Protein AF-0000000076191307 (afdb_homodimer)

Nearest PDB structures (foldseek):
  4fw1-assembly1_A  TM=8.321E-01  e=1.072E-09  Rous sarcoma virus - Prague C
  4fw2-assembly1_A  TM=8.131E-01  e=1.786E-09  Rous sarcoma virus - Prague C
  5ejk-assembly1_D  TM=7.911E-01  e=1.271E-09  Rous sarcoma virus - Prague C
  5ejk-assembly1_G  TM=7.690E-01  e=9.570E-10  Rous sarcoma virus - Prague C
  7pel-assembly1_E  TM=6.460E-01  e=6.293E-11  Simian T-lymphotropic virus 1

Sequence (654 aa):
MTTREIERASENDPELKAVRECLVHSQWHRIEFKEYLPIRSELCAIGQLVLRGTRIVIPISLREQVLQLAHEGHPGIVVMKTRLRSKVWWPGIDKSIEKFCRSCYGCQLVSQPSKPEPLKRTELPSAPWQHLAADLLGPLPSNHYMFVLVDYYSRYFEVGVTKNISSENITSLISKFCLTHGLRLLIHTDNGPQFVSQHFKNFMSEHGIVHHRTTPLWPQANGEVERQNRSIMKRVKIAQAEGRDWKLELNKFLIMYRSTAHSTTGVSPSELLFGRKIRTKLPELIDYNINDFEVRDRDAETKRKKEKYMIDVVVRARVIFVSTIKFMTTREIERASENDPELKAVRECLVHSQWHRIEFKEYLPIRSELCAIGQLVLRGTRIVIPISLREQVLQLAHEGHPGIVVMKTRLRSKVWWPGIDKSIEKFCRSCYGCQLVSQPSKPEPLKRTELPSAPWQHLAADLLGPLPSNHYMFVLVDYYSRYFEVGVTKNISSENITSLISKFCLTHGLRLLIHTDNGPQFVSQHFKNFMSEHGIVHHRTTPLWPQANGEVERQNRSIMKRVKIAQAEGRDWKLELNKFLIMYRSTAHSTTGVSPSELLFGRKIRTKLPELIDYNINDFEVRDRDAETKRKKEKYMIDVVVRARVIFVSTIKF

Organism: Mytilus galloprovincialis (NCBI:txid29158)

Solvent-accessible surface area (backbone atoms only — not comparable to full-atom values): 35327 Å² total; per-residue (Å²): 79,50,56,65,60,51,30,59,49,19,60,73,22,69,70,50,43,51,49,51,49,23,68,73,68,67,47,62,87,72,51,84,65,62,81,46,60,86,49,50,88,46,50,48,71,61,88,52,34,41,26,51,71,68,14,38,48,56,36,76,91,47,45,65,56,51,52,54,59,56,37,45,50,64,50,52,60,69,55,38,48,60,57,36,63,69,22,41,44,49,93,62,47,66,60,52,46,48,54,51,54,72,63,34,64,52,58,64,74,62,69,61,89,71,75,82,68,81,77,69,84,61,84,62,60,93,46,62,61,37,46,33,39,42,48,79,44,66,73,40,95,85,53,34,30,36,41,36,40,34,20,63,46,32,65,35,66,50,76,43,79,36,74,59,74,45,35,68,49,49,51,49,49,51,50,55,53,27,59,77,63,23,47,42,46,32,39,31,28,55,87,47,70,44,67,66,33,66,67,34,51,50,51,30,57,72,50,49,30,43,77,41,61,62,48,90,77,47,57,59,61,51,49,53,52,50,51,51,49,49,56,50,49,52,50,38,49,32,20,54,75,69,70,43,63,36,68,62,47,46,49,40,26,49,41,44,53,35,56,23,59,31,89,89,77,66,43,19,14,35,30,58,58,28,66,41,81,46,44,65,54,64,50,45,61,74,56,48,59,56,59,52,49,59,55,49,51,50,52,50,47,48,47,49,45,47,47,44,45,50,41,44,47,48,44,42,54,45,43,54,57,53,60,63,56,72,107,78,50,57,64,59,50,28,58,50,19,62,72,22,70,69,51,42,52,49,52,49,24,70,74,67,67,48,62,89,71,52,85,64,62,80,47,60,86,48,50,89,46,50,48,69,62,87,53,35,41,25,51,72,69,14,39,47,57,36,76,91,48,45,65,56,51,52,52,61,56,37,45,49,63,48,52,60,68,55,36,48,61,58,36,62,68,21,40,43,49,93,62,49,69,60,53,46,47,53,51,54,72,63,35,64,51,56,63,73,62,68,60,89,70,74,83,67,80,75,69,84,61,85,60,61,91,46,63,60,37,47,34,39,41,47,78,44,67,71,40,96,85,52,34,28,36,42,36,41,32,19,62,48,30,65,36,66,50,76,43,79,38,74,58,74,46,35,68,48,49,51,49,50,52,50,56,53,27,57,76,63,25,48,43,47,31,39,32,28,54,86,48,69,44,67,68,34,68,67,34,50,50,51,29,57,71,51,47,31,44,75,41,62,62,49,90,78,46,58,59,62,51,48,54,53,49,51,51,48,50,54,52,48,51,49,38,50,31,22,55,76,68,70,44,63,36,68,62,46,47,49,40,26,48,42,43,51,37,55,23,59,31,88,89,75,66,43,18,14,34,30,58,57,28,67,41,81,47,43,64,55,65,49,45,60,75,56,48,59,56,61,52,49,58,57,51,49,50,50,49,46,49,48,47,44,44,47,44,46,48,40,43,46,49,43,41,53,45,43,54,56,51,60,60,58,69,105

Structure (mmCIF, N/CA/C/O backbone):
data_AF-0000000076191307-model_v1
#
loop_
_entity.id
_entity.type
_entity.pdbx_description
1 polymer 'Integrase catalytic domain-containing protein'
#
loop_
_atom_site.group_PDB
_atom_site.id
_atom_site.type_symbol
_atom_site.label_atom_id
_atom_site.label_alt_id
_atom_site.label_comp_id
_atom_site.label_asym_id
_atom_site.label_entity_id
_atom_site.label_seq_id
_atom_site.pdbx_PDB_ins_code
_atom_site.Cartn_x
_atom_site.Cartn_y
_atom_site.Cartn_z
_atom_site.occupancy
_atom_site.B_iso_or_equiv
_atom_site.auth_seq_id
_atom_site.auth_comp_id
_atom_site.auth_asym_id
_atom_site.auth_atom_id
_atom_site.pdbx_PDB_model_num
ATOM 1 N N . MET A 1 1 ? 4.059 20.75 7.574 1 86.75 1 MET A N 1
ATOM 2 C CA . MET A 1 1 ? 4.859 21.5 8.539 1 86.75 1 MET A CA 1
ATOM 3 C C . MET A 1 1 ? 6.078 20.703 8.977 1 86.75 1 MET A C 1
ATOM 5 O O . MET A 1 1 ? 5.945 19.562 9.414 1 86.75 1 MET A O 1
ATOM 9 N N . THR A 1 2 ? 7.227 21.297 8.82 1 83.12 2 THR A N 1
ATOM 10 C CA . THR A 1 2 ? 8.469 20.594 9.141 1 83.12 2 THR A CA 1
ATOM 11 C C . THR A 1 2 ? 8.961 20.984 10.531 1 83.12 2 THR A C 1
ATOM 13 O O . THR A 1 2 ? 8.578 22.016 11.07 1 83.12 2 THR A O 1
ATOM 16 N N . THR A 1 3 ? 9.812 20.141 11.047 1 85.69 3 THR A N 1
ATOM 17 C CA . THR A 1 3 ? 10.398 20.406 12.359 1 85.69 3 THR A CA 1
ATOM 18 C C . THR A 1 3 ? 11.281 21.656 12.305 1 85.69 3 THR A C 1
ATOM 20 O O . THR A 1 3 ? 11.398 22.375 13.289 1 85.69 3 THR A O 1
ATOM 23 N N . ARG A 1 4 ? 11.812 21.922 11.211 1 83.69 4 ARG A N 1
ATOM 24 C CA . ARG A 1 4 ? 12.648 23.109 11.039 1 83.69 4 ARG A CA 1
ATOM 25 C C . ARG A 1 4 ? 11.828 24.391 11.156 1 83.69 4 ARG A C 1
ATOM 27 O O . ARG A 1 4 ? 12.289 25.375 11.734 1 83.69 4 ARG A O 1
ATOM 34 N N . GLU A 1 5 ? 10.695 24.328 10.594 1 89.06 5 GLU A N 1
ATOM 35 C CA . GLU A 1 5 ? 9.789 25.469 10.703 1 89.06 5 GLU A CA 1
ATOM 36 C C . GLU A 1 5 ? 9.391 25.719 12.148 1 89.06 5 GLU A C 1
ATOM 38 O O . GLU A 1 5 ? 9.328 26.875 12.586 1 89.06 5 GLU A O 1
ATOM 43 N N . ILE A 1 6 ? 9.219 24.672 12.859 1 93.69 6 ILE A N 1
ATOM 44 C CA . ILE A 1 6 ? 8.82 24.781 14.258 1 93.69 6 ILE A CA 1
ATOM 45 C C . ILE A 1 6 ? 9.992 25.312 15.086 1 93.69 6 ILE A C 1
ATOM 47 O O . ILE A 1 6 ? 9.812 26.156 15.969 1 93.69 6 ILE A O 1
ATOM 51 N N . GLU A 1 7 ? 11.125 24.812 14.727 1 92.56 7 GLU A N 1
ATOM 52 C CA . GLU A 1 7 ? 12.32 25.234 15.438 1 92.56 7 GLU A CA 1
ATOM 53 C C . GLU A 1 7 ? 12.57 26.734 15.258 1 92.56 7 GLU A C 1
ATOM 55 O O . GLU A 1 7 ? 12.875 27.438 16.219 1 92.56 7 GLU A O 1
ATOM 60 N N . ARG A 1 8 ? 12.406 27.203 14.102 1 93.06 8 ARG A N 1
ATOM 61 C CA . ARG A 1 8 ? 12.594 28.609 13.789 1 93.06 8 ARG A CA 1
ATOM 62 C C . ARG A 1 8 ? 11.578 29.469 14.531 1 93.06 8 ARG A C 1
ATOM 64 O O . ARG A 1 8 ? 11.93 30.5 15.102 1 93.06 8 ARG A O 1
ATOM 71 N N . ALA A 1 9 ? 10.398 29.062 14.578 1 96.06 9 ALA A N 1
ATOM 72 C CA . ALA A 1 9 ? 9.344 29.812 15.258 1 96.06 9 ALA A CA 1
ATOM 73 C C . ALA A 1 9 ? 9.523 29.75 16.781 1 96.06 9 ALA A C 1
ATOM 75 O O . ALA A 1 9 ? 9.203 30.719 17.484 1 96.06 9 ALA A O 1
ATOM 76 N N . SER A 1 10 ? 10.016 28.672 17.234 1 94.94 10 SER A N 1
ATOM 77 C CA . SER A 1 10 ? 10.234 28.469 18.672 1 94.94 10 SER A CA 1
ATOM 78 C C . SER A 1 10 ? 11.312 29.406 19.203 1 94.94 10 SER A C 1
ATOM 80 O O . SER A 1 10 ? 11.266 29.828 20.359 1 94.94 10 SER A O 1
ATOM 82 N N . GLU A 1 11 ? 12.25 29.656 18.328 1 94.56 11 GLU A N 1
ATOM 83 C CA . GLU A 1 11 ? 13.367 30.516 18.719 1 94.56 11 GLU A CA 1
ATOM 84 C C . GLU A 1 11 ? 12.875 31.891 19.156 1 94.56 11 GLU A C 1
ATOM 86 O O . GLU A 1 11 ? 13.398 32.469 20.109 1 94.56 11 GLU A O 1
ATOM 91 N N . ASN A 1 12 ? 11.852 32.344 18.547 1 93.94 12 ASN A N 1
ATOM 92 C CA . ASN A 1 12 ? 11.391 33.719 18.797 1 93.94 12 ASN A CA 1
ATOM 93 C C . ASN A 1 12 ? 10.078 33.719 19.578 1 93.94 12 ASN A C 1
ATOM 95 O O . ASN A 1 12 ? 9.516 34.781 19.844 1 93.94 12 ASN A O 1
ATOM 99 N N . ASP A 1 13 ? 9.633 32.625 20.031 1 96.69 13 ASP A N 1
ATOM 100 C CA . ASP A 1 13 ? 8.383 32.531 20.766 1 96.69 13 ASP A CA 1
ATOM 101 C C . ASP A 1 13 ? 8.578 32.906 22.234 1 96.69 13 ASP A C 1
ATOM 103 O O . ASP A 1 13 ? 9.414 32.312 22.922 1 96.69 13 ASP A O 1
ATOM 107 N N . PRO A 1 14 ? 7.84 33.938 22.672 1 95.06 14 PRO A N 1
ATOM 108 C CA . PRO A 1 14 ? 8.055 34.406 24.047 1 95.06 14 PRO A CA 1
ATOM 109 C C . PRO A 1 14 ? 7.797 33.312 25.094 1 95.06 14 PRO A C 1
ATOM 111 O O . PRO A 1 14 ? 8.523 33.219 26.078 1 95.06 14 PRO A O 1
ATOM 114 N N . GLU A 1 15 ? 6.77 32.562 24.844 1 95.44 15 GLU A N 1
ATOM 115 C CA . GLU A 1 15 ? 6.422 31.484 25.781 1 95.44 15 GLU A CA 1
ATOM 116 C C . GLU A 1 15 ? 7.52 30.422 25.828 1 95.44 15 GLU A C 1
ATOM 118 O O . GLU A 1 15 ? 7.969 30.047 26.922 1 95.44 15 GLU A O 1
ATOM 123 N N . LEU A 1 16 ? 7.996 30.031 24.719 1 96.56 16 LEU A N 1
ATOM 124 C CA . LEU A 1 16 ? 8.953 28.938 24.656 1 96.56 16 LEU A CA 1
ATOM 125 C C . LEU A 1 16 ? 10.359 29.422 25.031 1 96.56 16 LEU A C 1
ATOM 127 O O . LEU A 1 16 ? 11.164 28.656 25.562 1 96.56 16 LEU A O 1
ATOM 131 N N . LYS A 1 17 ? 10.641 30.672 24.75 1 95 17 LYS A N 1
ATOM 132 C CA . LYS A 1 17 ? 11.883 31.25 25.234 1 95 17 LYS A CA 1
ATOM 133 C C . LYS A 1 17 ? 11.961 31.219 26.766 1 95 17 LYS A C 1
ATOM 135 O O . LYS A 1 17 ? 12.992 30.859 27.328 1 95 17 LYS A O 1
ATOM 140 N N . ALA A 1 18 ? 10.844 31.578 27.359 1 95 18 ALA A N 1
ATOM 141 C CA . ALA A 1 18 ? 10.773 31.547 28.812 1 95 18 ALA A CA 1
ATOM 142 C C . ALA A 1 18 ? 10.945 30.141 29.359 1 95 18 ALA A C 1
ATOM 144 O O . ALA A 1 18 ? 11.641 29.922 30.359 1 95 18 ALA A O 1
ATOM 145 N N . VAL A 1 19 ? 10.344 29.188 28.719 1 95.62 19 VAL A N 1
ATOM 146 C CA . VAL A 1 19 ? 10.422 27.797 29.141 1 95.62 19 VAL A CA 1
ATOM 147 C C . VAL A 1 19 ? 11.852 27.297 29 1 95.62 19 VAL A C 1
ATOM 149 O O . VAL A 1 19 ? 12.375 26.641 29.906 1 95.62 19 VAL A O 1
ATOM 152 N N . ARG A 1 20 ? 12.453 27.594 27.875 1 94.88 20 ARG A N 1
ATOM 153 C CA . ARG A 1 20 ? 13.828 27.156 27.656 1 94.88 20 ARG A CA 1
ATOM 154 C C . ARG A 1 20 ? 14.758 27.766 28.703 1 94.88 20 ARG A C 1
ATOM 156 O O . ARG A 1 20 ? 15.672 27.094 29.188 1 94.88 20 ARG A O 1
ATOM 163 N N . GLU A 1 21 ? 14.586 28.984 29.047 1 92.75 21 GLU A N 1
ATOM 164 C CA . GLU A 1 21 ? 15.391 29.641 30.078 1 92.75 21 GLU A CA 1
ATOM 165 C C . GLU A 1 21 ? 15.227 28.953 31.422 1 92.75 21 GLU A C 1
ATOM 167 O O . GLU A 1 21 ? 16.203 28.766 32.156 1 92.75 21 GLU A O 1
ATOM 172 N N . CYS A 1 22 ? 14 28.609 31.688 1 93.88 22 CYS A N 1
ATOM 173 C CA . CYS A 1 22 ? 13.727 27.922 32.938 1 93.88 22 CYS A CA 1
ATOM 174 C C . CYS A 1 22 ? 14.367 26.531 32.969 1 93.88 22 CYS A C 1
ATOM 176 O O . CYS A 1 22 ? 14.828 26.078 34 1 93.88 22 CYS A O 1
ATOM 178 N N . LEU A 1 23 ? 14.383 25.906 31.844 1 92.12 23 LEU A N 1
ATOM 179 C CA . LEU A 1 23 ? 14.969 24.578 31.734 1 92.12 23 LEU A CA 1
ATOM 180 C C . LEU A 1 23 ? 16.484 24.625 31.969 1 92.12 23 LEU A C 1
ATOM 182 O O . LEU A 1 23 ? 17.047 23.719 32.594 1 92.12 23 LEU A O 1
ATOM 186 N N . VAL A 1 24 ? 17.094 25.688 31.531 1 89.06 24 VAL A N 1
ATOM 187 C CA . VAL A 1 24 ? 18.531 25.828 31.641 1 89.06 24 VAL A CA 1
ATOM 188 C C . VAL A 1 24 ? 18.906 26.312 33.031 1 89.06 24 VAL A C 1
ATOM 190 O O . VAL A 1 24 ? 19.844 25.797 33.656 1 89.06 24 VAL A O 1
ATOM 193 N N . HIS A 1 25 ? 18.156 27.25 33.594 1 89.88 25 HIS A N 1
ATOM 194 C CA . HIS A 1 25 ? 18.547 27.906 34.844 1 89.88 25 HIS A CA 1
ATOM 195 C C . HIS A 1 25 ? 17.766 27.375 36.031 1 89.88 25 HIS A C 1
ATOM 197 O O . HIS A 1 25 ? 18.047 27.734 37.156 1 89.88 25 HIS A O 1
ATOM 203 N N . SER A 1 26 ? 16.75 26.516 35.781 1 86.06 26 SER A N 1
ATOM 204 C CA . SER A 1 26 ? 15.922 25.891 36.812 1 86.06 26 SER A CA 1
ATOM 205 C C . SER A 1 26 ? 15.188 26.938 37.625 1 86.06 26 SER A C 1
ATOM 207 O O . SER A 1 26 ? 15.062 26.812 38.844 1 86.06 26 SER A O 1
ATOM 209 N N . GLN A 1 27 ? 14.891 28.094 37.062 1 86.38 27 GLN A N 1
ATOM 210 C CA . GLN A 1 27 ? 14.18 29.156 37.75 1 86.38 27 GLN A CA 1
ATOM 211 C C . GLN A 1 27 ? 12.688 29.125 37.438 1 86.38 27 GLN A C 1
ATOM 213 O O . GLN A 1 27 ? 12.133 30.109 36.969 1 86.38 27 GLN A O 1
ATOM 218 N N . TRP A 1 28 ? 12.07 28.125 37.781 1 89.06 28 TRP A N 1
ATOM 219 C CA . TRP A 1 28 ? 10.672 27.891 37.438 1 89.06 28 TRP A CA 1
ATOM 220 C C . TRP A 1 28 ? 9.758 28.781 38.25 1 89.06 28 TRP A C 1
ATOM 222 O O . TRP A 1 28 ? 8.648 29.109 37.812 1 89.06 28 TRP A O 1
ATOM 232 N N . HIS A 1 29 ? 10.234 29.172 39.344 1 86.75 29 HIS A N 1
ATOM 233 C CA . HIS A 1 29 ? 9.422 30 40.219 1 86.75 29 HIS A CA 1
ATOM 234 C C . HIS A 1 29 ? 9.172 31.375 39.625 1 86.75 29 HIS A C 1
ATOM 236 O O . HIS A 1 29 ? 8.219 32.062 40 1 86.75 29 HIS A O 1
ATOM 242 N N . ARG A 1 30 ? 9.891 31.828 38.656 1 86 30 ARG A N 1
ATOM 243 C CA . ARG A 1 30 ? 9.797 33.156 38.094 1 86 30 ARG A CA 1
ATOM 244 C C . ARG A 1 30 ? 9.109 33.094 36.719 1 86 30 ARG A C 1
ATOM 246 O O . ARG A 1 30 ? 8.961 34.125 36.062 1 86 30 ARG A O 1
ATOM 253 N N . ILE A 1 31 ? 8.562 31.938 36.406 1 87.81 31 ILE A N 1
ATOM 254 C CA . ILE A 1 31 ? 8.055 31.812 35.062 1 87.81 31 ILE A CA 1
ATOM 255 C C . ILE A 1 31 ? 6.723 32.562 34.938 1 87.81 31 ILE A C 1
ATOM 257 O O . ILE A 1 31 ? 5.879 32.5 35.844 1 87.81 31 ILE A O 1
ATOM 261 N N . GLU A 1 32 ? 6.598 33.344 33.906 1 90 32 GLU A N 1
ATOM 262 C CA . GLU A 1 32 ? 5.387 34.125 33.625 1 90 32 GLU A CA 1
ATOM 263 C C . GLU A 1 32 ? 4.254 33.188 33.156 1 90 32 GLU A C 1
ATOM 265 O O . GLU A 1 32 ? 3.09 33.406 33.5 1 90 32 GLU A O 1
ATOM 270 N N . PHE A 1 33 ? 4.57 32.188 32.469 1 93 33 PHE A N 1
ATOM 271 C CA . PHE A 1 33 ? 3.59 31.234 31.922 1 93 33 PHE A CA 1
ATOM 272 C C . PHE A 1 33 ? 3.381 30.062 32.875 1 93 33 PHE A C 1
ATOM 274 O O . PHE A 1 33 ? 3.979 29 32.688 1 93 33 PHE A O 1
ATOM 281 N N . LYS A 1 34 ? 2.42 30.188 33.75 1 92.75 34 LYS A N 1
ATOM 282 C CA . LYS A 1 34 ? 2.229 29.312 34.906 1 92.75 34 LYS A CA 1
ATOM 283 C C . LYS A 1 34 ? 1.679 27.953 34.469 1 92.75 34 LYS A C 1
ATOM 285 O O . LYS A 1 34 ? 1.756 26.984 35.219 1 92.75 34 LYS A O 1
ATOM 290 N N . GLU A 1 35 ? 1.188 27.875 33.25 1 93.5 35 GLU A N 1
ATOM 291 C CA . GLU A 1 35 ? 0.611 26.641 32.75 1 93.5 35 GLU A CA 1
ATOM 292 C C . GLU A 1 35 ? 1.677 25.547 32.594 1 93.5 35 GLU A C 1
ATOM 294 O O . GLU A 1 35 ? 1.363 24.359 32.594 1 93.5 35 GLU A O 1
ATOM 299 N N . TYR A 1 36 ? 2.916 25.953 32.562 1 95.38 36 TYR A N 1
ATOM 300 C CA . TYR A 1 36 ? 4.008 25.016 32.312 1 95.38 36 TYR A CA 1
ATOM 301 C C . TYR A 1 36 ? 4.555 24.484 33.625 1 95.38 36 TYR A C 1
ATOM 303 O O . TYR A 1 36 ? 5.277 23.484 33.656 1 95.38 36 TYR A O 1
ATOM 311 N N . LEU A 1 37 ? 4.195 25.109 34.75 1 93.12 37 LEU A N 1
ATOM 312 C CA . LEU A 1 37 ? 4.758 24.797 36.062 1 93.12 37 LEU A CA 1
ATOM 313 C C . LEU A 1 37 ? 4.406 23.375 36.469 1 93.12 37 LEU A C 1
ATOM 315 O O . LEU A 1 37 ? 5.277 22.609 36.875 1 93.12 37 LEU A O 1
ATOM 319 N N . PRO A 1 38 ? 3.135 23.016 36.281 1 93.38 38 PRO A N 1
ATOM 320 C CA . PRO A 1 38 ? 2.764 21.672 36.719 1 93.38 38 PRO A CA 1
ATOM 321 C C . PRO A 1 38 ? 3.439 20.578 35.906 1 93.38 38 PRO A C 1
ATOM 323 O O . PRO A 1 38 ? 3.559 19.438 36.375 1 93.38 38 PRO A O 1
ATOM 326 N N . ILE A 1 39 ? 3.898 20.859 34.719 1 93.56 39 ILE A N 1
ATOM 327 C CA . ILE A 1 39 ? 4.438 19.812 33.844 1 93.56 39 ILE A CA 1
ATOM 328 C C . ILE A 1 39 ? 5.938 20.031 33.656 1 93.56 39 ILE A C 1
ATOM 330 O O . ILE A 1 39 ? 6.52 19.531 32.688 1 93.56 39 ILE A O 1
ATOM 334 N N . ARG A 1 40 ? 6.555 20.797 34.469 1 92.75 40 ARG A N 1
ATOM 335 C CA . ARG A 1 40 ? 7.945 21.219 34.281 1 92.75 40 ARG A CA 1
ATOM 336 C C . ARG A 1 40 ? 8.875 20 34.219 1 92.75 40 ARG A C 1
ATOM 338 O O . ARG A 1 40 ? 9.883 20.031 33.5 1 92.75 40 ARG A O 1
ATOM 345 N N . SER A 1 41 ? 8.484 18.891 34.875 1 92.12 41 SER A N 1
ATOM 346 C CA . SER A 1 41 ? 9.359 17.719 34.938 1 92.12 41 SER A CA 1
ATOM 347 C C . SER A 1 41 ? 9.266 16.891 33.656 1 92.12 41 SER A C 1
ATOM 349 O O . SER A 1 41 ? 10.125 16.047 33.375 1 92.12 41 SER A O 1
ATOM 351 N N . GLU A 1 42 ? 8.281 17.219 32.844 1 94.75 42 GLU A N 1
ATOM 352 C CA . GLU A 1 42 ? 8.078 16.469 31.594 1 94.75 42 GLU A CA 1
ATOM 353 C C . GLU A 1 42 ? 8.695 17.188 30.406 1 94.75 42 GLU A C 1
ATOM 355 O O . GLU A 1 42 ? 8.688 16.688 29.281 1 94.75 42 GLU A O 1
ATOM 360 N N . LEU A 1 43 ? 9.273 18.375 30.688 1 95.06 43 LEU A N 1
ATOM 361 C CA . LEU A 1 43 ? 9.711 19.234 29.594 1 95.06 43 LEU A CA 1
ATOM 362 C C . LEU A 1 43 ? 11.211 19.094 29.359 1 95.06 43 LEU A C 1
ATOM 364 O O . LEU A 1 43 ? 11.977 18.922 30.312 1 95.06 43 LEU A O 1
ATOM 368 N N . CYS A 1 44 ? 11.57 19.078 28.141 1 94 44 CYS A N 1
ATOM 369 C CA . CYS A 1 44 ? 12.977 19.125 27.75 1 94 44 CYS A CA 1
ATOM 370 C C . CYS A 1 44 ? 13.164 19.938 26.484 1 94 44 CYS A C 1
ATOM 372 O O . CYS A 1 44 ? 12.188 20.281 25.812 1 94 44 CYS A O 1
ATOM 374 N N . ALA A 1 45 ? 14.438 20.312 26.25 1 92.62 45 ALA A N 1
ATOM 375 C CA . ALA A 1 45 ? 14.711 21.094 25.047 1 92.62 45 ALA A CA 1
ATOM 376 C C . ALA A 1 45 ? 15.781 20.438 24.188 1 92.62 45 ALA A C 1
ATOM 378 O O . ALA A 1 45 ? 16.75 19.875 24.719 1 92.62 45 ALA A O 1
ATOM 379 N N . ILE A 1 46 ? 15.508 20.391 22.906 1 87.88 46 ILE A N 1
ATOM 380 C CA . ILE A 1 46 ? 16.484 20 21.891 1 87.88 46 ILE A CA 1
ATOM 381 C C . ILE A 1 46 ? 16.703 21.156 20.922 1 87.88 46 ILE A C 1
ATOM 383 O O . ILE A 1 46 ? 15.891 21.375 20.016 1 87.88 46 ILE A O 1
ATOM 387 N N . GLY A 1 47 ? 17.891 21.766 21.047 1 87.69 47 GLY A N 1
ATOM 388 C CA . GLY A 1 47 ? 18.031 23.016 20.312 1 87.69 47 GLY A CA 1
ATOM 389 C C . GLY A 1 47 ? 17 24.062 20.719 1 87.69 47 GLY A C 1
ATOM 390 O O . GLY A 1 47 ? 16.875 24.391 21.891 1 87.69 47 GLY A O 1
ATOM 391 N N . GLN A 1 48 ? 16.281 24.469 19.719 1 92.44 48 GLN A N 1
ATOM 392 C CA . GLN A 1 48 ? 15.273 25.484 20.016 1 92.44 48 GLN A CA 1
ATOM 393 C C . GLN A 1 48 ? 13.891 24.859 20.219 1 92.44 48 GLN A C 1
ATOM 395 O O . GLN A 1 48 ? 12.938 25.547 20.578 1 92.44 48 GLN A O 1
ATOM 400 N N . LEU A 1 49 ? 13.844 23.562 20.109 1 93.44 49 LEU A N 1
ATOM 401 C CA . LEU A 1 49 ? 12.57 22.859 20.266 1 93.44 49 LEU A CA 1
ATOM 402 C C . LEU A 1 49 ? 12.312 22.516 21.734 1 93.44 49 LEU A C 1
ATOM 404 O O . LEU A 1 49 ? 13.242 22.156 22.453 1 93.44 49 LEU A O 1
ATOM 408 N N . VAL A 1 50 ? 11.125 22.688 22.156 1 95.62 50 VAL A N 1
ATOM 409 C CA . VAL A 1 50 ? 10.695 22.25 23.484 1 95.62 50 VAL A CA 1
ATOM 410 C C . VAL A 1 50 ? 9.797 21.016 23.344 1 95.62 50 VAL A C 1
ATOM 412 O O . VAL A 1 50 ? 8.914 20.969 22.5 1 95.62 50 VAL A O 1
ATOM 415 N N . LEU A 1 51 ? 10.055 20.016 24.125 1 95.19 51 LEU A N 1
ATOM 416 C CA . LEU A 1 51 ? 9.305 18.766 24.078 1 95.19 51 LEU A CA 1
ATOM 417 C C . LEU A 1 51 ? 8.625 18.484 25.422 1 95.19 51 LEU A C 1
ATOM 419 O O . LEU A 1 51 ? 9.18 18.797 26.484 1 95.19 51 LEU A O 1
ATOM 423 N N . ARG A 1 52 ? 7.5 17.969 25.359 1 95.69 52 ARG A N 1
ATOM 424 C CA . ARG A 1 52 ? 6.852 17.328 26.484 1 95.69 52 ARG A CA 1
ATOM 425 C C . ARG A 1 52 ? 6.781 15.812 26.281 1 95.69 52 ARG A C 1
ATOM 427 O O . ARG A 1 52 ? 5.879 15.312 25.594 1 95.69 52 ARG A O 1
ATOM 434 N N . GLY A 1 53 ? 7.711 15.148 26.859 1 91.5 53 GLY A N 1
ATOM 435 C CA . GLY A 1 53 ? 7.871 13.766 26.438 1 91.5 53 GLY A CA 1
ATOM 436 C C . GLY A 1 53 ? 8.352 13.625 25 1 91.5 53 GLY A C 1
ATOM 437 O O . GLY A 1 53 ? 9.414 14.141 24.641 1 91.5 53 GLY A O 1
ATOM 438 N N . THR A 1 54 ? 7.457 13.062 24.188 1 89.06 54 THR A N 1
ATOM 439 C CA . THR A 1 54 ? 7.828 12.906 22.797 1 89.06 54 THR A CA 1
ATOM 440 C C . THR A 1 54 ? 7.059 13.883 21.906 1 89.06 54 THR A C 1
ATOM 442 O O . THR A 1 54 ? 7.199 13.867 20.688 1 89.06 54 THR A O 1
ATOM 445 N N . ARG A 1 55 ? 6.355 14.75 22.594 1 94.44 55 ARG A N 1
ATOM 446 C CA . ARG A 1 55 ? 5.52 15.688 21.859 1 94.44 55 ARG A CA 1
ATOM 447 C C . ARG A 1 55 ? 6.238 17.016 21.656 1 94.44 55 ARG A C 1
ATOM 449 O O . ARG A 1 55 ? 6.906 17.516 22.578 1 94.44 55 ARG A O 1
ATOM 456 N N . ILE A 1 56 ? 6.008 17.562 20.562 1 95.75 56 ILE A N 1
ATOM 457 C CA . ILE A 1 56 ? 6.59 18.875 20.281 1 95.75 56 ILE A CA 1
ATOM 458 C C . ILE A 1 56 ? 5.676 19.969 20.812 1 95.75 56 ILE A C 1
ATOM 460 O O . ILE A 1 56 ? 4.48 20 20.516 1 95.75 56 ILE A O 1
ATOM 464 N N . VAL A 1 57 ? 6.258 20.781 21.625 1 97.56 57 VAL A N 1
ATOM 465 C CA . VAL A 1 57 ? 5.477 21.922 22.094 1 97.56 57 VAL A CA 1
ATOM 466 C C . VAL A 1 57 ? 5.43 23 21.016 1 97.56 57 VAL A C 1
ATOM 468 O O . VAL A 1 57 ? 6.469 23.547 20.625 1 97.56 57 VAL A O 1
ATOM 471 N N . ILE A 1 58 ? 4.211 23.344 20.594 1 97.88 58 ILE A N 1
ATOM 472 C CA . ILE A 1 58 ? 4.031 24.203 19.422 1 97.88 58 ILE A CA 1
ATOM 473 C C . ILE A 1 58 ? 4.008 25.672 19.859 1 97.88 58 ILE A C 1
ATOM 475 O O . ILE A 1 58 ? 3.291 26.047 20.781 1 97.88 58 ILE A O 1
ATOM 479 N N . PRO A 1 59 ? 4.859 26.484 19.203 1 97.94 59 PRO A N 1
ATOM 480 C CA . PRO A 1 59 ? 4.797 27.922 19.484 1 97.94 59 PRO A CA 1
ATOM 481 C C . PRO A 1 59 ? 3.445 28.531 19.141 1 97.94 59 PRO A C 1
ATOM 483 O O . PRO A 1 59 ? 2.738 28.016 18.266 1 97.94 59 PRO A O 1
ATOM 486 N N . ILE A 1 60 ? 3.162 29.625 19.719 1 97.06 60 ILE A N 1
ATOM 487 C CA . ILE A 1 60 ? 1.865 30.281 19.609 1 97.06 60 ILE A CA 1
ATOM 488 C C . ILE A 1 60 ? 1.556 30.594 18.156 1 97.06 60 ILE A C 1
ATOM 490 O O . ILE A 1 60 ? 0.44 30.359 17.688 1 97.06 60 ILE A O 1
ATOM 494 N N . SER A 1 61 ? 2.52 31 17.422 1 96.88 61 SER A N 1
ATOM 495 C CA . SER A 1 61 ? 2.334 31.5 16.062 1 96.88 61 SER A CA 1
ATOM 496 C C . SER A 1 61 ? 1.948 30.359 15.117 1 96.88 61 SER A C 1
ATOM 498 O O . SER A 1 61 ? 1.41 30.609 14.039 1 96.88 61 SER A O 1
ATOM 500 N N . LEU A 1 62 ? 2.168 29.094 15.523 1 97.44 62 LEU A N 1
ATOM 501 C CA . LEU A 1 62 ? 1.958 27.984 14.602 1 97.44 62 LEU A CA 1
ATOM 502 C C . LEU A 1 62 ? 0.769 27.125 15.039 1 97.44 62 LEU A C 1
ATOM 504 O O . LEU A 1 62 ? 0.392 26.172 14.352 1 97.44 62 LEU A O 1
ATOM 508 N N . ARG A 1 63 ? 0.153 27.453 16.141 1 97.75 63 ARG A N 1
ATOM 509 C CA . ARG A 1 63 ? -0.893 26.625 16.719 1 97.75 63 ARG A CA 1
ATOM 510 C C . ARG A 1 63 ? -2.109 26.562 15.805 1 97.75 63 ARG A C 1
ATOM 512 O O . ARG A 1 63 ? -2.686 25.484 15.602 1 97.75 63 ARG A O 1
ATOM 519 N N . GLU A 1 64 ? -2.434 27.656 15.234 1 97 64 GLU A N 1
ATOM 520 C CA . GLU A 1 64 ? -3.561 27.688 14.305 1 97 64 GLU A CA 1
ATOM 521 C C . GLU A 1 64 ? -3.285 26.812 13.078 1 97 64 GLU A C 1
ATOM 523 O O . GLU A 1 64 ? -4.176 26.109 12.594 1 97 64 GLU A O 1
ATOM 528 N N . GLN A 1 65 ? -2.135 26.891 12.609 1 96.19 65 GLN A N 1
ATOM 529 C CA . GLN A 1 65 ? -1.755 26.094 11.445 1 96.19 65 GLN A CA 1
ATOM 530 C C . GLN A 1 65 ? -1.797 24.609 11.758 1 96.19 65 GLN A C 1
ATOM 532 O O . GLN A 1 65 ? -2.217 23.797 10.922 1 96.19 65 GLN A O 1
ATOM 537 N N . VAL A 1 66 ? -1.346 24.25 12.898 1 96.94 66 VAL A N 1
ATOM 538 C CA . VAL A 1 66 ? -1.377 22.859 13.32 1 96.94 66 VAL A CA 1
ATOM 539 C C . VAL A 1 66 ? -2.822 22.359 13.383 1 96.94 66 VAL A C 1
ATOM 541 O O . VAL A 1 66 ? -3.127 21.25 12.953 1 96.94 66 VAL A O 1
ATOM 544 N N . LEU A 1 67 ? -3.707 23.219 13.891 1 97.56 67 LEU A N 1
ATOM 545 C CA . LEU A 1 67 ? -5.121 22.859 13.977 1 97.56 67 LEU A CA 1
ATOM 546 C C . LEU A 1 67 ? -5.715 22.672 12.586 1 97.56 67 LEU A C 1
ATOM 548 O O . LEU A 1 67 ? -6.496 21.734 12.359 1 97.56 67 LEU A O 1
ATOM 552 N N . GLN A 1 68 ? -5.297 23.5 11.711 1 95.69 68 GLN A N 1
ATOM 553 C CA . GLN A 1 68 ? -5.766 23.406 10.336 1 95.69 68 GLN A CA 1
ATOM 554 C C . GLN A 1 68 ? -5.316 22.109 9.688 1 95.69 68 GLN A C 1
ATOM 556 O O . GLN A 1 68 ? -6.109 21.422 9.039 1 95.69 68 GLN A O 1
ATOM 561 N N . LEU A 1 69 ? -4.113 21.781 9.883 1 94.12 69 LEU A N 1
ATOM 562 C CA . LEU A 1 69 ? -3.564 20.562 9.328 1 94.12 69 LEU A CA 1
ATOM 563 C C . LEU A 1 69 ? -4.238 19.328 9.945 1 94.12 69 LEU A C 1
ATOM 565 O O . LEU A 1 69 ? -4.566 18.375 9.242 1 94.12 69 LEU A O 1
ATOM 569 N N . ALA A 1 70 ? -4.438 19.422 11.18 1 96.06 70 ALA A N 1
ATOM 570 C CA . ALA A 1 70 ? -5.031 18.297 11.906 1 96.06 70 ALA A CA 1
ATOM 571 C C . ALA A 1 70 ? -6.484 18.094 11.492 1 96.06 70 ALA A C 1
ATOM 573 O O . ALA A 1 70 ? -7.012 16.984 11.594 1 96.06 70 ALA A O 1
ATOM 574 N N . HIS A 1 71 ? -7.09 19.125 11.016 1 96.31 71 HIS A N 1
ATOM 575 C CA . HIS A 1 71 ? -8.516 19.062 10.688 1 96.31 71 HIS A CA 1
ATOM 576 C C . HIS A 1 71 ? -8.727 18.688 9.227 1 96.31 71 HIS A C 1
ATOM 578 O O . HIS A 1 71 ? -9.867 18.562 8.773 1 96.31 71 HIS A O 1
ATOM 584 N N . GLU A 1 72 ? -7.625 18.625 8.484 1 93.06 72 GLU A N 1
ATOM 585 C CA . GLU A 1 72 ? -7.773 18.109 7.125 1 93.06 72 GLU A CA 1
ATOM 586 C C . GLU A 1 72 ? -8.461 16.75 7.113 1 93.06 72 GLU A C 1
ATOM 588 O O . GLU A 1 72 ? -8.078 15.852 7.863 1 93.06 72 GLU A O 1
ATOM 593 N N . GLY A 1 73 ? -9.539 16.641 6.281 1 93.5 73 GLY A N 1
ATOM 594 C CA . GLY A 1 73 ? -10.383 15.453 6.289 1 93.5 73 GLY A CA 1
ATOM 595 C C . GLY A 1 73 ? -11.539 15.547 7.266 1 93.5 73 GLY A C 1
ATOM 596 O O . GLY A 1 73 ? -12.328 14.609 7.379 1 93.5 73 GLY A O 1
ATOM 597 N N . HIS A 1 74 ? -11.555 16.547 8.023 1 94.31 74 HIS A N 1
ATOM 598 C CA . HIS A 1 74 ? -12.648 16.922 8.906 1 94.31 74 HIS A CA 1
ATOM 599 C C . HIS A 1 74 ? -12.867 15.859 9.984 1 94.31 74 HIS A C 1
ATOM 601 O O . HIS A 1 74 ? -13.992 15.398 10.195 1 94.31 74 HIS A O 1
ATOM 607 N N . PRO A 1 75 ? -11.836 15.523 10.641 1 94.31 75 PRO A N 1
ATOM 608 C CA . PRO A 1 75 ? -12.039 14.633 11.789 1 94.31 75 PRO A CA 1
ATOM 609 C C . PRO A 1 75 ? -12.859 15.289 12.898 1 94.31 75 PRO A C 1
ATOM 611 O O . PRO A 1 75 ? -12.82 16.516 13.062 1 94.31 75 PRO A O 1
ATOM 614 N N . GLY A 1 76 ? -13.555 14.43 13.617 1 91.31 76 GLY A N 1
ATOM 615 C CA . GLY A 1 76 ? -14.234 14.938 14.797 1 91.31 76 GLY A CA 1
ATOM 616 C C . GLY A 1 76 ? -13.297 15.242 15.953 1 91.31 76 GLY A C 1
ATOM 617 O O . GLY A 1 76 ? -12.086 15.031 15.836 1 91.31 76 GLY A O 1
ATOM 618 N N . ILE A 1 77 ? -13.883 15.68 17 1 93.38 77 ILE A N 1
ATOM 619 C CA . ILE A 1 77 ? -13.125 16.141 18.156 1 93.38 77 ILE A CA 1
ATOM 620 C C . ILE A 1 77 ? -12.273 15.008 18.719 1 93.38 77 ILE A C 1
ATOM 622 O O . ILE A 1 77 ? -11.07 15.172 18.938 1 93.38 77 ILE A O 1
ATOM 626 N N . VAL A 1 78 ? -12.836 13.883 18.859 1 92.56 78 VAL A N 1
ATOM 627 C CA . VAL A 1 78 ? -12.156 12.75 19.469 1 92.56 78 VAL A CA 1
ATOM 628 C C . VAL A 1 78 ? -11 12.297 18.578 1 92.56 78 VAL A C 1
ATOM 630 O O . VAL A 1 78 ? -9.883 12.078 19.047 1 92.56 78 VAL A O 1
ATOM 633 N N . VAL A 1 79 ? -11.234 12.211 17.328 1 93.06 79 VAL A N 1
ATOM 634 C CA . VAL A 1 79 ? -10.234 11.773 16.359 1 93.06 79 VAL A CA 1
ATOM 635 C C . VAL A 1 79 ? -9.102 12.797 16.281 1 93.06 79 VAL A C 1
ATOM 637 O O . VAL A 1 79 ? -7.926 12.422 16.219 1 93.06 79 VAL A O 1
ATOM 640 N N . MET A 1 80 ? -9.461 14.039 16.266 1 95.12 80 MET A N 1
ATOM 641 C CA . MET A 1 80 ? -8.453 15.086 16.188 1 95.12 80 MET A CA 1
ATOM 642 C C . MET A 1 80 ? -7.562 15.078 17.422 1 95.12 80 MET A C 1
ATOM 644 O O . MET A 1 80 ? -6.344 15.242 17.328 1 95.12 80 MET A O 1
ATOM 648 N N . LYS A 1 81 ? -8.156 14.875 18.578 1 95.69 81 LYS A N 1
ATOM 649 C CA . LYS A 1 81 ? -7.371 14.758 19.797 1 95.69 81 LYS A CA 1
ATOM 650 C C . LYS A 1 81 ? -6.402 13.578 19.719 1 95.69 81 LYS A C 1
ATOM 652 O O . LYS A 1 81 ? -5.234 13.703 20.094 1 95.69 81 LYS A O 1
ATOM 657 N N . THR A 1 82 ? -6.895 12.492 19.203 1 93.38 82 THR A N 1
ATOM 658 C CA . THR A 1 82 ? -6.074 11.297 19.062 1 93.38 82 THR A CA 1
ATOM 659 C C . THR A 1 82 ? -4.906 11.547 18.109 1 93.38 82 THR A C 1
ATOM 661 O O . THR A 1 82 ? -3.781 11.117 18.375 1 93.38 82 THR A O 1
ATOM 664 N N . ARG A 1 83 ? -5.168 12.289 17.109 1 93.19 83 ARG A N 1
ATOM 665 C CA . ARG A 1 83 ? -4.172 12.586 16.078 1 93.19 83 ARG A CA 1
ATOM 666 C C . ARG A 1 83 ? -3.055 13.461 16.641 1 93.19 83 ARG A C 1
ATOM 668 O O . ARG A 1 83 ? -1.892 13.305 16.266 1 93.19 83 ARG A O 1
ATOM 675 N N . LEU A 1 84 ? -3.383 14.32 17.547 1 95 84 LEU A N 1
ATOM 676 C CA . LEU A 1 84 ? -2.428 15.328 18 1 95 84 LEU A CA 1
ATOM 677 C C . LEU A 1 84 ? -1.753 14.906 19.297 1 95 84 LEU A C 1
ATOM 679 O O . LEU A 1 84 ? -0.639 15.336 19.594 1 95 84 LEU A O 1
ATOM 683 N N . ARG A 1 85 ? -2.389 14.055 19.984 1 89.12 85 ARG A N 1
ATOM 684 C CA . ARG A 1 85 ? -1.979 13.711 21.344 1 89.12 85 ARG A CA 1
ATOM 685 C C . ARG A 1 85 ? -0.566 13.141 21.359 1 89.12 85 ARG A C 1
ATOM 687 O O . ARG A 1 85 ? 0.19 13.367 22.312 1 89.12 85 ARG A O 1
ATOM 694 N N . SER A 1 86 ? -0.192 12.484 20.375 1 87.5 86 SER A N 1
ATOM 695 C CA . SER A 1 86 ? 1.125 11.859 20.406 1 87.5 86 SER A CA 1
ATOM 696 C C . SER A 1 86 ? 2.146 12.68 19.625 1 87.5 86 SER A C 1
ATOM 698 O O . SER A 1 86 ? 3.33 12.336 19.594 1 87.5 86 SER A O 1
ATOM 700 N N . LYS A 1 87 ? 1.758 13.797 19.156 1 92.81 87 LYS A N 1
ATOM 701 C CA . LYS A 1 87 ? 2.652 14.492 18.219 1 92.81 87 LYS A CA 1
ATOM 702 C C . LYS A 1 87 ? 3.025 15.867 18.75 1 92.81 87 LYS A C 1
ATOM 704 O O . LYS A 1 87 ? 4.199 16.25 18.75 1 92.81 87 LYS A O 1
ATOM 709 N N . VAL A 1 88 ? 1.984 16.547 19.234 1 96.69 88 VAL A N 1
ATOM 710 C CA . VAL A 1 88 ? 2.232 17.938 19.609 1 96.69 88 VAL A CA 1
ATOM 711 C C . VAL A 1 88 ? 1.484 18.266 20.906 1 96.69 88 VAL A C 1
ATOM 713 O O . VAL A 1 88 ? 0.639 17.484 21.359 1 96.69 88 VAL A O 1
ATOM 716 N N . TRP A 1 89 ? 1.908 19.406 21.453 1 97.12 89 TRP A N 1
ATOM 717 C CA . TRP A 1 89 ? 1.236 19.844 22.672 1 97.12 89 TRP A CA 1
ATOM 718 C C . TRP A 1 89 ? 1.356 21.359 22.844 1 97.12 89 TRP A C 1
ATOM 720 O O . TRP A 1 89 ? 2.314 21.969 22.359 1 97.12 89 TRP A O 1
ATOM 730 N N . TRP A 1 90 ? 0.429 21.969 23.438 1 97.88 90 TRP A N 1
ATOM 731 C CA . TRP A 1 90 ? 0.48 23.312 24.016 1 97.88 90 TRP A CA 1
ATOM 732 C C . TRP A 1 90 ? -0.582 23.484 25.094 1 97.88 90 TRP A C 1
ATOM 734 O O . TRP A 1 90 ? -1.511 22.672 25.188 1 97.88 90 TRP A O 1
ATOM 744 N N . PRO A 1 91 ? -0.324 24.422 26 1 96.5 91 PRO A N 1
ATOM 745 C CA . PRO A 1 91 ? -1.334 24.609 27.031 1 96.5 91 PRO A CA 1
ATOM 746 C C . PRO A 1 91 ? -2.717 24.922 26.469 1 96.5 91 PRO A C 1
ATOM 748 O O . PRO A 1 91 ? -2.873 25.875 25.688 1 96.5 91 PRO A O 1
ATOM 751 N N . GLY A 1 92 ? -3.699 24.031 26.844 1 96.5 92 GLY A N 1
ATOM 752 C CA . GLY A 1 92 ? -5.066 24.266 26.406 1 96.5 92 GLY A CA 1
ATOM 753 C C . GLY A 1 92 ? -5.363 23.672 25.031 1 96.5 92 GLY A C 1
ATOM 754 O O . GLY A 1 92 ? -6.285 24.125 24.344 1 96.5 92 GLY A O 1
ATOM 755 N N . ILE A 1 93 ? -4.582 22.734 24.609 1 97.62 93 ILE A N 1
ATOM 756 C CA . ILE A 1 93 ? -4.723 22.188 23.266 1 97.62 93 ILE A CA 1
ATOM 757 C C . ILE A 1 93 ? -6.098 21.547 23.109 1 97.62 93 ILE A C 1
ATOM 759 O O . ILE A 1 93 ? -6.723 21.656 22.062 1 97.62 93 ILE A O 1
ATOM 763 N N . ASP A 1 94 ? -6.633 20.922 24.125 1 97 94 ASP A N 1
ATOM 764 C CA . ASP A 1 94 ? -7.93 20.266 24.016 1 97 94 ASP A CA 1
ATOM 765 C C . ASP A 1 94 ? -9.039 21.281 23.766 1 97 94 ASP A C 1
ATOM 767 O O . ASP A 1 94 ? -9.906 21.062 22.906 1 97 94 ASP A O 1
ATOM 771 N N . LYS A 1 95 ? -8.984 22.312 24.469 1 97.31 95 LYS A N 1
ATOM 772 C CA . LYS A 1 95 ? -9.961 23.391 24.281 1 97.31 95 LYS A CA 1
ATOM 773 C C . LYS A 1 95 ? -9.844 23.984 22.875 1 97.31 95 LYS A C 1
ATOM 775 O O . LYS A 1 95 ? -10.852 24.312 22.25 1 97.31 95 LYS A O 1
ATOM 780 N N . SER A 1 96 ? -8.609 24.172 22.469 1 97.88 96 SER A N 1
ATOM 781 C CA . SER A 1 96 ? -8.367 24.703 21.125 1 97.88 96 SER A CA 1
ATOM 782 C C . SER A 1 96 ? -8.977 23.797 20.062 1 97.88 96 SER A C 1
ATOM 784 O O . SER A 1 96 ? -9.57 24.281 19.094 1 97.88 96 SER A O 1
ATOM 786 N N . ILE A 1 97 ? -8.852 22.5 20.25 1 97.56 97 ILE A N 1
ATOM 787 C CA . ILE A 1 97 ? -9.367 21.516 19.312 1 97.56 97 ILE A CA 1
ATOM 788 C C . ILE A 1 97 ? -10.891 21.578 19.266 1 97.56 97 ILE A C 1
ATOM 790 O O . ILE A 1 97 ? -11.492 21.625 18.188 1 97.56 97 ILE A O 1
ATOM 794 N N . GLU A 1 98 ? -11.469 21.578 20.391 1 96.81 98 GLU A N 1
ATOM 795 C CA . GLU A 1 98 ? -12.93 21.625 20.484 1 96.81 98 GLU A CA 1
ATOM 796 C C . GLU A 1 98 ? -13.484 22.875 19.812 1 96.81 98 GLU A C 1
ATOM 798 O O . GLU A 1 98 ? -14.438 22.797 19.031 1 96.81 98 GLU A O 1
ATOM 803 N N . LYS A 1 99 ? -12.906 23.969 20.141 1 96.94 99 LYS A N 1
ATOM 804 C CA . LYS A 1 99 ? -13.344 25.234 19.547 1 96.94 99 LYS A CA 1
ATOM 805 C C . LYS A 1 99 ? -13.211 25.203 18.031 1 96.94 99 LYS A C 1
ATOM 807 O O . LYS A 1 99 ? -14.117 25.641 17.312 1 96.94 99 LYS A O 1
ATOM 812 N N . PHE A 1 100 ? -12.117 24.719 17.562 1 96.62 100 PHE A N 1
ATOM 813 C CA . PHE A 1 100 ? -11.852 24.672 16.125 1 96.62 100 PHE A CA 1
ATOM 814 C C . PHE A 1 100 ? -12.883 23.797 15.422 1 96.62 100 PHE A C 1
ATOM 816 O O . PHE A 1 100 ? -13.469 24.219 14.422 1 96.62 100 PHE A O 1
ATOM 823 N N . CYS A 1 101 ? -13.133 22.609 15.906 1 94.81 101 CYS A N 1
ATOM 824 C CA . CYS A 1 101 ? -14.055 21.672 15.289 1 94.81 101 CYS A CA 1
ATOM 825 C C . CYS A 1 101 ? -15.477 22.219 15.289 1 94.81 101 CYS A C 1
ATOM 827 O O . CYS A 1 101 ? -16.203 22.047 14.312 1 94.81 101 CYS A O 1
ATOM 829 N N . ARG A 1 102 ? -15.828 22.891 16.297 1 93.38 102 ARG A N 1
ATOM 830 C CA . ARG A 1 102 ? -17.188 23.438 16.422 1 93.38 102 ARG A CA 1
ATOM 831 C C . ARG A 1 102 ? -17.391 24.609 15.492 1 93.38 102 ARG A C 1
ATOM 833 O O . ARG A 1 102 ? -18.531 24.938 15.133 1 93.38 102 ARG A O 1
ATOM 840 N N . SER A 1 103 ? -16.328 25.141 15.141 1 93.75 103 SER A N 1
ATOM 841 C CA . SER A 1 103 ? -16.438 26.344 14.312 1 93.75 103 SER A CA 1
ATOM 842 C C . SER A 1 103 ? -16.344 26 12.828 1 93.75 103 SER A C 1
ATOM 844 O O . SER A 1 103 ? -16.516 26.875 11.977 1 93.75 103 SER A O 1
ATOM 846 N N . CYS A 1 104 ? -16.078 24.781 12.523 1 92.06 104 CYS A N 1
ATOM 847 C CA . CYS A 1 104 ? -15.898 24.406 11.125 1 92.06 104 CYS A CA 1
ATOM 848 C C . CYS A 1 104 ? -17.234 24.406 10.391 1 92.06 104 CYS A C 1
ATOM 850 O O . CYS A 1 104 ? -18.141 23.672 10.75 1 92.06 104 CYS A O 1
ATOM 852 N N . TYR A 1 105 ? -17.359 25.156 9.406 1 88.5 105 TYR A N 1
ATOM 853 C CA . TYR A 1 105 ? -18.594 25.328 8.648 1 88.5 105 TYR A CA 1
ATOM 854 C C . TYR A 1 105 ? -19.016 24.031 7.965 1 88.5 105 TYR A C 1
ATOM 856 O O . TYR A 1 105 ? -20.172 23.625 8.039 1 88.5 105 TYR A O 1
ATOM 864 N N . GLY A 1 106 ? -18.125 23.391 7.305 1 87.81 106 GLY A N 1
ATOM 865 C CA . GLY A 1 106 ? -18.422 22.141 6.613 1 87.81 106 GLY A CA 1
ATOM 866 C C . GLY A 1 106 ? -18.984 21.062 7.527 1 87.81 106 GLY A C 1
ATOM 867 O O . GLY A 1 106 ? -19.953 20.391 7.188 1 87.81 106 GLY A O 1
ATOM 868 N N . CYS A 1 107 ? -18.359 20.938 8.633 1 88.44 107 CYS A N 1
ATOM 869 C CA . CYS A 1 107 ? -18.781 19.922 9.586 1 88.44 107 CYS A CA 1
ATOM 870 C C . CYS A 1 107 ? -20.156 20.234 10.148 1 88.44 107 CYS A C 1
ATOM 872 O O . CYS A 1 107 ? -20.953 19.312 10.414 1 88.44 107 CYS A O 1
ATOM 874 N N . GLN A 1 108 ? -20.453 21.391 10.32 1 85.81 108 GLN A N 1
ATOM 875 C CA . GLN A 1 108 ? -21.75 21.797 10.836 1 85.81 108 GLN A CA 1
ATOM 876 C C . GLN A 1 108 ? -22.859 21.484 9.844 1 85.81 108 GLN A C 1
ATOM 878 O O . GLN A 1 108 ? -23.984 21.156 10.242 1 85.81 108 GLN A O 1
ATOM 883 N N . LEU A 1 109 ? -22.547 21.578 8.641 1 84.5 109 LEU A N 1
ATOM 884 C CA . LEU A 1 109 ? -23.531 21.375 7.578 1 84.5 109 LEU A CA 1
ATOM 885 C C . LEU A 1 109 ? -23.984 19.922 7.527 1 84.5 109 LEU A C 1
ATOM 887 O O . LEU A 1 109 ? -25.141 19.656 7.16 1 84.5 109 LEU A O 1
ATOM 891 N N . VAL A 1 110 ? -23.078 19.047 7.84 1 80.88 110 VAL A N 1
ATOM 892 C CA . VAL A 1 110 ? -23.391 17.641 7.605 1 80.88 110 VAL A CA 1
ATOM 893 C C . VAL A 1 110 ? -23.578 16.922 8.938 1 80.88 110 VAL A C 1
ATOM 895 O O . VAL A 1 110 ? -23.656 15.688 8.977 1 80.88 110 VAL A O 1
ATOM 898 N N . SER A 1 111 ? -23.531 17.516 10.07 1 70.12 111 SER A N 1
ATOM 899 C CA . SER A 1 111 ? -23.578 16.891 11.398 1 70.12 111 SER A CA 1
ATOM 900 C C . SER A 1 111 ? -24.875 16.109 11.602 1 70.12 111 SER A C 1
ATOM 902 O O . SER A 1 111 ? -25.969 16.641 11.406 1 70.12 111 SER A O 1
ATOM 904 N N . GLN A 1 112 ? -24.922 14.867 11.086 1 59.66 112 GLN A N 1
ATOM 905 C CA . GLN A 1 112 ? -26.031 14 11.477 1 59.66 112 GLN A CA 1
ATOM 906 C C . GLN A 1 112 ? -25.703 13.203 12.727 1 59.66 112 GLN A C 1
ATOM 908 O O . GLN A 1 112 ? -24.562 12.781 12.914 1 59.66 112 GLN A O 1
ATOM 913 N N . PRO A 1 113 ? -26.578 13.156 13.734 1 51.38 113 PRO A N 1
ATOM 914 C CA . PRO A 1 113 ? -26.375 12.312 14.914 1 51.38 113 PRO A CA 1
ATOM 915 C C . PRO A 1 113 ? -26.094 10.859 14.555 1 51.38 113 PRO A C 1
ATOM 917 O O . PRO A 1 113 ? -26.844 10.25 13.797 1 51.38 113 PRO A O 1
ATOM 920 N N . SER A 1 114 ? -24.953 10.523 14.312 1 51.22 114 SER A N 1
ATOM 921 C CA . SER A 1 114 ? -24.766 9.109 14.008 1 51.22 114 SER A CA 1
ATOM 922 C C . SER A 1 114 ? -24.953 8.242 15.25 1 51.22 114 SER A C 1
ATOM 924 O O . SER A 1 114 ? -24.5 8.602 16.328 1 51.22 114 SER A O 1
ATOM 926 N N . LYS A 1 115 ? -25.969 7.414 15.32 1 49.97 115 LYS A N 1
ATOM 927 C CA . LYS A 1 115 ? -26.125 6.414 16.375 1 49.97 115 LYS A CA 1
ATOM 928 C C . LYS A 1 115 ? -24.922 5.492 16.453 1 49.97 115 LYS A C 1
ATOM 930 O O . LYS A 1 115 ? -24.453 4.992 15.422 1 49.97 115 LYS A O 1
ATOM 935 N N . PRO A 1 116 ? -24.344 5.473 17.594 1 48.72 116 PRO A N 1
ATOM 936 C CA . PRO A 1 116 ? -23.219 4.551 17.734 1 48.72 116 PRO A CA 1
ATOM 937 C C . PRO A 1 116 ? -23.578 3.117 17.344 1 48.72 116 PRO A C 1
ATOM 939 O O . PRO A 1 116 ? -24.656 2.627 17.703 1 48.72 116 PRO A O 1
ATOM 942 N N . GLU A 1 117 ? -23.172 2.676 16.344 1 47.16 117 GLU A N 1
ATOM 943 C CA . GLU A 1 117 ? -23.5 1.291 16.016 1 47.16 117 GLU A CA 1
ATOM 944 C C . GLU A 1 117 ? -22.859 0.323 17 1 47.16 117 GLU A C 1
ATOM 946 O O . GLU A 1 117 ? -21.688 0.481 17.359 1 47.16 117 GLU A O 1
ATOM 951 N N . PRO A 1 118 ? -23.672 -0.466 17.547 1 46.25 118 PRO A N 1
ATOM 952 C CA . PRO A 1 118 ? -23.109 -1.448 18.469 1 46.25 118 PRO A CA 1
ATOM 953 C C . PRO A 1 118 ? -21.984 -2.27 17.844 1 46.25 118 PRO A C 1
ATOM 955 O O . PRO A 1 118 ? -22.125 -2.752 16.719 1 46.25 118 PRO A O 1
ATOM 958 N N . LEU A 1 119 ? -20.781 -1.962 18.062 1 46.72 119 LEU A N 1
ATOM 959 C CA . LEU A 1 119 ? -19.688 -2.783 17.562 1 46.72 119 LEU A CA 1
ATOM 960 C C . LEU A 1 119 ? -19.812 -4.215 18.062 1 46.72 119 LEU A C 1
ATOM 962 O O . LEU A 1 119 ? -19.75 -4.453 19.281 1 46.72 119 LEU A O 1
ATOM 966 N N . LYS A 1 120 ? -20.562 -4.969 17.531 1 45.47 120 LYS A N 1
ATOM 967 C CA . LYS A 1 120 ? -20.406 -6.367 17.922 1 45.47 120 LYS A CA 1
ATOM 968 C C . LYS A 1 120 ? -19.016 -6.879 17.531 1 45.47 120 LYS A C 1
ATOM 970 O O . LYS A 1 120 ? -18.531 -6.637 16.422 1 45.47 120 LYS A O 1
ATOM 975 N N . ARG A 1 121 ? -18.25 -7.293 18.594 1 45.44 121 ARG A N 1
ATOM 976 C CA . ARG A 1 121 ? -16.891 -7.82 18.531 1 45.44 121 ARG A CA 1
ATOM 977 C C . ARG A 1 121 ? -16.828 -9.07 17.672 1 45.44 121 ARG A C 1
ATOM 979 O O . ARG A 1 121 ? -17.297 -10.141 18.078 1 45.44 121 ARG A O 1
ATOM 986 N N . THR A 1 122 ? -17.141 -9.008 16.484 1 49.41 122 THR A N 1
ATOM 987 C CA . THR A 1 122 ? -16.844 -10.266 15.797 1 49.41 122 THR A CA 1
ATOM 988 C C . THR A 1 122 ? -15.344 -10.516 15.766 1 49.41 122 THR A C 1
ATOM 990 O O . THR A 1 122 ? -14.547 -9.57 15.812 1 49.41 122 THR A O 1
ATOM 993 N N . GLU A 1 123 ? -15.031 -11.758 15.984 1 53.62 123 GLU A N 1
ATOM 994 C CA . GLU A 1 123 ? -13.641 -12.188 15.945 1 53.62 123 GLU A CA 1
ATOM 995 C C . GLU A 1 123 ? -12.945 -11.703 14.672 1 53.62 123 GLU A C 1
ATOM 997 O O . GLU A 1 123 ? -13.492 -11.828 13.578 1 53.62 123 GLU A O 1
ATOM 1002 N N . LEU A 1 124 ? -12.125 -10.805 14.828 1 61.25 124 LEU A N 1
ATOM 1003 C CA . LEU A 1 124 ? -11.297 -10.266 13.75 1 61.25 124 LEU A CA 1
ATOM 1004 C C . LEU A 1 124 ? -10.516 -11.375 13.055 1 61.25 124 LEU A C 1
ATOM 1006 O O . LEU A 1 124 ? -10.141 -12.359 13.688 1 61.25 124 LEU A O 1
ATOM 1010 N N . PRO A 1 125 ? -10.609 -11.25 11.672 1 66.56 125 PRO A N 1
ATOM 1011 C CA . PRO A 1 125 ? -9.711 -12.188 11 1 66.56 125 PRO A CA 1
ATOM 1012 C C . PRO A 1 125 ? -8.297 -12.164 11.578 1 66.56 125 PRO A C 1
ATOM 1014 O O . PRO A 1 125 ? -7.922 -11.211 12.266 1 66.56 125 PRO A O 1
ATOM 1017 N N . SER A 1 126 ? -7.66 -13.188 11.32 1 70.12 126 SER A N 1
ATOM 1018 C CA . SER A 1 126 ? -6.387 -13.438 12 1 70.12 126 SER A CA 1
ATOM 1019 C C . SER A 1 126 ? -5.25 -12.68 11.328 1 70.12 126 SER A C 1
ATOM 1021 O O . SER A 1 126 ? -4.195 -12.469 11.93 1 70.12 126 SER A O 1
ATOM 1023 N N . ALA A 1 127 ? -5.512 -12.234 10.055 1 81.56 127 ALA A N 1
ATOM 1024 C CA . ALA A 1 127 ? -4.375 -11.602 9.391 1 81.56 127 ALA A CA 1
ATOM 1025 C C . ALA A 1 127 ? -4.836 -10.492 8.445 1 81.56 127 ALA A C 1
ATOM 1027 O O . ALA A 1 127 ? -5.984 -10.484 8.008 1 81.56 127 ALA A O 1
ATOM 1028 N N . PRO A 1 128 ? -3.924 -9.609 8.18 1 86.62 128 PRO A N 1
ATOM 1029 C CA . PRO A 1 128 ? -4.273 -8.484 7.309 1 86.62 128 PRO A CA 1
ATOM 1030 C C . PRO A 1 128 ? -4.59 -8.914 5.879 1 86.62 128 PRO A C 1
ATOM 1032 O O . PRO A 1 128 ? -3.951 -9.836 5.355 1 86.62 128 PRO A O 1
ATOM 1035 N N . TRP A 1 129 ? -5.566 -8.281 5.285 1 88.25 129 TRP A N 1
ATOM 1036 C CA . TRP A 1 129 ? -5.918 -8.352 3.869 1 88.25 129 TRP A CA 1
ATOM 1037 C C . TRP A 1 129 ? -6.328 -9.766 3.477 1 88.25 129 TRP A C 1
ATOM 1039 O O . TRP A 1 129 ? -5.965 -10.242 2.4 1 88.25 129 TRP A O 1
ATOM 1049 N N . GLN A 1 130 ? -6.938 -10.484 4.324 1 83.38 130 GLN A N 1
ATOM 1050 C CA . GLN A 1 130 ? -7.43 -11.836 4.059 1 83.38 130 GLN A CA 1
ATOM 1051 C C . GLN A 1 130 ? -8.938 -11.836 3.834 1 83.38 130 GLN A C 1
ATOM 1053 O O . GLN A 1 130 ? -9.445 -12.57 2.979 1 83.38 130 GLN A O 1
ATOM 1058 N N . HIS A 1 131 ? -9.539 -11.016 4.641 1 83.88 131 HIS A N 1
ATOM 1059 C CA . HIS A 1 131 ? -10.992 -10.891 4.562 1 83.88 131 HIS A CA 1
ATOM 1060 C C . HIS A 1 131 ? -11.398 -9.469 4.219 1 83.88 131 HIS A C 1
ATOM 1062 O O . HIS A 1 131 ? -11.227 -8.555 5.027 1 83.88 131 HIS A O 1
ATOM 1068 N N . LEU A 1 132 ? -11.969 -9.43 2.996 1 87.75 132 LEU A N 1
ATOM 1069 C CA . LEU A 1 132 ? -12.32 -8.094 2.523 1 87.75 132 LEU A CA 1
ATOM 1070 C C . LEU A 1 132 ? -13.82 -7.973 2.285 1 87.75 132 LEU A C 1
ATOM 1072 O O . LEU A 1 132 ? -14.492 -8.977 2.027 1 87.75 132 LEU A O 1
ATOM 1076 N N . ALA A 1 133 ? -14.297 -6.77 2.473 1 86.5 133 ALA A N 1
ATOM 1077 C CA . ALA A 1 133 ? -15.672 -6.426 2.123 1 86.5 133 ALA A CA 1
ATOM 1078 C C . ALA A 1 133 ? -15.711 -5.305 1.087 1 86.5 133 ALA A C 1
ATOM 1080 O O . ALA A 1 133 ? -14.945 -4.348 1.171 1 86.5 133 ALA A O 1
ATOM 1081 N N . ALA A 1 134 ? -16.562 -5.512 0.109 1 88.75 134 ALA A N 1
ATOM 1082 C CA . ALA A 1 134 ? -16.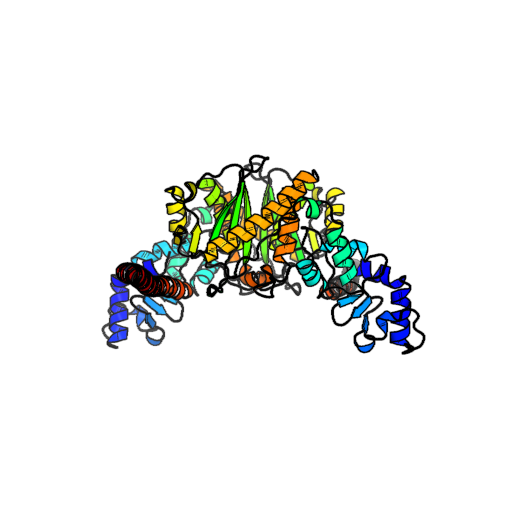656 -4.512 -0.951 1 88.75 134 ALA A CA 1
ATOM 1083 C C . ALA A 1 134 ? -18.062 -3.928 -1.025 1 88.75 134 ALA A C 1
ATOM 1085 O O . ALA A 1 134 ? -19.047 -4.617 -0.744 1 88.75 134 ALA A O 1
ATOM 1086 N N . ASP A 1 135 ? -18.125 -2.66 -1.388 1 86.75 135 ASP A N 1
ATOM 1087 C CA . ASP A 1 135 ? -19.391 -1.965 -1.604 1 86.75 135 ASP A CA 1
ATOM 1088 C C . ASP A 1 135 ? -19.25 -0.895 -2.684 1 86.75 135 ASP A C 1
ATOM 1090 O O . ASP A 1 135 ? -18.141 -0.44 -2.977 1 86.75 135 ASP A O 1
ATOM 1094 N N . LEU A 1 136 ? -20.391 -0.655 -3.242 1 88.75 136 LEU A N 1
ATOM 1095 C CA . LEU A 1 136 ? -20.438 0.375 -4.273 1 88.75 136 LEU A CA 1
ATOM 1096 C C . LEU A 1 136 ? -21.281 1.558 -3.828 1 88.75 136 LEU A C 1
ATOM 1098 O O . LEU A 1 136 ? -22.469 1.39 -3.502 1 88.75 136 LEU A O 1
ATOM 1102 N N . LEU A 1 137 ? -20.609 2.748 -3.873 1 88.44 137 LEU A N 1
ATOM 1103 C CA . LEU A 1 137 ? -21.312 3.986 -3.549 1 88.44 137 LEU A CA 1
ATOM 1104 C C . LEU A 1 137 ? -21.594 4.797 -4.809 1 88.44 137 LEU A C 1
ATOM 1106 O O . LEU A 1 137 ? -20.734 4.898 -5.691 1 88.44 137 LEU A O 1
ATOM 1110 N N . GLY A 1 138 ? -22.766 5.418 -4.789 1 85.44 138 GLY A N 1
ATOM 1111 C CA . GLY A 1 138 ? -23.109 6.27 -5.914 1 85.44 138 GLY A CA 1
ATOM 1112 C C . GLY A 1 138 ? -24.422 5.879 -6.582 1 85.44 138 GLY A C 1
ATOM 1113 O O . GLY A 1 138 ? -25.141 5.016 -6.082 1 85.44 138 GLY A O 1
ATOM 1114 N N . PRO A 1 139 ? -24.781 6.52 -7.605 1 89.69 139 PRO A N 1
ATOM 1115 C CA . PRO A 1 139 ? -24 7.578 -8.25 1 89.69 139 PRO A CA 1
ATOM 1116 C C . PRO A 1 139 ? -24 8.883 -7.449 1 89.69 139 PRO A C 1
ATOM 1118 O O . PRO A 1 139 ? -25.016 9.242 -6.848 1 89.69 139 PRO A O 1
ATOM 1121 N N . LEU A 1 140 ? -22.844 9.484 -7.508 1 90.06 140 LEU A N 1
ATOM 1122 C CA . LEU A 1 140 ? -22.719 10.836 -6.961 1 90.06 140 LEU A CA 1
ATOM 1123 C C . LEU A 1 140 ? -23.297 11.859 -7.926 1 90.06 140 LEU A C 1
ATOM 1125 O O . LEU A 1 140 ? -23.562 11.547 -9.094 1 90.06 140 LEU A O 1
ATOM 1129 N N . PRO A 1 141 ? -23.5 13.023 -7.41 1 84.94 141 PRO A N 1
ATOM 1130 C CA . PRO A 1 141 ? -23.984 14.062 -8.32 1 84.94 141 PRO A CA 1
ATOM 1131 C C . PRO A 1 141 ? -23.078 14.266 -9.531 1 84.94 141 PRO A C 1
ATOM 1133 O O . PRO A 1 141 ? -23.531 14.648 -10.602 1 84.94 141 PRO A O 1
ATOM 1136 N N . SER A 1 142 ? -21.906 13.945 -9.477 1 90.12 142 SER A N 1
ATOM 1137 C CA . SER A 1 142 ? -20.938 14.07 -10.57 1 90.12 142 SER A CA 1
ATOM 1138 C C . SER A 1 142 ? -20.984 12.859 -11.492 1 90.12 142 SER A C 1
ATOM 1140 O O . SER A 1 142 ? -20.203 12.758 -12.43 1 90.12 142 SER A O 1
ATOM 1142 N N . ASN A 1 143 ? -21.859 11.93 -11.227 1 91.88 143 ASN A N 1
ATOM 1143 C CA . ASN A 1 143 ? -22.062 10.711 -12 1 91.88 143 ASN A CA 1
ATOM 1144 C C . ASN A 1 143 ? -20.938 9.703 -11.781 1 91.88 143 ASN A C 1
ATOM 1146 O O . ASN A 1 143 ? -20.75 8.797 -12.594 1 91.88 143 ASN A O 1
ATOM 1150 N N . HIS A 1 144 ? -20.234 9.945 -10.758 1 93.75 144 HIS A N 1
ATOM 1151 C CA . HIS A 1 144 ? -19.188 9 -10.383 1 93.75 144 HIS A CA 1
ATOM 1152 C C . HIS A 1 144 ? -19.688 8.023 -9.328 1 93.75 144 HIS A C 1
ATOM 1154 O O . HIS A 1 144 ? -20.625 8.328 -8.586 1 93.75 144 HIS A O 1
ATOM 1160 N N . TYR A 1 145 ? -19.109 6.836 -9.391 1 93.12 145 TYR A N 1
ATOM 1161 C CA . TYR A 1 145 ? -19.266 5.828 -8.352 1 93.12 145 TYR A CA 1
ATOM 1162 C C . TYR A 1 145 ? -17.969 5.633 -7.574 1 93.12 145 TYR A C 1
ATOM 1164 O O . TYR A 1 145 ? -16.891 5.965 -8.07 1 93.12 145 TYR A O 1
ATOM 1172 N N . MET A 1 146 ? -18.156 5.191 -6.355 1 94.12 146 MET A N 1
ATOM 1173 C CA . MET A 1 146 ? -16.984 4.82 -5.559 1 94.12 146 MET A CA 1
ATOM 1174 C C . MET A 1 146 ? -17.047 3.35 -5.156 1 94.12 146 MET A C 1
ATOM 1176 O O . MET A 1 146 ? -18.016 2.908 -4.543 1 94.12 146 MET A O 1
ATOM 1180 N N . PHE A 1 147 ? -16.078 2.602 -5.629 1 93.69 147 PHE A N 1
ATOM 1181 C CA . PHE A 1 147 ? -15.906 1.224 -5.184 1 93.69 147 PHE A CA 1
ATOM 1182 C C . PHE A 1 147 ? -15.055 1.162 -3.926 1 93.69 147 PHE A C 1
ATOM 1184 O O . PHE A 1 147 ? -13.875 1.517 -3.953 1 93.69 147 PHE A O 1
ATOM 1191 N N . VAL A 1 148 ? -15.68 0.699 -2.814 1 93.12 148 VAL A N 1
ATOM 1192 C CA . VAL A 1 148 ? -14.992 0.691 -1.525 1 93.12 148 VAL A CA 1
ATOM 1193 C C . VAL A 1 148 ? -14.664 -0.745 -1.126 1 93.12 148 VAL A C 1
ATOM 1195 O O . VAL A 1 148 ? -15.539 -1.613 -1.12 1 93.12 148 VAL A O 1
ATOM 1198 N N . LEU A 1 149 ? -13.383 -1.014 -0.885 1 92.56 149 LEU A N 1
ATOM 1199 C CA . LEU A 1 149 ? -12.891 -2.311 -0.432 1 92.56 149 LEU A CA 1
ATOM 1200 C C . LEU A 1 149 ? -12.258 -2.201 0.952 1 92.56 149 LEU A C 1
ATOM 1202 O O . LEU A 1 149 ? -11.219 -1.561 1.115 1 92.56 149 LEU A O 1
ATOM 1206 N N . VAL A 1 150 ? -12.883 -2.9 1.937 1 91.25 150 VAL A N 1
ATOM 1207 C CA . VAL A 1 150 ? -12.484 -2.729 3.33 1 91.25 150 VAL A CA 1
ATOM 1208 C C . VAL A 1 150 ? -11.844 -4.012 3.848 1 91.25 150 VAL A C 1
ATOM 1210 O O . VAL A 1 150 ? -12.359 -5.109 3.621 1 91.25 150 VAL A O 1
ATOM 1213 N N . ASP A 1 151 ? -10.711 -3.869 4.488 1 89.94 151 ASP A N 1
ATOM 1214 C CA . ASP A 1 151 ? -10.086 -4.977 5.199 1 89.94 151 ASP A CA 1
ATOM 1215 C C . ASP A 1 151 ? -10.617 -5.082 6.629 1 89.94 151 ASP A C 1
ATOM 1217 O O . ASP A 1 151 ? -10.422 -4.172 7.438 1 89.94 151 ASP A O 1
ATOM 1221 N N . TYR A 1 152 ? -11.047 -6.18 6.98 1 83.62 152 TYR A N 1
ATOM 1222 C CA . TYR A 1 152 ? -11.695 -6.344 8.281 1 83.62 152 TYR A CA 1
ATOM 1223 C C . TYR A 1 152 ? -10.672 -6.32 9.406 1 83.62 152 TYR A C 1
ATOM 1225 O O . TYR A 1 152 ? -10.977 -5.871 10.516 1 83.62 152 TYR A O 1
ATOM 1233 N N . TYR A 1 153 ? -9.602 -6.742 9.117 1 87.12 153 TYR A N 1
ATOM 1234 C CA . TYR A 1 153 ? -8.578 -6.848 10.148 1 87.12 153 TYR A CA 1
ATOM 1235 C C . TYR A 1 153 ? -8.031 -5.477 10.516 1 87.12 153 TYR A C 1
ATOM 1237 O O . TYR A 1 153 ? -8.109 -5.059 11.672 1 87.12 153 TYR A O 1
ATOM 1245 N N . SER A 1 154 ? -7.633 -4.781 9.57 1 90.06 154 SER A N 1
ATOM 1246 C CA . SER A 1 154 ? -6.918 -3.531 9.812 1 90.06 154 SER A CA 1
ATOM 1247 C C . SER A 1 154 ? -7.863 -2.336 9.773 1 90.06 154 SER A C 1
ATOM 1249 O O . SER A 1 154 ? -7.496 -1.232 10.172 1 90.06 154 SER A O 1
ATOM 1251 N N . ARG A 1 155 ? -8.992 -2.527 9.219 1 89.81 155 ARG A N 1
ATOM 1252 C CA . ARG A 1 155 ? -9.961 -1.46 9 1 89.81 155 ARG A CA 1
ATOM 1253 C C . ARG A 1 155 ? -9.484 -0.51 7.902 1 89.81 155 ARG A C 1
ATOM 1255 O O . ARG A 1 155 ? -10.102 0.534 7.672 1 89.81 155 ARG A O 1
ATOM 1262 N N . TYR A 1 156 ? -8.414 -0.89 7.289 1 93.31 156 TYR A N 1
ATOM 1263 C CA . TYR A 1 156 ? -7.945 -0.158 6.121 1 93.31 156 TYR A CA 1
ATOM 1264 C C . TYR A 1 156 ? -8.891 -0.349 4.938 1 93.31 156 TYR A C 1
ATOM 1266 O O . TYR A 1 156 ? -9.406 -1.446 4.719 1 93.31 156 TYR A O 1
ATOM 1274 N N . PHE A 1 157 ? -9.133 0.749 4.246 1 93 157 PHE A N 1
ATOM 1275 C CA . PHE A 1 157 ? -9.969 0.528 3.072 1 93 157 PHE A CA 1
ATOM 1276 C C . PHE A 1 157 ? -9.445 1.319 1.879 1 93 157 PHE A C 1
ATOM 1278 O O . PHE A 1 157 ? -8.82 2.373 2.049 1 93 157 PHE A O 1
ATOM 1285 N N . GLU A 1 158 ? -9.609 0.703 0.672 1 95.12 158 GLU A N 1
ATOM 1286 C CA . GLU A 1 158 ? -9.305 1.32 -0.615 1 95.12 158 GLU A CA 1
ATOM 1287 C C . GLU A 1 158 ? -10.562 1.886 -1.269 1 95.12 158 GLU A C 1
ATOM 1289 O O . GLU A 1 158 ? -11.648 1.334 -1.109 1 95.12 158 GLU A O 1
ATOM 1294 N N . VAL A 1 159 ? -10.406 3.008 -1.941 1 94.88 159 VAL A N 1
ATOM 1295 C CA . VAL A 1 159 ? -11.516 3.605 -2.68 1 94.88 159 VAL A CA 1
ATOM 1296 C C . VAL A 1 159 ? -11.117 3.805 -4.141 1 94.88 159 VAL A C 1
ATOM 1298 O O . VAL A 1 159 ? -10.086 4.414 -4.43 1 94.88 159 VAL A O 1
ATOM 1301 N N . GLY A 1 160 ? -11.859 3.203 -5.016 1 94.88 160 GLY A N 1
ATOM 1302 C CA . GLY A 1 160 ? -11.719 3.443 -6.441 1 94.88 160 GLY A CA 1
ATOM 1303 C C . GLY A 1 160 ? -12.859 4.262 -7.027 1 94.88 160 GLY A C 1
ATOM 1304 O O . GLY A 1 160 ? -14.023 3.893 -6.891 1 94.88 160 GLY A O 1
ATOM 1305 N N . VAL A 1 161 ? -12.539 5.395 -7.652 1 93.94 161 VAL A N 1
ATOM 1306 C CA . VAL A 1 161 ? -13.539 6.254 -8.281 1 93.94 161 VAL A CA 1
ATOM 1307 C C . VAL A 1 161 ? -13.711 5.863 -9.742 1 93.94 161 VAL A C 1
ATOM 1309 O O . VAL A 1 161 ? -12.727 5.68 -10.461 1 93.94 161 VAL A O 1
ATOM 1312 N N . THR A 1 162 ? -14.953 5.664 -10.148 1 93.75 162 THR A N 1
ATOM 1313 C CA . THR A 1 162 ? -15.195 5.254 -11.531 1 93.75 162 THR A CA 1
ATOM 1314 C C . THR A 1 162 ? -16.547 5.766 -12.016 1 93.75 162 THR A C 1
ATOM 1316 O O . THR A 1 162 ? -17.438 6.062 -11.203 1 93.75 162 THR A O 1
ATOM 1319 N N . LYS A 1 163 ? -16.641 5.875 -13.312 1 93.25 163 LYS A N 1
ATOM 1320 C CA . LYS A 1 163 ? -17.922 6.25 -13.906 1 93.25 163 LYS A CA 1
ATOM 1321 C C . LYS A 1 163 ? -18.672 5.023 -14.422 1 93.25 163 LYS A C 1
ATOM 1323 O O . LYS A 1 163 ? -19.875 5.09 -14.672 1 93.25 163 LYS A O 1
ATOM 1328 N N . ASN A 1 164 ? -17.938 3.945 -14.547 1 91.38 164 ASN A N 1
ATOM 1329 C CA . ASN A 1 164 ? -18.5 2.709 -15.078 1 91.38 164 ASN A CA 1
ATOM 1330 C C . ASN A 1 164 ? -18.438 1.575 -14.062 1 91.38 164 ASN A C 1
ATOM 1332 O O . ASN A 1 164 ? -17.359 1.268 -13.539 1 91.38 164 ASN A O 1
ATOM 1336 N N . ILE A 1 165 ? -19.594 0.949 -13.836 1 89.31 165 ILE A N 1
ATOM 1337 C CA . ILE A 1 165 ? -19.625 -0.05 -12.773 1 89.31 165 ILE A CA 1
ATOM 1338 C C . ILE A 1 165 ? -19.781 -1.443 -13.383 1 89.31 165 ILE A C 1
ATOM 1340 O O . ILE A 1 165 ? -20.359 -2.34 -12.766 1 89.31 165 ILE A O 1
ATOM 1344 N N . SER A 1 166 ? -19.312 -1.552 -14.562 1 91.31 166 SER A N 1
ATOM 1345 C CA . SER A 1 166 ? -19.312 -2.877 -15.172 1 91.31 166 SER A CA 1
ATOM 1346 C C . SER A 1 166 ? -18.391 -3.83 -14.422 1 91.31 166 SER A C 1
ATOM 1348 O O . SER A 1 166 ? -17.484 -3.391 -13.711 1 91.31 166 SER A O 1
ATOM 1350 N N . SER A 1 167 ? -18.641 -5.094 -14.578 1 90.69 167 SER A N 1
ATOM 1351 C CA . SER A 1 167 ? -17.812 -6.109 -13.938 1 90.69 167 SER A CA 1
ATOM 1352 C C . SER A 1 167 ? -16.344 -5.965 -14.352 1 90.69 167 SER A C 1
ATOM 1354 O O . SER A 1 167 ? -15.445 -6.172 -13.539 1 90.69 167 SER A O 1
ATOM 1356 N N . GLU A 1 168 ? -16.172 -5.598 -15.539 1 91 168 GLU A N 1
ATOM 1357 C CA . GLU A 1 168 ? -14.812 -5.43 -16.062 1 91 168 GLU A CA 1
ATOM 1358 C C . GLU A 1 168 ? -14.078 -4.309 -15.328 1 91 168 GLU A C 1
ATOM 1360 O O . GLU A 1 168 ? -12.914 -4.457 -14.961 1 91 168 GLU A O 1
ATOM 1365 N N . ASN A 1 169 ? -14.789 -3.305 -15.141 1 91.88 169 ASN A N 1
ATOM 1366 C CA . ASN A 1 169 ? -14.172 -2.166 -14.469 1 91.88 169 ASN A CA 1
ATOM 1367 C C . ASN A 1 169 ? -13.945 -2.447 -12.984 1 91.88 169 ASN A C 1
ATOM 1369 O O . ASN A 1 169 ? -12.914 -2.068 -12.43 1 91.88 169 ASN A O 1
ATOM 1373 N N . ILE A 1 170 ? -14.875 -3.084 -12.414 1 91.75 170 ILE A N 1
ATOM 1374 C CA . ILE A 1 170 ? -14.758 -3.398 -10.992 1 91.75 170 ILE A CA 1
ATOM 1375 C C . ILE A 1 170 ? -13.586 -4.355 -10.773 1 91.75 170 ILE A C 1
ATOM 1377 O O . ILE A 1 170 ? -12.789 -4.168 -9.852 1 91.75 170 ILE A O 1
ATOM 1381 N N . THR A 1 171 ? -13.508 -5.348 -11.594 1 91.62 171 THR A N 1
ATOM 1382 C CA . THR A 1 171 ? -12.414 -6.297 -11.453 1 91.62 171 THR A CA 1
ATOM 1383 C C . THR A 1 171 ? -11.07 -5.621 -11.719 1 91.62 171 THR A C 1
ATOM 1385 O O . THR A 1 171 ? -10.055 -5.977 -11.117 1 91.62 171 THR A O 1
ATOM 1388 N N . SER A 1 172 ? -11.086 -4.645 -12.57 1 91.5 172 SER A N 1
ATOM 1389 C CA . SER A 1 172 ? -9.875 -3.873 -12.828 1 91.5 172 SER A CA 1
ATOM 1390 C C . SER A 1 172 ? -9.445 -3.094 -11.586 1 91.5 172 SER A C 1
ATOM 1392 O O . SER A 1 172 ? -8.258 -3.01 -11.281 1 91.5 172 SER A O 1
ATOM 1394 N N . LEU A 1 173 ? -10.398 -2.588 -10.914 1 92.5 173 LEU A N 1
ATOM 1395 C CA . LEU A 1 173 ? -10.109 -1.867 -9.672 1 92.5 173 LEU A CA 1
ATOM 1396 C C . LEU A 1 173 ? -9.57 -2.812 -8.609 1 92.5 173 LEU A C 1
ATOM 1398 O O . LEU A 1 173 ? -8.609 -2.486 -7.91 1 92.5 173 LEU A O 1
ATOM 1402 N N . ILE A 1 174 ? -10.172 -3.932 -8.539 1 91.94 174 ILE A N 1
ATOM 1403 C CA . ILE A 1 174 ? -9.703 -4.934 -7.582 1 91.94 174 ILE A CA 1
ATOM 1404 C C . ILE A 1 174 ? -8.266 -5.32 -7.902 1 91.94 174 ILE A C 1
ATOM 1406 O O . ILE A 1 174 ? -7.422 -5.402 -7.008 1 91.94 174 ILE A O 1
ATOM 1410 N N . SER A 1 175 ? -8.016 -5.5 -9.148 1 90.38 175 SER A N 1
ATOM 1411 C CA . SER A 1 175 ? -6.668 -5.852 -9.586 1 90.38 175 SER A CA 1
ATOM 1412 C C . SER A 1 175 ? -5.66 -4.773 -9.203 1 90.38 175 SER A C 1
ATOM 1414 O O . SER A 1 175 ? -4.551 -5.082 -8.758 1 90.38 175 SER A O 1
ATOM 1416 N N . LYS A 1 176 ? -6.055 -3.611 -9.32 1 90.56 176 LYS A N 1
ATOM 1417 C CA . LYS A 1 176 ? -5.184 -2.492 -8.961 1 90.56 176 LYS A CA 1
ATOM 1418 C C . LYS A 1 176 ? -4.875 -2.494 -7.469 1 90.56 176 LYS A C 1
ATOM 1420 O O . LYS A 1 176 ? -3.729 -2.287 -7.07 1 90.56 176 LYS A O 1
ATOM 1425 N N . PHE A 1 177 ? -5.875 -2.736 -6.699 1 92.88 177 PHE A N 1
ATOM 1426 C CA . PHE A 1 177 ? -5.672 -2.791 -5.258 1 92.88 177 PHE A CA 1
ATOM 1427 C C . PHE A 1 177 ? -4.773 -3.963 -4.883 1 92.88 177 PHE A C 1
ATOM 1429 O O . PHE A 1 177 ? -3.914 -3.838 -4.004 1 92.88 177 PHE A O 1
ATOM 1436 N N . CYS A 1 178 ? -4.914 -5.02 -5.625 1 90.38 178 CYS A N 1
ATOM 1437 C CA . CYS A 1 178 ? -4.145 -6.227 -5.332 1 90.38 178 CYS A CA 1
ATOM 1438 C C . CYS A 1 178 ? -2.686 -6.059 -5.738 1 90.38 178 CYS A C 1
ATOM 1440 O O . CYS A 1 178 ? -1.809 -6.75 -5.223 1 90.38 178 CYS A O 1
ATOM 1442 N N . LEU A 1 179 ? -2.451 -5.152 -6.609 1 89.81 179 LEU A N 1
ATOM 1443 C CA . LEU A 1 179 ? -1.074 -4.855 -6.988 1 89.81 179 LEU A CA 1
ATOM 1444 C C . LEU A 1 179 ? -0.276 -4.359 -5.785 1 89.81 179 LEU A C 1
ATOM 1446 O O . LEU A 1 179 ? 0.918 -4.645 -5.672 1 89.81 179 LEU A O 1
ATOM 1450 N N . THR A 1 180 ? -0.946 -3.695 -4.949 1 90.25 180 THR A N 1
ATOM 1451 C CA . THR A 1 180 ? -0.293 -3.109 -3.783 1 90.25 180 THR A CA 1
ATOM 1452 C C . THR A 1 180 ? -0.311 -4.082 -2.607 1 90.25 180 THR A C 1
ATOM 1454 O O . THR A 1 180 ? 0.707 -4.273 -1.938 1 90.25 180 THR A O 1
ATOM 1457 N N . HIS A 1 181 ? -1.464 -4.711 -2.486 1 91.31 181 HIS A N 1
ATOM 1458 C CA . HIS A 1 181 ? -1.673 -5.418 -1.228 1 91.31 181 HIS A CA 1
ATOM 1459 C C . HIS A 1 181 ? -1.548 -6.926 -1.412 1 91.31 181 HIS A C 1
ATOM 1461 O O . HIS A 1 181 ? -1.498 -7.672 -0.432 1 91.31 181 HIS A O 1
ATOM 1467 N N . GLY A 1 182 ? -1.493 -7.371 -2.662 1 86.62 182 GLY A N 1
ATOM 1468 C CA . GLY A 1 182 ? -1.472 -8.797 -2.938 1 86.62 182 GLY A CA 1
ATOM 1469 C C . GLY A 1 182 ? -2.854 -9.383 -3.158 1 86.62 182 GLY A C 1
ATOM 1470 O O . GLY A 1 182 ? -3.857 -8.68 -3.053 1 86.62 182 GLY A O 1
ATOM 1471 N N . LEU A 1 183 ? -2.754 -10.641 -3.521 1 81.5 183 LEU A N 1
ATOM 1472 C CA . LEU A 1 183 ? -4.023 -11.32 -3.75 1 81.5 183 LEU A CA 1
ATOM 1473 C C . LEU A 1 183 ? -4.668 -11.719 -2.43 1 81.5 183 LEU A C 1
ATOM 1475 O O . LEU A 1 183 ? -3.975 -11.953 -1.438 1 81.5 183 LEU A O 1
ATOM 1479 N N . ARG A 1 184 ? -5.984 -11.664 -2.52 1 72 184 ARG A N 1
ATOM 1480 C CA . ARG A 1 184 ? -6.738 -11.945 -1.304 1 72 184 ARG A CA 1
ATOM 1481 C C . ARG A 1 184 ? -7.332 -13.352 -1.341 1 72 184 ARG A C 1
ATOM 1483 O O . ARG A 1 184 ? -7.387 -13.977 -2.4 1 72 184 ARG A O 1
ATOM 1490 N N . LEU A 1 185 ? -7.859 -13.641 -0.067 1 71.31 185 LEU A N 1
ATOM 1491 C CA . LEU A 1 185 ? -8.445 -14.969 0.051 1 71.31 185 LEU A CA 1
ATOM 1492 C C . LEU A 1 185 ? -9.961 -14.914 -0.12 1 71.31 185 LEU A C 1
ATOM 1494 O O . LEU A 1 185 ? -10.539 -15.727 -0.844 1 71.31 185 LEU A O 1
ATOM 1498 N N . LEU A 1 186 ? -10.469 -13.82 0.545 1 80.5 186 LEU A N 1
ATOM 1499 C CA . LEU A 1 186 ? -11.93 -13.797 0.615 1 80.5 186 LEU A CA 1
ATOM 1500 C C . LEU A 1 186 ? -12.461 -12.383 0.451 1 80.5 186 LEU A C 1
ATOM 1502 O O . LEU A 1 186 ? -11.945 -11.445 1.062 1 80.5 186 LEU A O 1
ATOM 1506 N N . ILE A 1 187 ? -13.477 -12.227 -0.428 1 83.94 187 ILE A N 1
ATOM 1507 C CA . ILE A 1 187 ? -14.148 -10.945 -0.613 1 83.94 187 ILE A CA 1
ATOM 1508 C C . ILE A 1 187 ? -15.648 -11.109 -0.409 1 83.94 187 ILE A C 1
ATOM 1510 O O . ILE A 1 187 ? -16.266 -12.008 -0.99 1 83.94 187 ILE A O 1
ATOM 1514 N N . HIS A 1 188 ? -16.156 -10.273 0.445 1 82.25 188 HIS A N 1
ATOM 1515 C CA . HIS A 1 188 ? -17.594 -10.203 0.651 1 82.25 188 HIS A CA 1
ATOM 1516 C C . HIS A 1 188 ? -18.203 -9.039 -0.114 1 82.25 188 HIS A C 1
ATOM 1518 O O . HIS A 1 188 ? -17.688 -7.918 -0.067 1 82.25 188 HIS A O 1
ATOM 1524 N N . THR A 1 189 ? -19.188 -9.352 -0.908 1 80.88 189 THR A N 1
ATOM 1525 C CA . THR A 1 189 ? -19.906 -8.289 -1.604 1 80.88 189 THR A CA 1
ATOM 1526 C C . THR A 1 189 ? -21.422 -8.43 -1.401 1 80.88 189 THR A C 1
ATOM 1528 O O . THR A 1 189 ? -21.891 -9.469 -0.94 1 80.88 189 THR A O 1
ATOM 1531 N N . ASP A 1 190 ? -22.062 -7.359 -1.611 1 74.44 190 ASP A N 1
ATOM 1532 C CA . ASP A 1 190 ? -23.516 -7.48 -1.66 1 74.44 190 ASP A CA 1
ATOM 1533 C C . ASP A 1 190 ? -23.969 -8.141 -2.959 1 74.44 190 ASP A C 1
ATOM 1535 O O . ASP A 1 190 ? -23.156 -8.688 -3.701 1 74.44 190 ASP A O 1
ATOM 1539 N N . ASN A 1 191 ? -25.234 -8.227 -3.176 1 67.38 191 ASN A N 1
ATOM 1540 C CA . ASN A 1 191 ? -25.766 -8.945 -4.332 1 67.38 191 ASN A CA 1
ATOM 1541 C C . ASN A 1 191 ? -25.969 -8.016 -5.523 1 67.38 191 ASN A C 1
ATOM 1543 O O . ASN A 1 191 ? -26.922 -8.188 -6.297 1 67.38 191 ASN A O 1
ATOM 1547 N N . GLY A 1 192 ? -25.062 -7.098 -5.719 1 73.88 192 GLY A N 1
ATOM 1548 C CA . GLY A 1 192 ? -25.172 -6.238 -6.887 1 73.88 192 GLY A CA 1
ATOM 1549 C C . GLY A 1 192 ? -24.875 -6.965 -8.188 1 73.88 192 GLY A C 1
ATOM 1550 O O . GLY A 1 192 ? -24.109 -7.922 -8.211 1 73.88 192 GLY A O 1
ATOM 1551 N N . PRO A 1 193 ? -25.5 -6.613 -9.211 1 77.62 193 PRO A N 1
ATOM 1552 C CA . PRO A 1 193 ? -25.359 -7.305 -10.5 1 77.62 193 PRO A CA 1
ATOM 1553 C C . PRO A 1 193 ? -23.906 -7.41 -10.953 1 77.62 193 PRO A C 1
ATOM 1555 O O . PRO A 1 193 ? -23.531 -8.375 -11.633 1 77.62 193 PRO A O 1
ATOM 1558 N N . GLN A 1 194 ? -23.156 -6.473 -10.672 1 82.06 194 GLN A N 1
ATOM 1559 C CA . GLN A 1 194 ? -21.75 -6.48 -11.078 1 82.06 194 GLN A CA 1
ATOM 1560 C C . GLN A 1 194 ? -20.984 -7.605 -10.383 1 82.06 194 GLN A C 1
ATOM 1562 O O . GLN A 1 194 ? -19.953 -8.062 -10.883 1 82.06 194 GLN A O 1
ATOM 1567 N N . PHE A 1 195 ? -21.484 -8.102 -9.336 1 83.44 195 PHE A N 1
ATOM 1568 C CA . PHE A 1 195 ? -20.781 -9.102 -8.539 1 83.44 195 PHE A CA 1
ATOM 1569 C C . PHE A 1 195 ? -21.297 -10.5 -8.852 1 83.44 195 PHE A C 1
ATOM 1571 O O . PHE A 1 195 ? -20.766 -11.492 -8.328 1 83.44 195 PHE A O 1
ATOM 1578 N N . VAL A 1 196 ? -22.266 -10.547 -9.672 1 80.56 196 VAL A N 1
ATOM 1579 C CA . VAL A 1 196 ? -22.844 -11.844 -9.984 1 80.56 196 VAL A CA 1
ATOM 1580 C C . VAL A 1 196 ? -22.547 -12.203 -11.438 1 80.56 196 VAL A C 1
ATOM 1582 O O . VAL A 1 196 ? -22.812 -13.328 -11.875 1 80.56 196 VAL A O 1
ATOM 1585 N N . SER A 1 197 ? -21.891 -11.406 -12.117 1 85.44 197 SER A N 1
ATOM 1586 C CA . SER A 1 197 ? -21.562 -11.633 -13.523 1 85.44 197 SER A CA 1
ATOM 1587 C C . SER A 1 197 ? -20.562 -12.773 -13.688 1 85.44 197 SER A C 1
ATOM 1589 O O . SER A 1 197 ? -19.828 -13.094 -12.75 1 85.44 197 SER A O 1
ATOM 1591 N N . GLN A 1 198 ? -20.641 -13.359 -14.844 1 89.44 198 GLN A N 1
ATOM 1592 C CA . GLN A 1 198 ? -19.703 -14.43 -15.156 1 89.44 198 GLN A CA 1
ATOM 1593 C C . GLN A 1 198 ? -18.266 -13.914 -15.18 1 89.44 198 GLN A C 1
ATOM 1595 O O . GLN A 1 198 ? -17.359 -14.609 -14.734 1 89.44 198 GLN A O 1
ATOM 1600 N N . HIS A 1 199 ? -18.172 -12.805 -15.68 1 89.25 199 HIS A N 1
ATOM 1601 C CA . HIS A 1 199 ? -16.859 -12.188 -15.711 1 89.25 199 HIS A CA 1
ATOM 1602 C C . HIS A 1 199 ? -16.266 -12.062 -14.312 1 89.25 199 HIS A C 1
ATOM 1604 O O . HIS A 1 199 ? -15.094 -12.391 -14.094 1 89.25 199 HIS A O 1
ATOM 1610 N N . PHE A 1 200 ? -17.047 -11.695 -13.453 1 88.88 200 PHE A N 1
ATOM 1611 C CA . PHE A 1 200 ? -16.609 -11.523 -12.078 1 88.88 200 PHE A CA 1
ATOM 1612 C C . PHE A 1 200 ? -16.25 -12.859 -11.453 1 88.88 200 PHE A C 1
ATOM 1614 O O . PHE A 1 200 ? -15.195 -13 -10.82 1 88.88 200 PHE A O 1
ATOM 1621 N N . LYS A 1 201 ? -17 -13.781 -11.719 1 87.62 201 LYS A N 1
ATOM 1622 C CA . LYS A 1 201 ? -16.766 -15.125 -11.188 1 87.62 201 LYS A CA 1
ATOM 1623 C C . LYS A 1 201 ? -15.461 -15.703 -11.742 1 87.62 201 LYS A C 1
ATOM 1625 O O . LYS A 1 201 ? -14.672 -16.281 -11 1 87.62 201 LYS A O 1
ATOM 1630 N N . ASN A 1 202 ? -15.281 -15.523 -12.961 1 89.69 202 ASN A N 1
ATOM 1631 C CA . ASN A 1 202 ? -14.055 -16.016 -13.602 1 89.69 202 ASN A CA 1
ATOM 1632 C C . ASN A 1 202 ? -12.82 -15.328 -13.023 1 89.69 202 ASN A C 1
ATOM 1634 O O . ASN A 1 202 ? -11.805 -15.977 -12.781 1 89.69 202 ASN A O 1
ATOM 1638 N N . PHE A 1 203 ? -12.969 -14.07 -12.844 1 88.5 203 PHE A N 1
ATOM 1639 C CA . PHE A 1 203 ? -11.867 -13.297 -12.289 1 88.5 203 PHE A CA 1
ATOM 1640 C C . PHE A 1 203 ? -11.492 -13.805 -10.898 1 88.5 203 PHE A C 1
ATOM 1642 O O . PHE A 1 203 ? -10.312 -14 -10.602 1 88.5 203 PHE A O 1
ATOM 1649 N N . MET A 1 204 ? -12.484 -13.992 -10.125 1 85.81 204 MET A N 1
ATOM 1650 C CA . MET A 1 204 ? -12.242 -14.477 -8.766 1 85.81 204 MET A CA 1
ATOM 1651 C C . MET A 1 204 ? -11.562 -15.836 -8.789 1 85.81 204 MET A C 1
ATOM 1653 O O . MET A 1 204 ? -10.578 -16.062 -8.078 1 85.81 204 MET A O 1
ATOM 1657 N N . SER A 1 205 ? -12.008 -16.656 -9.633 1 84.19 205 SER A N 1
ATOM 1658 C CA . SER A 1 205 ? -11.469 -18 -9.742 1 84.19 205 SER A CA 1
ATOM 1659 C C . SER A 1 205 ? -10.031 -17.984 -10.25 1 84.19 205 SER A C 1
ATOM 1661 O O . SER A 1 205 ? -9.164 -18.656 -9.688 1 84.19 205 SER A O 1
ATOM 1663 N N . GLU A 1 206 ? -9.789 -17.172 -11.172 1 83.31 206 GLU A N 1
ATOM 1664 C CA . GLU A 1 206 ? -8.469 -17.078 -11.789 1 83.31 206 GLU A CA 1
ATOM 1665 C C . GLU A 1 206 ? -7.434 -16.562 -10.789 1 83.31 206 GLU A C 1
ATOM 1667 O O . GLU A 1 206 ? -6.254 -16.922 -10.883 1 83.31 206 GLU A O 1
ATOM 1672 N N . HIS A 1 207 ? -7.918 -15.852 -9.859 1 83.75 207 HIS A N 1
ATOM 1673 C CA . HIS A 1 207 ? -6.988 -15.25 -8.906 1 83.75 207 HIS A CA 1
ATOM 1674 C C . HIS A 1 207 ? -7.047 -15.945 -7.555 1 83.75 207 HIS A C 1
ATOM 1676 O O . HIS A 1 207 ? -6.43 -15.492 -6.59 1 83.75 207 HIS A O 1
ATOM 1682 N N . GLY A 1 208 ? -7.824 -16.984 -7.531 1 78.12 208 GLY A N 1
ATOM 1683 C CA . GLY A 1 208 ? -7.906 -17.781 -6.316 1 78.12 208 GLY A CA 1
ATOM 1684 C C . GLY A 1 208 ? -8.609 -17.062 -5.184 1 78.12 208 GLY A C 1
ATOM 1685 O O . GLY A 1 208 ? -8.242 -17.203 -4.016 1 78.12 208 GLY A O 1
ATOM 1686 N N . ILE A 1 209 ? -9.508 -16.203 -5.516 1 81.88 209 ILE A N 1
ATOM 1687 C CA . ILE A 1 209 ? -10.25 -15.438 -4.52 1 81.88 209 ILE A CA 1
ATOM 1688 C C . ILE A 1 209 ? -11.609 -16.094 -4.27 1 81.88 209 ILE A C 1
ATOM 1690 O O . ILE A 1 209 ? -12.32 -16.422 -5.219 1 81.88 209 ILE A O 1
ATOM 1694 N N . VAL A 1 210 ? -11.898 -16.25 -3.055 1 80.31 210 VAL A N 1
ATOM 1695 C CA . VAL A 1 210 ? -13.211 -16.766 -2.693 1 80.31 210 VAL A CA 1
ATOM 1696 C C . VAL A 1 210 ? -14.195 -15.609 -2.553 1 80.31 210 VAL A C 1
ATOM 1698 O O . VAL A 1 210 ? -13.938 -14.648 -1.822 1 80.31 210 VAL A O 1
ATOM 1701 N N . HIS A 1 211 ? -15.219 -15.727 -3.281 1 83.81 2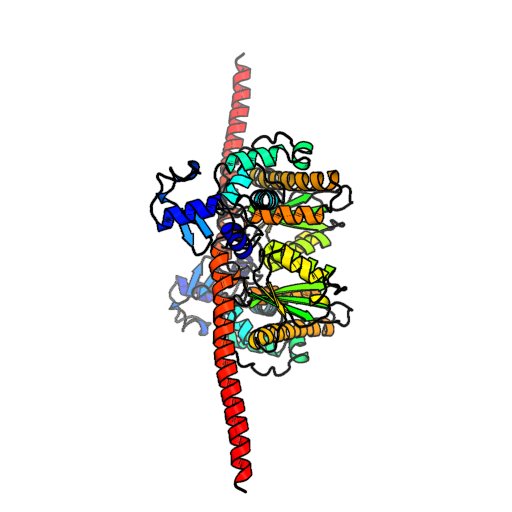11 HIS A N 1
ATOM 1702 C CA . HIS A 1 211 ? -16.219 -14.672 -3.268 1 83.81 211 HIS A CA 1
ATOM 1703 C C . HIS A 1 211 ? -17.453 -15.094 -2.484 1 83.81 211 HIS A C 1
ATOM 1705 O O . HIS A 1 211 ? -18.078 -16.109 -2.801 1 83.81 211 HIS A O 1
ATOM 1711 N N . HIS A 1 212 ? -17.719 -14.336 -1.465 1 79.06 212 HIS A N 1
ATOM 1712 C CA . HIS A 1 212 ? -18.938 -14.586 -0.693 1 79.06 212 HIS A CA 1
ATOM 1713 C C . HIS A 1 212 ? -19.938 -13.438 -0.86 1 79.06 212 HIS A C 1
ATOM 1715 O O . HIS A 1 212 ? -19.578 -12.266 -0.75 1 79.06 212 HIS A O 1
ATOM 1721 N N . ARG A 1 213 ? -21.062 -13.789 -1.215 1 75.44 213 ARG A N 1
ATOM 1722 C CA . ARG A 1 213 ? -22.109 -12.781 -1.305 1 75.44 213 ARG A CA 1
ATOM 1723 C C . ARG A 1 213 ? -22.828 -12.625 0.026 1 75.44 213 ARG A C 1
ATOM 1725 O O . ARG A 1 213 ? -23.047 -13.602 0.738 1 75.44 213 ARG A O 1
ATOM 1732 N N . THR A 1 214 ? -22.672 -11.344 0.743 1 60.19 214 THR A N 1
ATOM 1733 C CA . THR A 1 214 ? -23.25 -11.086 2.057 1 60.19 214 THR A CA 1
ATOM 1734 C C . THR A 1 214 ? -24.688 -11.609 2.125 1 60.19 214 THR A C 1
ATOM 1736 O O . THR A 1 214 ? -25.516 -11.258 1.29 1 60.19 214 THR A O 1
ATOM 1739 N N . THR A 1 215 ? -24.719 -12.75 2.336 1 50.72 215 THR A N 1
ATOM 1740 C CA . THR A 1 215 ? -25.969 -13.086 3.006 1 50.72 215 THR A CA 1
ATOM 1741 C C . THR A 1 215 ? -26.031 -12.453 4.391 1 50.72 215 THR A C 1
ATOM 1743 O O . THR A 1 215 ? -24.984 -12.172 4.996 1 50.72 215 THR A O 1
ATOM 1746 N N . PRO A 1 216 ? -27.172 -12.039 4.949 1 46.59 216 PRO A N 1
ATOM 1747 C CA . PRO A 1 216 ? -27.391 -11.578 6.324 1 46.59 216 PRO A CA 1
ATOM 1748 C C . PRO A 1 216 ? -26.375 -12.148 7.309 1 46.59 216 PRO A C 1
ATOM 1750 O O . PRO A 1 216 ? -26.422 -11.828 8.5 1 46.59 216 PRO A O 1
ATOM 1753 N N . LEU A 1 217 ? -25.438 -12.859 6.914 1 43.09 217 LEU A N 1
ATOM 1754 C CA . LEU A 1 217 ? -24.703 -13.656 7.883 1 43.09 217 LEU A CA 1
ATOM 1755 C C . LEU A 1 217 ? -23.578 -12.844 8.516 1 43.09 217 LEU A C 1
ATOM 1757 O O . LEU A 1 217 ? -23.109 -13.172 9.609 1 43.09 217 LEU A O 1
ATOM 1761 N N . TRP A 1 218 ? -23.125 -11.883 7.867 1 49.44 218 TRP A N 1
ATOM 1762 C CA . TRP A 1 218 ? -22.094 -11.125 8.57 1 49.44 218 TRP A CA 1
ATOM 1763 C C . TRP A 1 218 ? -22.516 -9.664 8.727 1 49.44 218 TRP A C 1
ATOM 1765 O O . TRP A 1 218 ? -21.984 -8.789 8.047 1 49.44 218 TRP A O 1
ATOM 1775 N N . PRO A 1 219 ? -23.531 -9.617 9.484 1 57.25 219 PRO A N 1
ATOM 1776 C CA . PRO A 1 219 ? -24.062 -8.266 9.711 1 57.25 219 PRO A CA 1
ATOM 1777 C C . PRO A 1 219 ? -22.969 -7.27 10.094 1 57.25 219 PRO A C 1
ATOM 1779 O O . PRO A 1 219 ? -23.047 -6.094 9.727 1 57.25 219 PRO A O 1
ATOM 1782 N N . GLN A 1 220 ? -21.953 -7.93 10.711 1 57.38 220 GLN A N 1
ATOM 1783 C CA . GLN A 1 220 ? -20.922 -7.012 11.195 1 57.38 220 GLN A CA 1
ATOM 1784 C C . GLN A 1 220 ? -20.078 -6.473 10.039 1 57.38 220 GLN A C 1
ATOM 1786 O O . GLN A 1 220 ? -19.688 -5.301 10.047 1 57.38 220 GLN A O 1
ATOM 1791 N N . ALA A 1 221 ? -19.859 -7.355 9.117 1 60.09 221 ALA A N 1
ATOM 1792 C CA . ALA A 1 221 ? -19.094 -6.898 7.953 1 60.09 221 ALA A CA 1
ATOM 1793 C C . ALA A 1 221 ? -19.844 -5.789 7.215 1 60.09 221 ALA A C 1
ATOM 1795 O O . ALA A 1 221 ? -19.234 -4.805 6.785 1 60.09 221 ALA A O 1
ATOM 1796 N N . ASN A 1 222 ? -21.062 -5.898 7.297 1 65.31 222 ASN A N 1
ATOM 1797 C CA . ASN A 1 222 ? -21.891 -4.898 6.629 1 65.31 222 ASN A CA 1
ATOM 1798 C C . ASN A 1 222 ? -21.891 -3.576 7.391 1 65.31 222 ASN A C 1
ATOM 1800 O O . ASN A 1 222 ? -21.891 -2.506 6.781 1 65.31 222 ASN A O 1
ATOM 1804 N N . GLY A 1 223 ? -21.797 -3.777 8.688 1 71.06 223 GLY A N 1
ATOM 1805 C CA . GLY A 1 223 ? -21.812 -2.574 9.508 1 71.06 223 GLY A CA 1
ATOM 1806 C C . GLY A 1 223 ? -20.562 -1.727 9.328 1 71.06 223 GLY A C 1
ATOM 1807 O O . GLY A 1 223 ? -20.641 -0.497 9.312 1 71.06 223 GLY A O 1
ATOM 1808 N N . GLU A 1 224 ? -19.453 -2.406 9.148 1 76 224 GLU A N 1
ATOM 1809 C CA . GLU A 1 224 ? -18.203 -1.679 8.992 1 76 224 GLU A CA 1
ATOM 1810 C C . GLU A 1 224 ? -18.156 -0.919 7.664 1 76 224 GLU A C 1
ATOM 1812 O O . GLU A 1 224 ? -17.766 0.247 7.621 1 76 224 GLU A O 1
ATOM 1817 N N . VAL A 1 225 ? -18.594 -1.55 6.676 1 79.5 225 VAL A N 1
ATOM 1818 C CA . VAL A 1 225 ? -18.594 -0.924 5.355 1 79.5 225 VAL A CA 1
ATOM 1819 C C . VAL A 1 225 ? -19.562 0.262 5.352 1 79.5 225 VAL A C 1
ATOM 1821 O O . VAL A 1 225 ? -19.25 1.314 4.785 1 79.5 225 VAL A O 1
ATOM 1824 N N . GLU A 1 226 ? -20.688 0.053 6.023 1 79 226 GLU A N 1
ATOM 1825 C CA . GLU A 1 226 ? -21.672 1.124 6.094 1 79 226 GLU A CA 1
ATOM 1826 C C . GLU A 1 226 ? -21.125 2.34 6.832 1 79 226 GLU A C 1
ATOM 1828 O O . GLU A 1 226 ? -21.359 3.479 6.426 1 79 226 GLU A O 1
ATOM 1833 N N . ARG A 1 227 ? -20.453 2.076 7.82 1 81.56 227 ARG A N 1
ATOM 1834 C CA . ARG A 1 227 ? -19.844 3.16 8.586 1 81.56 227 ARG A CA 1
ATOM 1835 C C . ARG A 1 227 ? -18.812 3.912 7.742 1 81.56 227 ARG A C 1
ATOM 1837 O O . ARG A 1 227 ? -18.781 5.145 7.75 1 81.56 227 ARG A O 1
ATOM 1844 N N . GLN A 1 228 ? -18.016 3.143 7.059 1 86.5 228 GLN A N 1
ATOM 1845 C CA . GLN A 1 228 ? -17 3.764 6.211 1 86.5 228 GLN A CA 1
ATOM 1846 C C . GLN A 1 228 ? -17.656 4.578 5.09 1 86.5 228 GLN A C 1
ATOM 1848 O O . GLN A 1 228 ? -17.203 5.688 4.785 1 86.5 228 GLN A O 1
ATOM 1853 N N . ASN A 1 229 ? -18.703 4.043 4.594 1 87.44 229 ASN A N 1
ATOM 1854 C CA . ASN A 1 229 ? -19.406 4.738 3.521 1 87.44 229 ASN A CA 1
ATOM 1855 C C . ASN A 1 229 ? -20 6.059 4.008 1 87.44 229 ASN A C 1
ATOM 1857 O O . ASN A 1 229 ? -19.938 7.066 3.301 1 87.44 229 ASN A O 1
ATOM 1861 N N . ARG A 1 230 ? -20.5 5.98 5.141 1 87 230 ARG A N 1
ATOM 1862 C CA . ARG A 1 230 ? -21.047 7.199 5.727 1 87 230 ARG A CA 1
ATOM 1863 C C . ARG A 1 230 ? -19.953 8.25 5.926 1 87 230 ARG A C 1
ATOM 1865 O O . ARG A 1 230 ? -20.156 9.43 5.629 1 87 230 ARG A O 1
ATOM 1872 N N . SER A 1 231 ? -18.891 7.809 6.418 1 90.25 231 SER A N 1
ATOM 1873 C CA . SER A 1 231 ? -17.766 8.703 6.645 1 90.25 231 SER A CA 1
ATOM 1874 C C . SER A 1 231 ? -17.281 9.32 5.34 1 90.25 231 SER A C 1
ATOM 1876 O O . SER A 1 231 ? -16.984 10.516 5.277 1 90.25 231 SER A O 1
ATOM 1878 N N . ILE A 1 232 ? -17.219 8.5 4.355 1 92.94 232 ILE A N 1
ATOM 1879 C CA . ILE A 1 232 ? -16.766 8.945 3.041 1 92.94 232 ILE A CA 1
ATOM 1880 C C . ILE A 1 232 ? -17.75 9.992 2.498 1 92.94 232 ILE A C 1
ATOM 1882 O O . ILE A 1 232 ? -17.344 11.07 2.074 1 92.94 232 ILE A O 1
ATOM 1886 N N . MET A 1 233 ? -18.984 9.688 2.588 1 91.75 233 MET A N 1
ATOM 1887 C CA . MET A 1 233 ? -20.016 10.547 1.999 1 91.75 233 MET A CA 1
ATOM 1888 C C . MET A 1 233 ? -20.078 11.891 2.721 1 91.75 233 MET A C 1
ATOM 1890 O O . MET A 1 233 ? -20.344 12.922 2.102 1 91.75 233 MET A O 1
ATOM 1894 N N . LYS A 1 234 ? -19.891 11.828 3.982 1 91.06 234 LYS A N 1
ATOM 1895 C CA . LYS A 1 234 ? -19.844 13.07 4.75 1 91.06 234 LYS A CA 1
ATOM 1896 C C . LYS A 1 234 ? -18.828 14.047 4.168 1 91.06 234 LYS A C 1
ATOM 1898 O O . LYS A 1 234 ? -19.109 15.227 3.988 1 91.06 234 LYS A O 1
ATOM 1903 N N . ARG A 1 235 ? -17.672 13.555 3.826 1 93.12 235 ARG A N 1
ATOM 1904 C CA . ARG A 1 235 ? -16.609 14.398 3.316 1 93.12 235 ARG A CA 1
ATOM 1905 C C . ARG A 1 235 ? -16.906 14.867 1.894 1 93.12 235 ARG A C 1
ATOM 1907 O O . ARG A 1 235 ? -16.562 15.992 1.519 1 93.12 235 ARG A O 1
ATOM 1914 N N . VAL A 1 236 ? -17.516 13.984 1.18 1 92.5 236 VAL A N 1
ATOM 1915 C CA . VAL A 1 236 ? -17.891 14.352 -0.183 1 92.5 236 VAL A CA 1
ATOM 1916 C C . VAL A 1 236 ? -18.922 15.477 -0.153 1 92.5 236 VAL A C 1
ATOM 1918 O O . VAL A 1 236 ? -18.812 16.453 -0.905 1 92.5 236 VAL A O 1
ATOM 1921 N N . LYS A 1 237 ? -19.828 15.359 0.728 1 91.88 237 LYS A N 1
ATOM 1922 C CA . LYS A 1 237 ? -20.859 16.375 0.857 1 91.88 237 LYS A CA 1
ATOM 1923 C C . LYS A 1 237 ? -20.281 17.719 1.285 1 91.88 237 LYS A C 1
ATOM 1925 O O . LYS A 1 237 ? -20.672 18.766 0.775 1 91.88 237 LYS A O 1
ATOM 1930 N N . ILE A 1 238 ? -19.406 17.672 2.213 1 93.06 238 ILE A N 1
ATOM 1931 C CA . ILE A 1 238 ? -18.75 18.891 2.668 1 93.06 238 ILE A CA 1
ATOM 1932 C C . ILE A 1 238 ? -18.016 19.562 1.499 1 93.06 238 ILE A C 1
ATOM 1934 O O . ILE A 1 238 ? -18.125 20.766 1.289 1 93.06 238 ILE A O 1
ATOM 1938 N N . ALA A 1 239 ? -17.297 18.719 0.771 1 93.38 239 ALA A N 1
ATOM 1939 C CA . ALA A 1 239 ? -16.562 19.234 -0.374 1 93.38 239 ALA A CA 1
ATOM 1940 C C . ALA A 1 239 ? -17.484 19.891 -1.39 1 93.38 239 ALA A C 1
ATOM 1942 O O . ALA A 1 239 ? -17.188 20.969 -1.919 1 93.38 239 ALA A O 1
ATOM 1943 N N . GLN A 1 240 ? -18.547 19.297 -1.63 1 90.62 240 GLN A N 1
ATOM 1944 C CA . GLN A 1 240 ? -19.516 19.828 -2.588 1 90.62 240 GLN A CA 1
ATOM 1945 C C . GLN A 1 240 ? -20.141 21.125 -2.09 1 90.62 240 GLN A C 1
ATOM 1947 O O . GLN A 1 240 ? -20.297 22.078 -2.854 1 90.62 240 GLN A O 1
ATOM 1952 N N . ALA A 1 241 ? -20.469 21.141 -0.85 1 89.75 241 ALA A N 1
ATOM 1953 C CA . ALA A 1 241 ? -21.078 22.328 -0.253 1 89.75 241 ALA A CA 1
ATOM 1954 C C . ALA A 1 241 ? -20.109 23.516 -0.302 1 89.75 241 ALA A C 1
ATOM 1956 O O . ALA A 1 241 ? -20.547 24.656 -0.485 1 89.75 241 ALA A O 1
ATOM 1957 N N . GLU A 1 242 ? -18.906 23.203 -0.136 1 91.75 242 GLU A N 1
ATOM 1958 C CA . GLU A 1 242 ? -17.891 24.266 -0.115 1 91.75 242 GLU A CA 1
ATOM 1959 C C . GLU A 1 242 ? -17.359 24.547 -1.517 1 91.75 242 GLU A C 1
ATOM 1961 O O . GLU A 1 242 ? -16.469 25.375 -1.691 1 91.75 242 GLU A O 1
ATOM 1966 N N . GLY A 1 243 ? -17.766 23.844 -2.5 1 90.75 243 GLY A N 1
ATOM 1967 C CA . GLY A 1 243 ? -17.344 24.047 -3.877 1 90.75 243 GLY A CA 1
ATOM 1968 C C . GLY A 1 243 ? -15.93 23.578 -4.137 1 90.75 243 GLY A C 1
ATOM 1969 O O . GLY A 1 243 ? -15.234 24.125 -4.992 1 90.75 243 GLY A O 1
ATOM 1970 N N . ARG A 1 244 ? -15.469 22.672 -3.391 1 92.81 244 ARG A N 1
ATOM 1971 C CA . ARG A 1 244 ? -14.125 22.141 -3.549 1 92.81 244 ARG A CA 1
ATOM 1972 C C . ARG A 1 244 ? -14.133 20.844 -4.355 1 92.81 244 ARG A C 1
ATOM 1974 O O . ARG A 1 244 ? -15.188 20.25 -4.566 1 92.81 244 ARG A O 1
ATOM 1981 N N . ASP A 1 245 ? -12.953 20.516 -4.867 1 92.75 245 ASP A N 1
ATOM 1982 C CA . ASP A 1 245 ? -12.805 19.234 -5.559 1 92.75 245 ASP A CA 1
ATOM 1983 C C . ASP A 1 245 ? -12.961 18.062 -4.586 1 92.75 245 ASP A C 1
ATOM 1985 O O . ASP A 1 245 ? -12.078 17.812 -3.756 1 92.75 245 ASP A O 1
ATOM 1989 N N . TRP A 1 246 ? -14.055 17.344 -4.785 1 93.94 246 TRP A N 1
ATOM 1990 C CA . TRP A 1 246 ? -14.383 16.312 -3.797 1 93.94 246 TRP A CA 1
ATOM 1991 C C . TRP A 1 246 ? -13.375 15.172 -3.84 1 93.94 246 TRP A C 1
ATOM 1993 O O . TRP A 1 246 ? -13.148 14.5 -2.83 1 93.94 246 TRP A O 1
ATOM 2003 N N . LYS A 1 247 ? -12.734 14.906 -4.938 1 92.69 247 LYS A N 1
ATOM 2004 C CA . LYS A 1 247 ? -11.727 13.852 -5.031 1 92.69 247 LYS A CA 1
ATOM 2005 C C . LYS A 1 247 ? -10.5 14.195 -4.191 1 92.69 247 LYS A C 1
ATOM 2007 O O . LYS A 1 247 ? -9.961 13.336 -3.49 1 92.69 247 LYS A O 1
ATOM 2012 N N . LEU A 1 248 ? -10.102 15.406 -4.277 1 90.62 248 LEU A N 1
ATOM 2013 C CA . LEU A 1 248 ? -8.953 15.867 -3.498 1 90.62 248 LEU A CA 1
ATOM 2014 C C . LEU A 1 248 ? -9.258 15.82 -2.006 1 90.62 248 LEU A C 1
ATOM 2016 O O . LEU A 1 248 ? -8.414 15.406 -1.208 1 90.62 248 LEU A O 1
ATOM 2020 N N . GLU A 1 249 ? -10.438 16.234 -1.706 1 93.56 249 GLU A N 1
ATOM 2021 C CA . GLU A 1 249 ? -10.844 16.234 -0.303 1 93.56 249 GLU A CA 1
ATOM 2022 C C . GLU A 1 249 ? -10.961 14.805 0.227 1 93.56 249 GLU A C 1
ATOM 2024 O O . GLU A 1 249 ? -10.648 14.539 1.389 1 93.56 249 GLU A O 1
ATOM 2029 N N . LEU A 1 250 ? -11.43 13.938 -0.624 1 94.38 250 LEU A N 1
ATOM 2030 C CA . LEU A 1 250 ? -11.5 12.523 -0.255 1 94.38 250 LEU A CA 1
ATOM 2031 C C . LEU A 1 250 ? -10.102 11.977 0.045 1 94.38 250 LEU A C 1
ATOM 2033 O O . LEU A 1 250 ? -9.922 11.242 1.017 1 94.38 250 LEU A O 1
ATOM 2037 N N . ASN A 1 251 ? -9.172 12.336 -0.708 1 93.06 251 ASN A N 1
ATOM 2038 C CA . ASN A 1 251 ? -7.801 11.898 -0.491 1 93.06 251 ASN A CA 1
ATOM 2039 C C . ASN A 1 251 ? -7.262 12.383 0.853 1 93.06 251 ASN A C 1
ATOM 2041 O O . ASN A 1 251 ? -6.59 11.633 1.562 1 93.06 251 ASN A O 1
ATOM 2045 N N . LYS A 1 252 ? -7.57 13.602 1.143 1 92.88 252 LYS A N 1
ATOM 2046 C CA . LYS A 1 252 ? -7.156 14.141 2.436 1 92.88 252 LYS A CA 1
ATOM 2047 C C . LYS A 1 252 ? -7.773 13.352 3.584 1 92.88 252 LYS A C 1
ATOM 2049 O O . LYS A 1 252 ? -7.102 13.062 4.574 1 92.88 252 LYS A O 1
ATOM 2054 N N . PHE A 1 253 ? -9.039 13.07 3.4 1 95.5 253 PHE A N 1
ATOM 2055 C CA . PHE A 1 253 ? -9.734 12.273 4.414 1 95.5 253 PHE A CA 1
ATOM 2056 C C . PHE A 1 253 ? -9.07 10.914 4.57 1 95.5 253 PHE A C 1
ATOM 2058 O O . PHE A 1 253 ? -8.859 10.445 5.695 1 95.5 253 PHE A O 1
ATOM 2065 N N . LEU A 1 254 ? -8.727 10.281 3.49 1 95.56 254 LEU A N 1
ATOM 2066 C CA . LEU A 1 254 ? -8.156 8.938 3.527 1 95.56 254 LEU A CA 1
ATOM 2067 C C . LEU A 1 254 ? -6.812 8.938 4.246 1 95.56 254 LEU A C 1
ATOM 2069 O O . LEU A 1 254 ? -6.535 8.047 5.051 1 95.56 254 LEU A O 1
ATOM 2073 N N . ILE A 1 255 ? -5.988 9.898 3.996 1 92.81 255 ILE A N 1
ATOM 2074 C CA . ILE A 1 255 ? -4.695 10 4.664 1 92.81 255 ILE A CA 1
ATOM 2075 C C . ILE A 1 255 ? -4.902 10.172 6.168 1 92.81 255 ILE A C 1
ATOM 2077 O O . ILE A 1 255 ? -4.238 9.516 6.973 1 92.81 255 ILE A O 1
ATOM 2081 N N . MET A 1 256 ? -5.809 11.031 6.438 1 94.19 256 MET A N 1
ATOM 2082 C CA . MET A 1 256 ? -6.129 11.273 7.84 1 94.19 256 MET A CA 1
ATOM 2083 C C . MET A 1 256 ? -6.613 10 8.516 1 94.19 256 MET A C 1
ATOM 2085 O O . MET A 1 256 ? -6.117 9.625 9.586 1 94.19 256 MET A O 1
ATOM 2089 N N . TYR A 1 257 ? -7.457 9.328 7.91 1 95 257 TYR A N 1
ATOM 2090 C CA . TYR A 1 257 ? -8.047 8.109 8.453 1 95 257 TYR A CA 1
ATOM 2091 C C . TYR A 1 257 ? -6.992 7.02 8.609 1 95 257 TYR A C 1
ATOM 2093 O O . TYR A 1 257 ? -6.898 6.379 9.656 1 95 257 TYR A O 1
ATOM 2101 N N . ARG A 1 258 ? -6.195 6.812 7.586 1 95.12 258 ARG A N 1
ATOM 2102 C CA . ARG A 1 258 ? -5.227 5.723 7.543 1 95.12 258 ARG A CA 1
ATOM 2103 C C . ARG A 1 258 ? -4.109 5.941 8.555 1 95.12 258 ARG A C 1
ATOM 2105 O O . ARG A 1 258 ? -3.461 4.984 8.992 1 95.12 258 ARG A O 1
ATOM 2112 N N . SER A 1 259 ? -3.91 7.234 8.938 1 93.44 259 SER A N 1
ATOM 2113 C CA . SER A 1 259 ? -2.77 7.566 9.789 1 93.44 259 SER A CA 1
ATOM 2114 C C . SER A 1 259 ? -3.205 7.809 11.227 1 93.44 259 SER A C 1
ATOM 2116 O O . SER A 1 259 ? -2.385 8.164 12.078 1 93.44 259 SER A O 1
ATOM 2118 N N . THR A 1 260 ? -4.465 7.66 11.5 1 93.94 260 THR A N 1
ATOM 2119 C CA . THR A 1 260 ? -4.98 7.941 12.836 1 93.94 260 THR A CA 1
ATOM 2120 C C . THR A 1 260 ? -5.387 6.648 13.539 1 93.94 260 THR A C 1
ATOM 2122 O O . THR A 1 260 ? -5.988 5.766 12.93 1 93.94 260 THR A O 1
ATOM 2125 N N . ALA A 1 261 ? -5.039 6.59 14.75 1 92 261 ALA A N 1
ATOM 2126 C CA . ALA A 1 261 ? -5.398 5.406 15.531 1 92 261 ALA A CA 1
ATOM 2127 C C . ALA A 1 261 ? -6.91 5.191 15.539 1 92 261 ALA A C 1
ATOM 2129 O O . ALA A 1 261 ? -7.676 6.133 15.742 1 92 261 ALA A O 1
ATOM 2130 N N . HIS A 1 262 ? -7.242 4.008 15.242 1 88.69 262 HIS A N 1
ATOM 2131 C CA . HIS A 1 262 ? -8.648 3.633 15.195 1 88.69 262 HIS A CA 1
ATOM 2132 C C . HIS A 1 262 ? -9.195 3.363 16.594 1 88.69 262 HIS A C 1
ATOM 2134 O O . HIS A 1 262 ? -8.5 2.779 17.438 1 88.69 262 HIS A O 1
ATOM 2140 N N . SER A 1 263 ? -10.43 3.736 16.812 1 83.5 263 SER A N 1
ATOM 2141 C CA . SER A 1 263 ? -11.023 3.639 18.141 1 83.5 263 SER A CA 1
ATOM 2142 C C . SER A 1 263 ? -11.156 2.184 18.578 1 83.5 263 SER A C 1
ATOM 2144 O O . SER A 1 263 ? -10.977 1.866 19.75 1 83.5 263 SER A O 1
ATOM 2146 N N . THR A 1 264 ? -11.398 1.304 17.641 1 78.75 264 THR A N 1
ATOM 2147 C CA . THR A 1 264 ? -11.633 -0.103 17.938 1 78.75 264 THR A CA 1
ATOM 2148 C C . THR A 1 264 ? -10.312 -0.837 18.141 1 78.75 264 THR A C 1
ATOM 2150 O O . THR A 1 264 ? -10.156 -1.601 19.094 1 78.75 264 THR A O 1
ATOM 2153 N N . THR A 1 265 ? -9.297 -0.541 17.344 1 82.81 265 THR A N 1
ATOM 2154 C CA . THR A 1 265 ? -8.055 -1.311 17.359 1 82.81 265 THR A CA 1
ATOM 2155 C C . THR A 1 265 ? -6.984 -0.592 18.172 1 82.81 265 THR A C 1
ATOM 2157 O O . THR A 1 265 ? -6 -1.204 18.594 1 82.81 265 THR A O 1
ATOM 2160 N N . GLY A 1 266 ? -7.117 0.724 18.281 1 88.69 266 GLY A N 1
ATOM 2161 C CA . GLY A 1 266 ? -6.145 1.521 19.016 1 88.69 266 GLY A CA 1
ATOM 2162 C C . GLY A 1 266 ? -4.914 1.854 18.203 1 88.69 266 GLY A C 1
ATOM 2163 O O . GLY A 1 266 ? -4 2.529 18.688 1 88.69 266 GLY A O 1
ATOM 2164 N N . VAL A 1 267 ? -4.855 1.305 17.047 1 91.44 267 VAL A N 1
ATOM 2165 C CA . VAL A 1 267 ? -3.752 1.575 16.125 1 91.44 267 VAL A CA 1
ATOM 2166 C C . VAL A 1 267 ? -4.297 2.035 14.781 1 91.44 267 VAL A C 1
ATOM 2168 O O . VAL A 1 267 ? -5.457 1.775 14.453 1 91.44 267 VAL A O 1
ATOM 2171 N N . SER A 1 268 ? -3.484 2.76 14.109 1 93.5 268 SER A N 1
ATOM 2172 C CA . SER A 1 268 ? -3.965 3.244 12.82 1 93.5 268 SER A CA 1
ATOM 2173 C C . SER A 1 268 ? -4.133 2.1 11.828 1 93.5 268 SER A C 1
ATOM 2175 O O . SER A 1 268 ? -3.408 1.104 11.891 1 93.5 268 SER A O 1
ATOM 2177 N N . PRO A 1 269 ? -5.051 2.244 10.898 1 93.5 269 PRO A N 1
ATOM 2178 C CA . PRO A 1 269 ? -5.242 1.217 9.867 1 93.5 269 PRO A CA 1
ATOM 2179 C C . PRO A 1 269 ? -3.961 0.919 9.094 1 93.5 269 PRO A C 1
ATOM 2181 O O . PRO A 1 269 ? -3.67 -0.243 8.797 1 93.5 269 PRO A O 1
ATOM 2184 N N . SER A 1 270 ? -3.174 1.928 8.797 1 92.88 270 SER A N 1
ATOM 2185 C CA . SER A 1 270 ? -1.926 1.719 8.07 1 92.88 270 SER A CA 1
ATOM 2186 C C . SER A 1 270 ? -0.932 0.909 8.898 1 92.88 270 SER A C 1
ATOM 2188 O O . SER A 1 270 ? -0.235 0.042 8.367 1 92.88 270 SER A O 1
ATOM 2190 N N . GLU A 1 271 ? -0.865 1.199 10.125 1 91 271 GLU A N 1
ATOM 2191 C CA . GLU A 1 271 ? 0.043 0.466 11 1 91 271 GLU A CA 1
ATOM 2192 C C . GLU A 1 271 ? -0.342 -1.008 11.086 1 91 271 GLU A C 1
ATOM 2194 O O . GLU A 1 271 ? 0.527 -1.882 11.109 1 91 271 GLU A O 1
ATOM 2199 N N . LEU A 1 272 ? -1.556 -1.207 11.133 1 90.69 272 LEU A N 1
ATOM 2200 C CA . LEU A 1 272 ? -2.021 -2.586 11.242 1 90.69 272 LEU A CA 1
ATOM 2201 C C . LEU A 1 272 ? -1.825 -3.33 9.922 1 90.69 272 LEU A C 1
ATOM 2203 O O . LEU A 1 272 ? -1.526 -4.527 9.922 1 90.69 272 LEU A O 1
ATOM 2207 N N . LEU A 1 273 ? -2 -2.66 8.867 1 90.88 273 LEU A N 1
ATOM 2208 C CA . LEU A 1 273 ? -1.918 -3.309 7.566 1 90.88 273 LEU A CA 1
ATOM 2209 C C . LEU A 1 273 ? -0.47 -3.414 7.102 1 90.88 273 LEU A C 1
ATOM 2211 O O . LEU A 1 273 ? -0.061 -4.445 6.562 1 90.88 273 LEU A O 1
ATOM 2215 N N . PHE A 1 274 ? 0.321 -2.318 7.324 1 89 274 PHE A N 1
ATOM 2216 C CA . PHE A 1 274 ? 1.647 -2.23 6.727 1 89 274 PHE A CA 1
ATOM 2217 C C . PHE A 1 274 ? 2.73 -2.418 7.781 1 89 274 PHE A C 1
ATOM 2219 O O . PHE A 1 274 ? 3.916 -2.516 7.449 1 89 274 PHE A O 1
ATOM 2226 N N . GLY A 1 275 ? 2.424 -2.375 8.984 1 84.38 275 GLY A N 1
ATOM 2227 C CA . GLY A 1 275 ? 3.404 -2.553 10.047 1 84.38 275 GLY A CA 1
ATOM 2228 C C . GLY A 1 275 ? 4.188 -1.291 10.352 1 84.38 275 GLY A C 1
ATOM 2229 O O . GLY A 1 275 ? 5.254 -1.35 10.969 1 84.38 275 GLY A O 1
ATOM 2230 N N . ARG A 1 276 ? 3.668 -0.203 9.781 1 82.69 276 ARG A N 1
ATOM 2231 C CA . ARG A 1 276 ? 4.371 1.05 10.039 1 82.69 276 ARG A CA 1
ATOM 2232 C C . ARG A 1 276 ? 3.412 2.234 10 1 82.69 276 ARG A C 1
ATOM 2234 O O . ARG A 1 276 ? 2.391 2.191 9.312 1 82.69 276 ARG A O 1
ATOM 2241 N N . LYS A 1 277 ? 3.842 3.275 10.688 1 84.88 277 LYS A N 1
ATOM 2242 C CA . LYS A 1 277 ? 3.098 4.531 10.625 1 84.88 277 LYS A CA 1
ATOM 2243 C C . LYS A 1 277 ? 3.432 5.309 9.359 1 84.88 277 LYS A C 1
ATOM 2245 O O . LYS A 1 277 ? 4.582 5.312 8.914 1 84.88 277 LYS A O 1
ATOM 2250 N N . ILE A 1 278 ? 2.438 5.91 8.852 1 86 278 ILE A N 1
ATOM 2251 C CA . ILE A 1 278 ? 2.703 6.707 7.656 1 86 278 ILE A CA 1
ATOM 2252 C C . ILE A 1 278 ? 2.857 8.172 8.039 1 86 278 ILE A C 1
ATOM 2254 O O . ILE A 1 278 ? 2.156 8.672 8.93 1 86 278 ILE A O 1
ATOM 2258 N N . ARG A 1 279 ? 3.688 8.812 7.359 1 84.31 279 ARG A N 1
ATOM 2259 C CA . ARG A 1 279 ? 3.986 10.219 7.629 1 84.31 279 ARG A CA 1
ATOM 2260 C C . ARG A 1 279 ? 2.902 11.125 7.062 1 84.31 279 ARG A C 1
ATOM 2262 O O . ARG A 1 279 ? 2.408 10.898 5.957 1 84.31 279 ARG A O 1
ATOM 2269 N N . THR A 1 280 ? 2.541 12.078 7.879 1 88.44 280 THR A N 1
ATOM 2270 C CA . THR A 1 280 ? 1.58 13.094 7.469 1 88.44 280 THR A CA 1
ATOM 2271 C C . THR A 1 280 ? 2.219 14.477 7.488 1 88.44 280 THR A C 1
ATOM 2273 O O . THR A 1 280 ? 3.436 14.602 7.645 1 88.44 280 THR A O 1
ATOM 2276 N N . LYS A 1 281 ? 1.373 15.469 7.266 1 87.81 281 LYS A N 1
ATOM 2277 C CA . LYS A 1 281 ? 1.867 16.844 7.254 1 87.81 281 LYS A CA 1
ATOM 2278 C C . LYS A 1 281 ? 2.102 17.344 8.672 1 87.81 281 LYS A C 1
ATOM 2280 O O . LYS A 1 281 ? 2.746 18.391 8.867 1 87.81 281 LYS A O 1
ATOM 2285 N N . LEU A 1 282 ? 1.594 16.625 9.625 1 90.44 282 LEU A N 1
ATOM 2286 C CA . LEU A 1 282 ? 1.789 17.016 11.016 1 90.44 282 LEU A CA 1
ATOM 2287 C C . LEU A 1 282 ? 3.209 16.688 11.477 1 90.44 282 LEU A C 1
ATOM 2289 O O . LEU A 1 282 ? 3.762 15.648 11.125 1 90.44 282 LEU A O 1
ATOM 2293 N N . PRO A 1 283 ? 3.723 17.516 12.219 1 87.44 283 PRO A N 1
ATOM 2294 C CA . PRO A 1 283 ? 5.105 17.312 12.648 1 87.44 283 PRO A CA 1
ATOM 2295 C C . PRO A 1 283 ? 5.234 16.203 13.703 1 87.44 283 PRO A C 1
ATOM 2297 O O . PRO A 1 283 ? 4.344 16.047 14.539 1 87.44 283 PRO A O 1
ATOM 2300 N N . GLU A 1 284 ? 6.324 15.469 13.523 1 84 284 GLU A N 1
ATOM 2301 C CA . GLU A 1 284 ? 6.688 14.453 14.508 1 84 284 GLU A CA 1
ATOM 2302 C C . GLU A 1 284 ? 8.18 14.508 14.836 1 84 284 GLU A C 1
ATOM 2304 O O . GLU A 1 284 ? 8.992 14.898 13.992 1 84 284 GLU A O 1
ATOM 2309 N N . LEU A 1 285 ? 8.477 14.102 16 1 79.56 285 LEU A N 1
ATOM 2310 C CA . LEU A 1 285 ? 9.852 14.172 16.469 1 79.56 285 LEU A CA 1
ATOM 2311 C C . LEU A 1 285 ? 10.766 13.32 15.586 1 79.56 285 LEU A C 1
ATOM 2313 O O . LEU A 1 285 ? 11.93 13.672 15.375 1 79.56 285 LEU A O 1
ATOM 2317 N N . ILE A 1 286 ? 10.289 12.203 15.133 1 68.88 286 ILE A N 1
ATOM 2318 C CA . ILE A 1 286 ? 11.094 11.289 14.328 1 68.88 286 ILE A CA 1
ATOM 2319 C C . ILE A 1 286 ? 11.602 12.008 13.078 1 68.88 286 ILE A C 1
ATOM 2321 O O . ILE A 1 286 ? 12.664 11.68 12.555 1 68.88 286 ILE A O 1
ATOM 2325 N N . ASP A 1 287 ? 10.953 13 12.75 1 64.94 287 ASP A N 1
ATOM 2326 C CA . ASP A 1 287 ? 11.32 13.766 11.555 1 64.94 287 ASP A CA 1
ATOM 2327 C C . ASP A 1 287 ? 12.531 14.656 11.82 1 64.94 287 ASP A C 1
ATOM 2329 O O . ASP A 1 287 ? 13.195 15.102 10.891 1 64.94 287 ASP A O 1
ATOM 2333 N N . TYR A 1 288 ? 12.727 14.938 13.07 1 59.78 288 TYR A N 1
ATOM 2334 C CA . TYR A 1 288 ? 13.82 15.812 13.461 1 59.78 288 TYR A CA 1
ATOM 2335 C C . TYR A 1 288 ? 15.172 15.164 13.164 1 59.78 288 TYR A C 1
ATOM 2337 O O . TYR A 1 288 ? 16.094 15.836 12.711 1 59.78 288 TYR A O 1
ATOM 2345 N N . ASN A 1 289 ? 15.328 13.859 13.484 1 55.56 289 ASN A N 1
ATOM 2346 C CA . ASN A 1 289 ? 16.594 13.164 13.289 1 55.56 289 ASN A CA 1
ATOM 2347 C C . ASN A 1 289 ? 16.906 12.961 11.812 1 55.56 289 ASN A C 1
ATOM 2349 O O . ASN A 1 289 ? 18.062 12.992 11.406 1 55.56 289 ASN A O 1
ATOM 2353 N N . ILE A 1 290 ? 15.938 12.766 11.133 1 50.78 290 ILE A N 1
ATOM 2354 C CA . ILE A 1 290 ? 16.172 12.422 9.734 1 50.78 290 ILE A CA 1
ATOM 2355 C C . ILE A 1 290 ? 16.656 13.648 8.977 1 50.78 290 ILE A C 1
ATOM 2357 O O . ILE A 1 290 ? 17.562 13.547 8.133 1 50.78 290 ILE A O 1
ATOM 2361 N N . ASN A 1 291 ? 16.031 14.812 9.227 1 47.03 291 ASN A N 1
ATOM 2362 C CA . ASN A 1 291 ? 16.406 16.031 8.508 1 47.03 291 ASN A CA 1
ATOM 2363 C C . ASN A 1 291 ? 17.859 16.406 8.773 1 47.03 291 ASN A C 1
ATOM 2365 O O . ASN A 1 291 ? 18.547 16.906 7.879 1 47.03 291 ASN A O 1
ATOM 2369 N N . ASP A 1 292 ? 18.344 16.328 10.008 1 42.62 292 ASP A N 1
ATOM 2370 C CA . ASP A 1 292 ? 19.656 16.844 10.391 1 42.62 292 ASP A CA 1
ATOM 2371 C C . ASP A 1 292 ? 20.766 15.906 9.938 1 42.62 292 ASP A C 1
ATOM 2373 O O . ASP A 1 292 ? 21.828 16.359 9.508 1 42.62 292 ASP A O 1
ATOM 2377 N N . PHE A 1 293 ? 20.641 14.648 10.219 1 38.62 293 PHE A N 1
ATOM 2378 C CA . PHE A 1 293 ? 21.828 13.828 10.008 1 38.62 293 PHE A CA 1
ATOM 2379 C C . PHE A 1 293 ? 22.141 13.695 8.523 1 38.62 293 PHE A C 1
ATOM 2381 O O . PHE A 1 293 ? 23.312 13.75 8.117 1 38.62 293 PHE A O 1
ATOM 2388 N N . GLU A 1 294 ? 21.141 13.359 7.738 1 40.69 294 GLU A N 1
ATOM 2389 C CA . GLU A 1 294 ? 21.484 12.961 6.379 1 40.69 294 GLU A CA 1
ATOM 2390 C C . GLU A 1 294 ? 21.875 14.164 5.531 1 40.69 294 GLU A C 1
ATOM 2392 O O . GLU A 1 294 ? 22.703 14.055 4.629 1 40.69 294 GLU A O 1
ATOM 2397 N N . VAL A 1 295 ? 21.391 15.344 5.797 1 40.31 295 VAL A N 1
ATOM 2398 C CA . VAL A 1 295 ? 21.859 16.547 5.105 1 40.31 295 VAL A CA 1
ATOM 2399 C C . VAL A 1 295 ? 23.25 16.922 5.629 1 40.31 295 VAL A C 1
ATOM 2401 O O . VAL A 1 295 ? 24.125 17.312 4.855 1 40.31 295 VAL A O 1
ATOM 2404 N N . ARG A 1 296 ? 23.594 16.891 6.902 1 36.84 296 ARG A N 1
ATOM 2405 C CA . ARG A 1 296 ? 24.891 17.281 7.43 1 36.84 296 ARG A CA 1
ATOM 2406 C C . ARG A 1 296 ? 25.969 16.266 7.039 1 36.84 296 ARG A C 1
ATOM 2408 O O . ARG A 1 296 ? 27.078 16.625 6.688 1 36.84 296 ARG A O 1
ATOM 2415 N N . ASP A 1 297 ? 25.703 14.953 7.223 1 36.34 297 ASP A N 1
ATOM 2416 C CA . ASP A 1 297 ? 26.797 14.023 6.973 1 36.34 297 ASP A CA 1
ATOM 2417 C C . ASP A 1 297 ? 27.094 13.914 5.48 1 36.34 297 ASP A C 1
ATOM 2419 O O . ASP A 1 297 ? 28.219 13.617 5.094 1 36.34 297 ASP A O 1
ATOM 2423 N N . ARG A 1 298 ? 26.125 14.047 4.609 1 37.44 298 ARG A N 1
ATOM 2424 C CA . ARG A 1 298 ? 26.406 13.992 3.176 1 37.44 298 ARG A CA 1
ATOM 2425 C C . ARG A 1 298 ? 27.078 15.273 2.699 1 37.44 298 ARG A C 1
ATOM 2427 O O . ARG A 1 298 ? 27.938 15.234 1.806 1 37.44 298 ARG A O 1
ATOM 2434 N N . ASP A 1 299 ? 26.812 16.391 3.303 1 35.81 299 ASP A N 1
ATOM 2435 C CA . ASP A 1 299 ? 27.578 17.609 3.027 1 35.81 299 ASP A CA 1
ATOM 2436 C C . ASP A 1 299 ? 29.016 17.469 3.512 1 35.81 299 ASP A C 1
ATOM 2438 O O . ASP A 1 299 ? 29.953 17.875 2.818 1 35.81 299 ASP A O 1
ATOM 2442 N N . ALA A 1 300 ? 29.203 16.922 4.695 1 36.38 300 ALA A N 1
ATOM 2443 C CA . ALA A 1 300 ? 30.531 16.781 5.273 1 36.38 300 ALA A CA 1
ATOM 2444 C C . ALA A 1 300 ? 31.328 15.703 4.547 1 36.38 300 ALA A C 1
ATOM 2446 O O . ALA A 1 300 ? 32.5 15.898 4.242 1 36.38 300 ALA A O 1
ATOM 2447 N N . GLU A 1 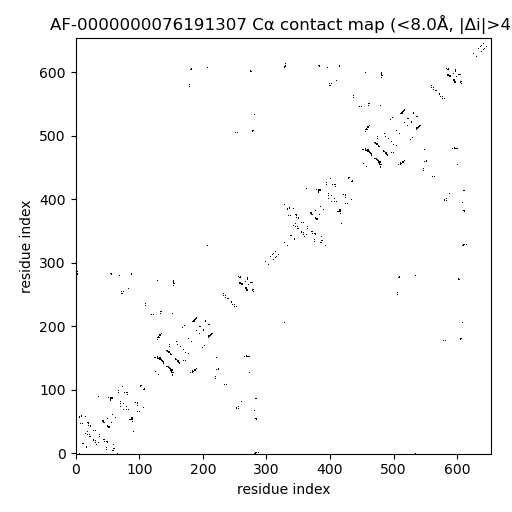301 ? 30.703 14.531 4.207 1 36.41 301 GLU A N 1
ATOM 2448 C CA . GLU A 1 301 ? 31.469 13.477 3.557 1 36.41 301 GLU A CA 1
ATOM 2449 C C . GLU A 1 301 ? 31.656 13.758 2.068 1 36.41 301 GLU A C 1
ATOM 2451 O O . GLU A 1 301 ? 32.719 13.508 1.506 1 36.41 301 GLU A O 1
ATOM 2456 N N . THR A 1 302 ? 30.641 14.352 1.381 1 37.81 302 THR A N 1
ATOM 2457 C CA . THR A 1 302 ? 30.844 14.789 0.003 1 37.81 302 THR A CA 1
ATOM 2458 C C . THR A 1 302 ? 31.844 15.938 -0.059 1 37.81 302 THR A C 1
ATOM 2460 O O . THR A 1 302 ? 32.719 15.969 -0.935 1 37.81 302 THR A O 1
ATOM 2463 N N . LYS A 1 303 ? 31.906 16.781 0.991 1 38.97 303 LYS A N 1
ATOM 2464 C CA . LYS A 1 303 ? 32.938 17.797 1.147 1 38.97 303 LYS A CA 1
ATOM 2465 C C . LYS A 1 303 ? 34.281 17.188 1.479 1 38.97 303 LYS A C 1
ATOM 2467 O O . LYS A 1 303 ? 35.312 17.609 0.941 1 38.97 303 LYS A O 1
ATOM 2472 N N . ARG A 1 304 ? 34.188 16.219 2.291 1 37.06 304 ARG A N 1
ATOM 2473 C CA . ARG A 1 304 ? 35.469 15.555 2.584 1 37.06 304 ARG A CA 1
ATOM 2474 C C . ARG A 1 304 ? 35.969 14.75 1.384 1 37.06 304 ARG A C 1
ATOM 2476 O O . ARG A 1 304 ? 37.156 14.773 1.056 1 37.06 304 ARG A O 1
ATOM 2483 N N . LYS A 1 305 ? 34.969 14.023 0.709 1 39.16 305 LYS A N 1
ATOM 2484 C CA . LYS A 1 305 ? 35.438 13.219 -0.417 1 39.16 305 LYS A CA 1
ATOM 2485 C C . LYS A 1 305 ? 35.625 14.07 -1.671 1 39.16 305 LYS A C 1
ATOM 2487 O O . LYS A 1 305 ? 36.469 13.797 -2.51 1 39.16 305 LYS A O 1
ATOM 2492 N N . LYS A 1 306 ? 34.812 15.117 -1.891 1 38.69 306 LYS A N 1
ATOM 2493 C CA . LYS A 1 306 ? 35.156 16.094 -2.926 1 38.69 306 LYS A CA 1
ATOM 2494 C C . LYS A 1 306 ? 36.469 16.797 -2.625 1 38.69 306 LYS A C 1
ATOM 2496 O O . LYS A 1 306 ? 37.25 17.031 -3.533 1 38.69 306 LYS A O 1
ATOM 2501 N N . GLU A 1 307 ? 36.656 16.984 -1.375 1 36.91 307 GLU A N 1
ATOM 2502 C CA . GLU A 1 307 ? 37.969 17.5 -0.98 1 36.91 307 GLU A CA 1
ATOM 2503 C C . GLU A 1 307 ? 39.094 16.484 -1.253 1 36.91 307 GLU A C 1
ATOM 2505 O O . GLU A 1 307 ? 40.156 16.844 -1.77 1 36.91 307 GLU A O 1
ATOM 2510 N N . LYS A 1 308 ? 38.75 15.188 -0.973 1 40.78 308 LYS A N 1
ATOM 2511 C CA . LYS A 1 308 ? 39.781 14.18 -1.263 1 40.78 308 LYS A CA 1
ATOM 2512 C C . LYS A 1 308 ? 39.875 13.914 -2.762 1 40.78 308 LYS A C 1
ATOM 2514 O O . LYS A 1 308 ? 40.969 13.766 -3.303 1 40.78 308 LYS A O 1
ATOM 2519 N N . TYR A 1 309 ? 38.75 13.836 -3.479 1 37.62 309 TYR A N 1
ATOM 2520 C CA . TYR A 1 309 ? 38.75 13.656 -4.926 1 37.62 309 TYR A CA 1
ATOM 2521 C C . TYR A 1 309 ? 39.312 14.891 -5.617 1 37.62 309 TYR A C 1
ATOM 2523 O O . TYR A 1 309 ? 40.125 14.781 -6.539 1 37.62 309 TYR A O 1
ATOM 2531 N N . MET A 1 310 ? 38.875 16.062 -5.133 1 38.12 310 MET A N 1
ATOM 2532 C CA . MET A 1 310 ? 39.531 17.266 -5.617 1 38.12 310 MET A CA 1
ATOM 2533 C C . MET A 1 310 ? 41.031 17.234 -5.273 1 38.12 310 MET A C 1
ATOM 2535 O O . MET A 1 310 ? 41.875 17.656 -6.074 1 38.12 310 MET A O 1
ATOM 2539 N N . ILE A 1 311 ? 41.25 16.656 -4.117 1 40.56 311 ILE A N 1
ATOM 2540 C CA . ILE A 1 311 ? 42.656 16.484 -3.725 1 40.56 311 ILE A CA 1
ATOM 2541 C C . ILE A 1 311 ? 43.312 15.43 -4.617 1 40.56 311 ILE A C 1
ATOM 2543 O O . ILE A 1 311 ? 44.406 15.633 -5.102 1 40.56 311 ILE A O 1
ATOM 2547 N N . ASP A 1 312 ? 42.5 14.375 -4.828 1 40.25 312 ASP A N 1
ATOM 2548 C CA . ASP A 1 312 ? 43.156 13.328 -5.625 1 40.25 312 ASP A CA 1
ATOM 2549 C C . ASP A 1 312 ? 43.188 13.727 -7.098 1 40.25 312 ASP A C 1
ATOM 2551 O O . ASP A 1 312 ? 44.188 13.438 -7.785 1 40.25 312 ASP A O 1
ATOM 2555 N N . VAL A 1 313 ? 42.156 14.352 -7.629 1 39.59 313 VAL A N 1
ATOM 2556 C CA . VAL A 1 313 ? 42.219 14.875 -8.984 1 39.59 313 VAL A CA 1
ATOM 2557 C C . VAL A 1 313 ? 43.281 15.961 -9.078 1 39.59 313 VAL A C 1
ATOM 2559 O O . VAL A 1 313 ? 44.062 16 -10.039 1 39.59 313 VAL A O 1
ATOM 2562 N N . VAL A 1 314 ? 43.25 16.781 -8.039 1 38.5 314 VAL A N 1
ATOM 2563 C CA . VAL A 1 314 ? 44.312 17.781 -7.98 1 38.5 314 VAL A CA 1
ATOM 2564 C C . VAL A 1 314 ? 45.656 17.078 -7.82 1 38.5 314 VAL A C 1
ATOM 2566 O O . VAL A 1 314 ? 46.656 17.453 -8.469 1 38.5 314 VAL A O 1
ATOM 2569 N N . VAL A 1 315 ? 45.531 16.016 -6.996 1 39.19 315 VAL A N 1
ATOM 2570 C CA . VAL A 1 315 ? 46.781 15.297 -6.824 1 39.19 315 VAL A CA 1
ATOM 2571 C C . VAL A 1 315 ? 47.156 14.57 -8.125 1 39.19 315 VAL A C 1
ATOM 2573 O O . VAL A 1 315 ? 48.312 14.602 -8.562 1 39.19 315 VAL A O 1
ATOM 2576 N N . ARG A 1 316 ? 46.156 13.992 -8.719 1 38.97 316 ARG A N 1
ATOM 2577 C CA . ARG A 1 316 ? 46.469 13.305 -9.961 1 38.97 316 ARG A CA 1
ATOM 2578 C C . ARG A 1 316 ? 46.688 14.305 -11.094 1 38.97 316 ARG A C 1
ATOM 2580 O O . ARG A 1 316 ? 47.531 14.086 -11.969 1 38.97 316 ARG A O 1
ATOM 2587 N N . ALA A 1 317 ? 45.781 15.234 -11.148 1 36.41 317 ALA A N 1
ATOM 2588 C CA . ALA A 1 317 ? 46.125 16.281 -12.109 1 36.41 317 ALA A CA 1
ATOM 2589 C C . ALA A 1 317 ? 47.531 16.797 -11.891 1 36.41 317 ALA A C 1
ATOM 2591 O O . ALA A 1 317 ? 48.281 17.078 -12.844 1 36.41 317 ALA A O 1
ATOM 2592 N N . ARG A 1 318 ? 47.812 16.812 -10.594 1 35.91 318 ARG A N 1
ATOM 2593 C CA . ARG A 1 318 ? 49.156 17.219 -10.281 1 35.91 318 ARG A CA 1
ATOM 2594 C C . ARG A 1 318 ? 50.156 16.141 -10.688 1 35.91 318 ARG A C 1
ATOM 2596 O O . ARG A 1 318 ? 51.281 16.453 -11.109 1 35.91 318 ARG A O 1
ATOM 2603 N N . VAL A 1 319 ? 49.656 14.883 -10.508 1 37.66 319 VAL A N 1
ATOM 2604 C CA . VAL A 1 319 ? 50.656 13.867 -10.836 1 37.66 319 VAL A CA 1
ATOM 2605 C C . VAL A 1 319 ? 50.844 13.805 -12.352 1 37.66 319 VAL A C 1
ATOM 2607 O O . VAL A 1 319 ? 51.938 13.594 -12.836 1 37.66 319 VAL A O 1
ATOM 2610 N N . ILE A 1 320 ? 49.719 13.977 -13.078 1 36.84 320 ILE A N 1
ATOM 2611 C CA . ILE A 1 320 ? 49.938 13.945 -14.516 1 36.84 320 ILE A CA 1
ATOM 2612 C C . ILE A 1 320 ? 50.844 15.109 -14.93 1 36.84 320 ILE A C 1
ATOM 2614 O O . ILE A 1 320 ? 51.688 14.961 -15.805 1 36.84 320 ILE A O 1
ATOM 2618 N N . PHE A 1 321 ? 50.594 16.219 -14.266 1 35.81 321 PHE A N 1
ATOM 2619 C CA . PHE A 1 321 ? 51.438 17.312 -14.68 1 35.81 321 PHE A CA 1
ATOM 2620 C C . PHE A 1 321 ? 52.906 17 -14.367 1 35.81 321 PH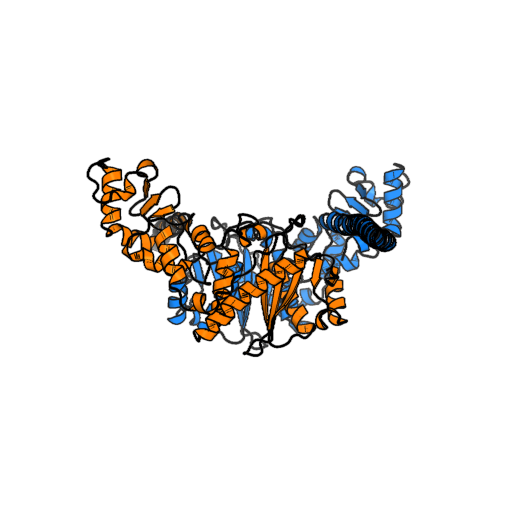E A C 1
ATOM 2622 O O . PHE A 1 321 ? 53.812 17.422 -15.094 1 35.81 321 PHE A O 1
ATOM 2629 N N . VAL A 1 322 ? 53.062 16.25 -13.234 1 35.38 322 VAL A N 1
ATOM 2630 C CA . VAL A 1 322 ? 54.469 16.062 -12.914 1 35.38 322 VAL A CA 1
ATOM 2631 C C . VAL A 1 322 ? 55.094 15.062 -13.898 1 35.38 322 VAL A C 1
ATOM 2633 O O . VAL A 1 322 ? 56.25 15.188 -14.25 1 35.38 322 VAL A O 1
ATOM 2636 N N . SER A 1 323 ? 54.281 14.023 -14.234 1 35.06 323 SER A N 1
ATOM 2637 C CA . SER A 1 323 ? 55.062 13.039 -14.984 1 35.06 323 SER A CA 1
ATOM 2638 C C . SER A 1 323 ? 55.344 13.539 -16.391 1 35.06 323 SER A C 1
ATOM 2640 O O . SER A 1 323 ? 56.125 12.906 -17.141 1 35.06 323 SER A O 1
ATOM 2642 N N . THR A 1 324 ? 54.469 14.391 -16.922 1 33.47 324 THR A N 1
ATOM 2643 C CA . THR A 1 324 ? 54.812 14.789 -18.281 1 33.47 324 THR A CA 1
ATOM 2644 C C . THR A 1 324 ? 56.094 15.633 -18.281 1 33.47 324 THR A C 1
ATOM 2646 O O . THR A 1 324 ? 56.625 15.945 -19.344 1 33.47 324 THR A O 1
ATOM 2649 N N . ILE A 1 325 ? 56.375 16.219 -17.156 1 29.84 325 ILE A N 1
ATOM 2650 C CA . ILE A 1 325 ? 57.562 17.078 -17.344 1 29.84 325 ILE A CA 1
ATOM 2651 C C . ILE A 1 325 ? 58.812 16.219 -17.484 1 29.84 325 ILE A C 1
ATOM 2653 O O . ILE A 1 325 ? 59.875 16.719 -17.828 1 29.84 325 ILE A O 1
ATOM 2657 N N . LYS A 1 326 ? 58.719 14.977 -16.938 1 30.56 326 LYS A N 1
ATOM 2658 C CA . LYS A 1 326 ? 60.094 14.438 -17.047 1 30.56 326 LYS A CA 1
ATOM 2659 C C . LYS A 1 326 ? 60.375 13.953 -18.453 1 30.56 326 LYS A C 1
ATOM 2661 O O . LYS A 1 326 ? 61.469 13.461 -18.734 1 30.56 326 LYS A O 1
ATOM 2666 N N . PHE A 1 327 ? 59.562 14.148 -19.5 1 23.36 327 PHE A N 1
ATOM 2667 C CA . PHE A 1 327 ? 60.375 13.906 -20.672 1 23.36 327 PHE A CA 1
ATOM 2668 C C . PHE A 1 327 ? 61.312 15.086 -20.922 1 23.36 327 PHE A C 1
ATOM 2670 O O . PHE A 1 327 ? 60.969 16.234 -20.656 1 23.36 327 PHE A O 1
ATOM 2677 N N . MET B 1 1 ? -3.707 -20.75 -8.117 1 86.69 1 MET B N 1
ATOM 2678 C CA . MET B 1 1 ? -3.768 -22.156 -7.715 1 86.69 1 MET B CA 1
ATOM 2679 C C . MET B 1 1 ? -3.945 -22.281 -6.203 1 86.69 1 MET B C 1
ATOM 2681 O O . MET B 1 1 ? -3.174 -21.703 -5.434 1 86.69 1 MET B O 1
ATOM 2685 N N . THR B 1 2 ? -4.973 -23 -5.812 1 82.94 2 THR B N 1
ATOM 2686 C CA . THR B 1 2 ? -5.289 -23.125 -4.395 1 82.94 2 THR B CA 1
ATOM 2687 C C . THR B 1 2 ? -4.746 -24.438 -3.84 1 82.94 2 THR B C 1
ATOM 2689 O O . THR B 1 2 ? -4.473 -25.375 -4.598 1 82.94 2 THR B O 1
ATOM 2692 N N . THR B 1 3 ? -4.625 -24.469 -2.545 1 85.69 3 THR B N 1
ATOM 2693 C CA . THR B 1 3 ? -4.156 -25.688 -1.89 1 85.69 3 THR B CA 1
ATOM 2694 C C . THR B 1 3 ? -5.164 -26.812 -2.07 1 85.69 3 THR B C 1
ATOM 2696 O O . THR B 1 3 ? -4.781 -27.984 -2.131 1 85.69 3 THR B O 1
ATOM 2699 N N . ARG B 1 4 ? -6.355 -26.484 -2.211 1 83.75 4 ARG B N 1
ATOM 2700 C CA . ARG B 1 4 ? -7.398 -27.484 -2.42 1 83.75 4 ARG B CA 1
ATOM 2701 C C . ARG B 1 4 ? -7.234 -28.172 -3.771 1 83.75 4 ARG B C 1
ATOM 2703 O O . ARG B 1 4 ? -7.438 -29.391 -3.885 1 83.75 4 ARG B O 1
ATOM 2710 N N . GLU B 1 5 ? -6.898 -27.406 -4.719 1 89.06 5 GLU B N 1
ATOM 2711 C CA . GLU B 1 5 ? -6.641 -27.953 -6.047 1 89.06 5 GLU B CA 1
ATOM 2712 C C . GLU B 1 5 ? -5.457 -28.922 -6.023 1 89.06 5 GLU B C 1
ATOM 2714 O O . GLU B 1 5 ? -5.496 -29.969 -6.652 1 89.06 5 GLU B O 1
ATOM 2719 N N . ILE B 1 6 ? -4.496 -28.578 -5.254 1 93.62 6 ILE B N 1
ATOM 2720 C CA . ILE B 1 6 ? -3.297 -29.406 -5.148 1 93.62 6 ILE B CA 1
ATOM 2721 C C . ILE B 1 6 ? -3.621 -30.688 -4.391 1 93.62 6 ILE B C 1
ATOM 2723 O O . ILE B 1 6 ? -3.17 -31.766 -4.77 1 93.62 6 ILE B O 1
ATOM 2727 N N . GLU B 1 7 ? -4.41 -30.484 -3.396 1 92.5 7 GLU B N 1
ATOM 2728 C CA . GLU B 1 7 ? -4.801 -31.641 -2.598 1 92.5 7 GLU B CA 1
ATOM 2729 C C . GLU B 1 7 ? -5.582 -32.656 -3.432 1 92.5 7 GLU B C 1
ATOM 2731 O O . GLU B 1 7 ? -5.328 -33.844 -3.359 1 92.5 7 GLU B O 1
ATOM 2736 N N . ARG B 1 8 ? -6.461 -32.188 -4.219 1 93 8 ARG B N 1
ATOM 2737 C CA . ARG B 1 8 ? -7.27 -33.031 -5.078 1 93 8 ARG B CA 1
ATOM 2738 C C . ARG B 1 8 ? -6.402 -33.75 -6.105 1 93 8 ARG B C 1
ATOM 2740 O O . ARG B 1 8 ? -6.566 -34.969 -6.332 1 93 8 ARG B O 1
ATOM 2747 N N . ALA B 1 9 ? -5.496 -33.125 -6.664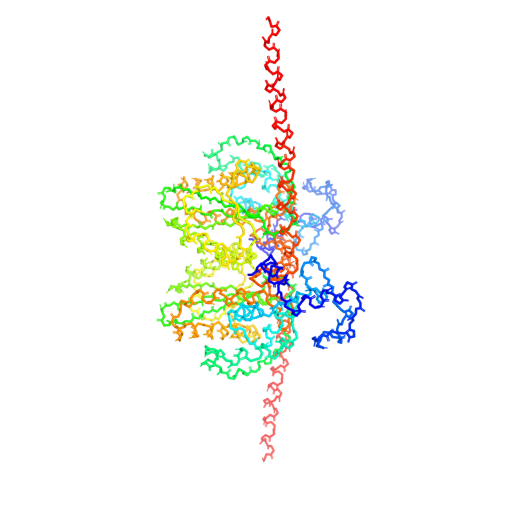 1 95.94 9 ALA B N 1
ATOM 2748 C CA . ALA B 1 9 ? -4.605 -33.688 -7.656 1 95.94 9 ALA B CA 1
ATOM 2749 C C . ALA B 1 9 ? -3.633 -34.688 -7.004 1 95.94 9 ALA B C 1
ATOM 2751 O O . ALA B 1 9 ? -3.256 -35.688 -7.613 1 95.94 9 ALA B O 1
ATOM 2752 N N . SER B 1 10 ? -3.248 -34.406 -5.816 1 94.88 10 SER B N 1
ATOM 2753 C CA . SER B 1 10 ? -2.309 -35.219 -5.082 1 94.88 10 SER B CA 1
ATOM 2754 C C . SER B 1 10 ? -2.926 -36.594 -4.738 1 94.88 10 SER B C 1
ATOM 2756 O O . SER B 1 10 ? -2.221 -37.594 -4.668 1 94.88 10 SER B O 1
ATOM 2758 N N . GLU B 1 11 ? -4.215 -36.531 -4.512 1 94.56 11 GLU B N 1
ATOM 2759 C CA . GLU B 1 11 ? -4.93 -37.75 -4.148 1 94.56 11 GLU B CA 1
ATOM 2760 C C . GLU B 1 11 ? -4.773 -38.812 -5.223 1 94.56 11 GLU B C 1
ATOM 2762 O O . GLU B 1 11 ? -4.613 -40 -4.91 1 94.56 11 GLU B O 1
ATOM 2767 N N . ASN B 1 12 ? -4.711 -38.406 -6.438 1 93.81 12 ASN B N 1
ATOM 2768 C CA . ASN B 1 12 ? -4.695 -39.344 -7.543 1 93.81 12 ASN B CA 1
ATOM 2769 C C . ASN B 1 12 ? -3.328 -39.406 -8.219 1 93.81 12 ASN B C 1
ATOM 2771 O O . ASN B 1 12 ? -3.146 -40.125 -9.203 1 93.81 12 ASN B O 1
ATOM 2775 N N . ASP B 1 13 ? -2.367 -38.781 -7.691 1 96.62 13 ASP B N 1
ATOM 2776 C CA . ASP B 1 13 ? -1.026 -38.75 -8.266 1 96.62 13 ASP B CA 1
ATOM 2777 C C . ASP B 1 13 ? -0.245 -40 -7.895 1 96.62 13 ASP B C 1
ATOM 2779 O O . ASP B 1 13 ? -0.079 -40.312 -6.711 1 96.62 13 ASP B O 1
ATOM 2783 N N . PRO B 1 14 ? 0.193 -40.75 -8.922 1 95 14 PRO B N 1
ATOM 2784 C CA . PRO B 1 14 ? 0.871 -42.031 -8.625 1 95 14 PRO B CA 1
ATOM 2785 C C . PRO B 1 14 ? 2.133 -41.812 -7.781 1 95 14 PRO B C 1
ATOM 2787 O O . PRO B 1 14 ? 2.412 -42.625 -6.891 1 95 14 PRO B O 1
ATOM 2790 N N . GLU B 1 15 ? 2.852 -40.812 -8.102 1 95.44 15 GLU B N 1
ATOM 2791 C CA . GLU B 1 15 ? 4.082 -40.531 -7.367 1 95.44 15 GLU B CA 1
ATOM 2792 C C . GLU B 1 15 ? 3.789 -40.188 -5.906 1 95.44 15 GLU B C 1
ATOM 2794 O O . GLU B 1 15 ? 4.398 -40.75 -5 1 95.44 15 GLU B O 1
ATOM 2799 N N . LEU B 1 16 ? 2.83 -39.375 -5.68 1 96.5 16 LEU B N 1
ATOM 2800 C CA . LEU B 1 16 ? 2.557 -38.906 -4.332 1 96.5 16 LEU B CA 1
ATOM 2801 C C . LEU B 1 16 ? 1.777 -39.938 -3.533 1 96.5 16 LEU B C 1
ATOM 2803 O O . LEU B 1 16 ? 1.902 -40 -2.309 1 96.5 16 LEU B O 1
ATOM 2807 N N . LYS B 1 17 ? 0.999 -40.75 -4.215 1 95 17 LYS B N 1
ATOM 2808 C CA . LYS B 1 17 ? 0.366 -41.875 -3.553 1 95 17 LYS B CA 1
ATOM 2809 C C . LYS B 1 17 ? 1.41 -42.812 -2.982 1 95 17 LYS B C 1
ATOM 2811 O O . LYS B 1 17 ? 1.287 -43.281 -1.844 1 95 17 LYS B O 1
ATOM 2816 N N . ALA B 1 18 ? 2.408 -43.094 -3.803 1 95 18 ALA B N 1
ATOM 2817 C CA . ALA B 1 18 ? 3.49 -43.969 -3.373 1 95 18 ALA B CA 1
ATOM 2818 C C . ALA B 1 18 ? 4.238 -43.375 -2.18 1 95 18 ALA B C 1
ATOM 2820 O O . ALA B 1 18 ? 4.574 -44.094 -1.235 1 95 18 ALA B O 1
ATOM 2821 N N . VAL B 1 19 ? 4.473 -42.125 -2.213 1 95.62 19 VAL B N 1
ATOM 2822 C CA . VAL B 1 19 ? 5.195 -41.438 -1.142 1 95.62 19 VAL B CA 1
ATOM 2823 C C . VAL B 1 19 ? 4.371 -41.469 0.145 1 95.62 19 VAL B C 1
ATOM 2825 O O . VAL B 1 19 ? 4.906 -41.781 1.219 1 95.62 19 VAL B O 1
ATOM 2828 N N . ARG B 1 20 ? 3.094 -41.156 0.028 1 94.88 20 ARG B N 1
ATOM 2829 C CA . ARG B 1 20 ? 2.223 -41.188 1.198 1 94.88 20 ARG B CA 1
ATOM 2830 C C . ARG B 1 20 ? 2.18 -42.594 1.812 1 94.88 20 ARG B C 1
ATOM 2832 O O . ARG B 1 20 ? 2.178 -42.75 3.035 1 94.88 20 ARG B O 1
ATOM 2839 N N . GLU B 1 21 ? 2.123 -43.594 1.021 1 92.69 21 GLU B N 1
ATOM 2840 C CA . GLU B 1 21 ? 2.127 -44.969 1.504 1 92.69 21 GLU B CA 1
ATOM 2841 C C . GLU B 1 21 ? 3.414 -45.281 2.258 1 92.69 21 GLU B C 1
ATOM 2843 O O . GLU B 1 21 ? 3.385 -45.969 3.295 1 92.69 21 GLU B O 1
ATOM 2848 N N . CYS B 1 22 ? 4.48 -44.812 1.688 1 93.81 22 CYS B N 1
ATOM 2849 C CA . CYS B 1 22 ? 5.77 -45.031 2.336 1 93.81 22 CYS B CA 1
ATOM 2850 C C . CYS B 1 22 ? 5.836 -44.281 3.672 1 93.81 22 CYS B C 1
ATOM 2852 O O . CYS B 1 22 ? 6.438 -44.781 4.625 1 93.81 22 CYS B O 1
ATOM 2854 N N . LEU B 1 23 ? 5.242 -43.156 3.715 1 92.19 23 LEU B N 1
ATOM 2855 C CA . LEU B 1 23 ? 5.25 -42.344 4.938 1 92.19 23 LEU B CA 1
ATOM 2856 C C . LEU B 1 23 ? 4.457 -43.062 6.043 1 92.19 23 LEU B C 1
ATOM 2858 O O . LEU B 1 23 ? 4.832 -43 7.215 1 92.19 23 LEU B O 1
ATOM 2862 N N . VAL B 1 24 ? 3.412 -43.719 5.652 1 89.12 24 VAL B N 1
ATOM 2863 C CA . VAL B 1 24 ? 2.527 -44.375 6.613 1 89.12 24 VAL B CA 1
ATOM 2864 C C . VAL B 1 24 ? 3.123 -45.719 7.035 1 89.12 24 VAL B C 1
ATOM 2866 O O . VAL B 1 24 ? 3.135 -46.031 8.219 1 89.12 24 VAL B O 1
ATOM 2869 N N . HIS B 1 25 ? 3.67 -46.469 6.094 1 89.88 25 HIS B N 1
ATOM 2870 C CA . HIS B 1 25 ? 4.062 -47.844 6.359 1 89.88 25 HIS B CA 1
ATOM 2871 C C . HIS B 1 25 ? 5.574 -47.969 6.527 1 89.88 25 HIS B C 1
ATOM 2873 O O . HIS B 1 25 ? 6.082 -49.031 6.863 1 89.88 25 HIS B O 1
ATOM 2879 N N . SER B 1 26 ? 6.348 -46.844 6.281 1 86.06 26 SER B N 1
ATOM 2880 C CA . SER B 1 26 ? 7.797 -46.812 6.43 1 86.06 26 SER B CA 1
ATOM 2881 C C . SER B 1 26 ? 8.484 -47.812 5.508 1 86.06 26 SER B C 1
ATOM 2883 O O . SER B 1 26 ? 9.469 -48.438 5.898 1 86.06 26 SER B O 1
ATOM 2885 N N . GLN B 1 27 ? 7.879 -48.125 4.387 1 86.5 27 GLN B N 1
ATOM 2886 C CA . GLN B 1 27 ? 8.453 -49.094 3.436 1 86.5 27 GLN B CA 1
ATOM 2887 C C . GLN B 1 27 ? 9.172 -48.344 2.303 1 86.5 27 GLN B C 1
ATOM 2889 O O . GLN B 1 27 ? 8.852 -48.531 1.129 1 86.5 27 GLN B O 1
ATOM 2894 N N . TRP B 1 28 ? 10.141 -47.656 2.609 1 89.19 28 TRP B N 1
ATOM 2895 C CA . TRP B 1 28 ? 10.852 -46.812 1.661 1 89.19 28 TRP B CA 1
ATOM 2896 C C . TRP B 1 28 ? 11.703 -47.656 0.713 1 89.19 28 TRP B C 1
ATOM 2898 O O . TRP B 1 28 ? 11.984 -47.219 -0.411 1 89.19 28 TRP B O 1
ATOM 2908 N N . HIS B 1 29 ? 12.031 -48.781 1.154 1 86.81 29 HIS B N 1
ATOM 2909 C CA . HIS B 1 29 ? 12.883 -49.625 0.349 1 86.81 29 HIS B CA 1
ATOM 2910 C C . HIS B 1 29 ? 12.148 -50.125 -0.896 1 86.81 29 HIS B C 1
ATOM 2912 O O . HIS B 1 29 ? 12.781 -50.531 -1.872 1 86.81 29 HIS B O 1
ATOM 2918 N N . ARG B 1 30 ? 10.875 -50.062 -0.979 1 86 30 ARG B N 1
ATOM 2919 C CA . ARG B 1 30 ? 10.07 -50.562 -2.078 1 86 30 ARG B CA 1
ATOM 2920 C C . ARG B 1 30 ? 9.562 -49.438 -2.971 1 86 30 ARG B C 1
ATOM 2922 O O . ARG B 1 30 ? 8.844 -49.688 -3.939 1 86 30 ARG B O 1
ATOM 2929 N N . ILE B 1 31 ? 10.078 -48.281 -2.719 1 87.81 31 ILE B N 1
ATOM 2930 C CA . ILE B 1 31 ? 9.492 -47.156 -3.436 1 87.81 31 ILE B CA 1
ATOM 2931 C C . ILE B 1 31 ? 9.984 -47.156 -4.883 1 87.81 31 ILE B C 1
ATOM 2933 O O . ILE B 1 31 ? 11.164 -47.375 -5.141 1 87.81 31 ILE B O 1
ATOM 2937 N N . GLU B 1 32 ? 9.07 -47 -5.797 1 90.06 32 GLU B N 1
ATOM 2938 C CA . GLU B 1 32 ? 9.367 -46.938 -7.227 1 90.06 32 GLU B CA 1
ATOM 2939 C C . GLU B 1 32 ? 10.062 -45.625 -7.594 1 90.06 32 GLU B C 1
ATOM 2941 O O . GLU B 1 32 ? 10.953 -45.625 -8.445 1 90.06 32 GLU B O 1
ATOM 2946 N N . PHE B 1 33 ? 9.719 -44.594 -6.945 1 93.06 33 PHE B N 1
ATOM 2947 C CA . PHE B 1 33 ? 10.273 -43.281 -7.219 1 93.06 33 PHE B CA 1
ATOM 2948 C C . PHE B 1 33 ? 11.469 -43 -6.316 1 93.06 33 PHE B C 1
ATOM 2950 O O . PHE B 1 33 ? 11.328 -42.344 -5.273 1 93.06 33 PHE B O 1
ATOM 2957 N N . LYS B 1 34 ? 12.641 -43.312 -6.785 1 92.75 34 LYS B N 1
ATOM 2958 C CA . LYS B 1 34 ? 13.867 -43.344 -5.992 1 92.75 34 LYS B CA 1
ATOM 2959 C C . LYS B 1 34 ? 14.367 -41.938 -5.66 1 92.75 34 LYS B C 1
ATOM 2961 O O . LYS B 1 34 ? 15.172 -41.75 -4.75 1 92.75 34 LYS B O 1
ATOM 2966 N N . GLU B 1 35 ? 13.836 -40.938 -6.359 1 93.56 35 GLU B N 1
ATOM 2967 C CA . GLU B 1 35 ? 14.25 -39.562 -6.141 1 93.56 35 GLU B CA 1
ATOM 2968 C C . GLU B 1 35 ? 13.836 -39.094 -4.754 1 93.56 35 GLU B C 1
ATOM 2970 O O . GLU B 1 35 ? 14.43 -38.125 -4.223 1 93.56 35 GLU B O 1
ATOM 2975 N N . TYR B 1 36 ? 12.898 -39.75 -4.148 1 95.38 36 TYR B N 1
ATOM 2976 C CA . TYR B 1 36 ? 12.375 -39.312 -2.861 1 95.38 36 TYR B CA 1
ATOM 2977 C C . TYR B 1 36 ? 13.141 -39.969 -1.713 1 95.38 36 TYR B C 1
ATOM 2979 O O . TYR B 1 36 ? 13.031 -39.531 -0.564 1 95.38 36 TYR B O 1
ATOM 2987 N N . LEU B 1 37 ? 13.922 -41 -2.004 1 93.12 37 LEU B N 1
ATOM 2988 C CA . LEU B 1 37 ? 14.602 -41.781 -0.981 1 93.12 37 LEU B CA 1
ATOM 2989 C C . LEU B 1 37 ? 15.586 -40.938 -0.194 1 93.12 37 LEU B C 1
ATOM 2991 O O . LEU B 1 37 ? 15.594 -40.938 1.039 1 93.12 37 LEU B O 1
ATOM 2995 N N . PRO B 1 38 ? 16.375 -40.125 -0.937 1 93.38 38 PRO B N 1
ATOM 2996 C CA . PRO B 1 38 ? 17.375 -39.344 -0.203 1 93.38 38 PRO B CA 1
ATOM 2997 C C . PRO B 1 38 ? 16.75 -38.312 0.705 1 93.38 38 PRO B C 1
ATOM 2999 O O . PRO B 1 38 ? 17.391 -37.844 1.654 1 93.38 38 PRO B O 1
ATOM 3002 N N . ILE B 1 39 ? 15.516 -37.906 0.448 1 93.62 39 ILE B N 1
ATOM 3003 C CA . ILE B 1 39 ? 14.93 -36.812 1.216 1 93.62 39 ILE B CA 1
ATOM 3004 C C . ILE B 1 39 ? 13.773 -37.344 2.068 1 93.62 39 ILE B C 1
ATOM 3006 O O . ILE B 1 39 ? 12.906 -36.562 2.492 1 93.62 39 ILE B O 1
ATOM 3010 N N . ARG B 1 40 ? 13.711 -38.562 2.295 1 92.88 40 ARG B N 1
ATOM 3011 C CA . ARG B 1 40 ? 12.586 -39.219 2.957 1 92.88 40 ARG B CA 1
ATOM 3012 C C . ARG B 1 40 ? 12.359 -38.656 4.352 1 92.88 40 ARG B C 1
ATOM 3014 O O . ARG B 1 40 ? 11.219 -38.562 4.816 1 92.88 40 ARG B O 1
ATOM 3021 N N . SER B 1 41 ? 13.422 -38.156 4.992 1 92.31 41 SER B N 1
ATOM 3022 C CA . SER B 1 41 ? 13.32 -37.688 6.359 1 92.31 41 SER B CA 1
ATOM 3023 C C . SER B 1 41 ? 12.742 -36.281 6.398 1 92.31 41 SER B C 1
ATOM 3025 O O . SER B 1 41 ? 12.305 -35.781 7.453 1 92.31 41 SER B O 1
ATOM 3027 N N . GLU B 1 42 ? 12.68 -35.625 5.238 1 94.81 42 GLU B N 1
ATOM 3028 C CA . GLU B 1 42 ? 12.188 -34.25 5.168 1 94.81 42 GLU B CA 1
ATOM 3029 C C . GLU B 1 42 ? 10.719 -34.219 4.754 1 94.81 42 GLU B C 1
ATOM 3031 O O . GLU B 1 42 ? 10.109 -33.156 4.699 1 94.81 42 GLU B O 1
ATOM 3036 N N . LEU B 1 43 ? 10.18 -35.438 4.508 1 95.12 43 LEU B N 1
ATOM 3037 C CA . LEU B 1 43 ? 8.844 -35.5 3.926 1 95.12 43 LEU B CA 1
ATOM 3038 C C . LEU B 1 43 ? 7.789 -35.75 4.996 1 95.12 43 LEU B C 1
ATOM 3040 O O . LEU B 1 43 ? 8.039 -36.5 5.949 1 95.12 43 LEU B O 1
ATOM 3044 N N . CYS B 1 44 ? 6.691 -35.094 4.859 1 94 44 CYS B N 1
ATOM 3045 C CA . CYS B 1 44 ? 5.523 -35.344 5.695 1 94 44 CYS B CA 1
ATOM 3046 C C . CYS B 1 44 ? 4.238 -35.188 4.898 1 94 44 CYS B C 1
ATOM 3048 O O . CYS B 1 44 ? 4.258 -34.656 3.777 1 94 44 CYS B O 1
ATOM 3050 N N . ALA B 1 45 ? 3.16 -35.719 5.488 1 92.5 45 ALA B N 1
ATOM 3051 C CA . ALA B 1 45 ? 1.881 -35.594 4.793 1 92.5 45 ALA B CA 1
ATOM 3052 C C . ALA B 1 45 ? 0.826 -34.969 5.691 1 92.5 45 ALA B C 1
ATOM 3054 O O . ALA B 1 45 ? 0.783 -35.25 6.895 1 92.5 45 ALA B O 1
ATOM 3055 N N . ILE B 1 46 ? 0.107 -34.031 5.133 1 87.81 46 ILE B N 1
ATOM 3056 C CA . ILE B 1 46 ? -1.089 -33.438 5.742 1 87.81 46 ILE B CA 1
ATOM 3057 C C . ILE B 1 46 ? -2.301 -33.719 4.852 1 87.81 46 ILE B C 1
ATOM 3059 O O . ILE B 1 46 ? -2.492 -33.062 3.834 1 87.81 46 ILE B O 1
ATOM 3063 N N . GLY B 1 47 ? -3.15 -34.656 5.332 1 87.69 47 GLY B N 1
ATOM 3064 C CA . GLY B 1 47 ? -4.168 -35.094 4.402 1 87.69 47 GLY B CA 1
ATOM 3065 C C . GLY B 1 47 ? -3.59 -35.719 3.145 1 87.69 47 GLY B C 1
ATOM 3066 O O . GLY B 1 47 ? -2.781 -36.656 3.221 1 87.69 47 GLY B O 1
ATOM 3067 N N . GLN B 1 48 ? -3.977 -35.156 2.062 1 92.44 48 GLN B N 1
ATOM 3068 C CA . GLN B 1 48 ? -3.48 -35.688 0.805 1 92.44 48 GLN B CA 1
ATOM 3069 C C . GLN B 1 48 ? -2.279 -34.906 0.296 1 92.44 48 GLN B C 1
ATOM 3071 O O . GLN B 1 48 ? -1.659 -35.281 -0.701 1 92.44 48 GLN B O 1
ATOM 3076 N N . LEU B 1 49 ? -1.89 -33.938 1.05 1 93.38 49 LEU B N 1
ATOM 3077 C CA . LEU B 1 49 ? -0.755 -33.094 0.646 1 93.38 49 LEU B CA 1
ATOM 3078 C C . LEU B 1 49 ? 0.555 -33.688 1.154 1 93.38 49 LEU B C 1
ATOM 3080 O O . LEU B 1 49 ? 0.62 -34.188 2.279 1 93.38 49 LEU B O 1
ATOM 3084 N N . VAL B 1 50 ? 1.546 -33.688 0.334 1 95.62 50 VAL B N 1
ATOM 3085 C CA . VAL B 1 50 ? 2.895 -34.062 0.742 1 95.62 50 VAL B CA 1
ATOM 3086 C C . VAL B 1 50 ? 3.775 -32.812 0.846 1 95.62 50 VAL B C 1
ATOM 3088 O O . VAL B 1 50 ? 3.742 -31.953 -0.031 1 95.62 50 VAL B O 1
ATOM 3091 N N . LEU B 1 51 ? 4.5 -32.719 1.913 1 95.25 51 LEU B N 1
ATOM 3092 C CA . LEU B 1 51 ? 5.355 -31.547 2.158 1 95.25 51 LEU B CA 1
ATOM 3093 C C . LEU B 1 51 ? 6.816 -31.969 2.291 1 95.25 51 LEU B C 1
ATOM 3095 O O . LEU B 1 51 ? 7.109 -33.031 2.832 1 95.25 51 LEU B O 1
ATOM 3099 N N . ARG B 1 52 ? 7.652 -31.203 1.789 1 95.69 52 ARG B N 1
ATOM 3100 C CA . ARG B 1 52 ? 9.07 -31.234 2.111 1 95.69 52 ARG B CA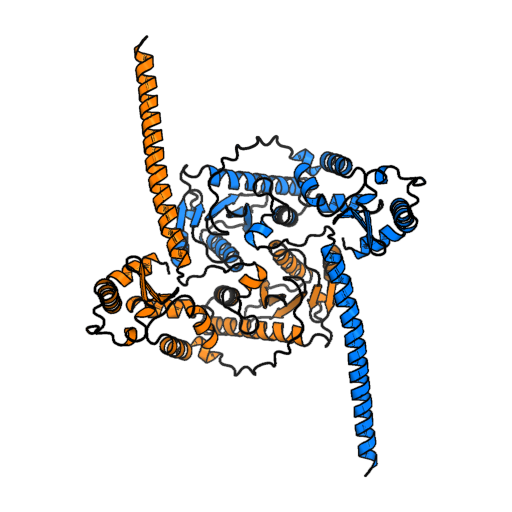 1
ATOM 3101 C C . ARG B 1 52 ? 9.477 -30.031 2.949 1 95.69 52 ARG B C 1
ATOM 3103 O O . ARG B 1 52 ? 9.727 -28.953 2.41 1 95.69 52 ARG B O 1
ATOM 3110 N N . GLY B 1 53 ? 9.523 -30.234 4.223 1 91.5 53 GLY B N 1
ATOM 3111 C CA . GLY B 1 53 ? 9.594 -29.062 5.07 1 91.5 53 GLY B CA 1
ATOM 3112 C C . GLY B 1 53 ? 8.328 -28.219 5.031 1 91.5 53 GLY B C 1
ATOM 3113 O O . GLY B 1 53 ? 7.242 -28.719 5.348 1 91.5 53 GLY B O 1
ATOM 3114 N N . THR B 1 54 ? 8.5 -27.016 4.496 1 89.19 54 THR B N 1
ATOM 3115 C CA . THR B 1 54 ? 7.336 -26.156 4.406 1 89.19 54 THR B CA 1
ATOM 3116 C C . THR B 1 54 ? 6.863 -26.016 2.961 1 89.19 54 THR B C 1
ATOM 3118 O O . THR B 1 54 ? 5.914 -25.297 2.674 1 89.19 54 THR B O 1
ATOM 3121 N N . ARG B 1 55 ? 7.512 -26.812 2.141 1 94.5 55 ARG B N 1
ATOM 3122 C CA . ARG B 1 55 ? 7.195 -26.719 0.718 1 94.5 55 ARG B CA 1
ATOM 3123 C C . ARG B 1 55 ? 6.164 -27.766 0.319 1 94.5 55 ARG B C 1
ATOM 3125 O O . ARG B 1 55 ? 6.223 -28.906 0.777 1 94.5 55 ARG B O 1
ATOM 3132 N N . ILE B 1 56 ? 5.336 -27.375 -0.542 1 95.75 56 ILE B N 1
ATOM 3133 C CA . ILE B 1 56 ? 4.336 -28.312 -1.046 1 95.75 56 ILE B CA 1
ATOM 3134 C C . ILE B 1 56 ? 4.918 -29.109 -2.213 1 95.75 56 ILE B C 1
ATOM 3136 O O . ILE B 1 56 ? 5.434 -28.531 -3.172 1 95.75 56 ILE B O 1
ATOM 3140 N N . VAL B 1 57 ? 4.852 -30.391 -2.057 1 97.56 57 VAL B N 1
ATOM 3141 C CA . VAL B 1 57 ? 5.285 -31.219 -3.174 1 97.56 57 VAL B CA 1
ATOM 3142 C C . VAL B 1 57 ? 4.191 -31.281 -4.234 1 97.56 57 VAL B C 1
ATOM 3144 O O . VAL B 1 57 ? 3.088 -31.766 -3.975 1 97.56 57 VAL B O 1
ATOM 3147 N N . ILE B 1 58 ? 4.535 -30.828 -5.449 1 97.88 58 ILE B N 1
ATOM 3148 C CA . ILE B 1 58 ? 3.535 -30.625 -6.492 1 97.88 58 ILE B CA 1
ATOM 3149 C C . ILE B 1 58 ? 3.359 -31.906 -7.301 1 97.88 58 ILE B C 1
ATOM 3151 O O . ILE B 1 58 ? 4.34 -32.531 -7.738 1 97.88 58 ILE B O 1
ATOM 3155 N N . PRO B 1 59 ? 2.1 -32.344 -7.43 1 97.94 59 PRO B N 1
ATOM 3156 C CA . PRO B 1 59 ? 1.862 -33.531 -8.289 1 97.94 59 PRO B CA 1
ATOM 3157 C C . PRO B 1 59 ? 2.25 -33.281 -9.742 1 97.94 59 PRO B C 1
ATOM 3159 O O . PRO B 1 59 ? 2.256 -32.125 -10.195 1 97.94 59 PRO B O 1
ATOM 3162 N N . ILE B 1 60 ? 2.469 -34.312 -10.445 1 97.06 60 ILE B N 1
ATOM 3163 C CA . ILE B 1 60 ? 2.988 -34.281 -11.812 1 97.06 60 ILE B CA 1
ATOM 3164 C C . ILE B 1 60 ? 2.047 -33.469 -12.695 1 97.06 60 ILE B C 1
ATOM 3166 O O . ILE B 1 60 ? 2.492 -32.625 -13.477 1 97.06 60 ILE B O 1
ATOM 3170 N N . SER B 1 61 ? 0.796 -33.625 -12.516 1 96.81 61 SER B N 1
ATOM 3171 C CA . SER B 1 61 ? -0.213 -33.031 -13.391 1 96.81 61 SER B CA 1
ATOM 3172 C C . SER B 1 61 ? -0.258 -31.516 -13.258 1 96.81 61 SER B C 1
ATOM 3174 O O . SER B 1 61 ? -0.767 -30.812 -14.141 1 96.81 61 SER B O 1
ATOM 3176 N N . LEU B 1 62 ? 0.304 -30.953 -12.164 1 97.44 62 LEU B N 1
ATOM 3177 C CA . LEU B 1 62 ? 0.16 -29.531 -11.906 1 97.44 62 LEU B CA 1
ATOM 3178 C C . LEU B 1 62 ? 1.495 -28.812 -12.07 1 97.44 62 LEU B C 1
ATOM 3180 O O . LEU B 1 62 ? 1.562 -27.578 -11.961 1 97.44 62 LEU B O 1
ATOM 3184 N N . ARG B 1 63 ? 2.561 -29.531 -12.344 1 97.69 63 ARG B N 1
ATOM 3185 C CA . ARG B 1 63 ? 3.902 -28.953 -12.367 1 97.69 63 ARG B CA 1
ATOM 3186 C C . ARG B 1 63 ? 4.035 -27.922 -13.477 1 97.69 63 ARG B C 1
ATOM 3188 O O . ARG B 1 63 ? 4.609 -26.844 -13.273 1 97.69 63 ARG B O 1
ATOM 3195 N N . GLU B 1 64 ? 3.459 -28.219 -14.586 1 97 64 GLU B N 1
ATOM 3196 C CA . GLU B 1 64 ? 3.5 -27.266 -15.695 1 97 64 GLU B CA 1
ATOM 3197 C C . GLU B 1 64 ? 2.752 -25.984 -15.352 1 97 64 GLU B C 1
ATOM 3199 O O . GLU B 1 64 ? 3.197 -24.875 -15.695 1 97 64 GLU B O 1
ATOM 3204 N N . GLN B 1 65 ? 1.684 -26.125 -14.742 1 96.19 65 GLN B N 1
ATOM 3205 C CA . GLN B 1 65 ? 0.888 -24.969 -14.344 1 96.19 65 GLN B CA 1
ATOM 3206 C C . GLN B 1 65 ? 1.636 -24.109 -13.328 1 96.19 65 GLN B C 1
ATOM 3208 O O . GLN B 1 65 ? 1.578 -22.875 -13.391 1 96.19 65 GLN B O 1
ATOM 3213 N N . VAL B 1 66 ? 2.273 -24.734 -12.422 1 96.94 66 VAL B N 1
ATOM 3214 C CA . VAL B 1 66 ? 3.059 -24.016 -11.422 1 96.94 66 VAL B CA 1
ATOM 3215 C C . VAL B 1 66 ? 4.168 -23.219 -12.109 1 96.94 66 VAL B C 1
ATOM 3217 O O . VAL B 1 66 ? 4.426 -22.062 -11.766 1 96.94 66 VAL B O 1
ATOM 3220 N N . LEU B 1 67 ? 4.809 -23.828 -13.109 1 97.56 67 LEU B N 1
ATOM 3221 C CA . LEU B 1 67 ? 5.871 -23.156 -13.844 1 97.56 67 LEU B CA 1
ATOM 3222 C C . LEU B 1 67 ? 5.324 -21.938 -14.594 1 97.56 67 LEU B C 1
ATOM 3224 O O . LEU B 1 67 ? 5.965 -20.891 -14.633 1 97.56 67 LEU B O 1
ATOM 3228 N N . GLN B 1 68 ? 4.16 -22.109 -15.109 1 95.69 68 GLN B N 1
ATOM 3229 C CA . GLN B 1 68 ? 3.518 -21.016 -15.82 1 95.69 68 GLN B CA 1
ATOM 3230 C C . GLN B 1 68 ? 3.217 -19.844 -14.891 1 95.69 68 GLN B C 1
ATOM 3232 O O . GLN B 1 68 ? 3.482 -18.688 -15.227 1 95.69 68 GLN B O 1
ATOM 3237 N N . LEU B 1 69 ? 2.709 -20.172 -13.781 1 94.12 69 LEU B N 1
ATOM 3238 C CA . LEU B 1 69 ? 2.387 -19.156 -12.797 1 94.12 69 LEU B CA 1
ATOM 3239 C C . LEU B 1 69 ? 3.65 -18.453 -12.297 1 94.12 69 LEU B C 1
ATOM 3241 O O . LEU B 1 69 ? 3.678 -17.234 -12.148 1 94.12 69 LEU B O 1
ATOM 3245 N N . ALA B 1 70 ? 4.629 -19.219 -12.094 1 96.12 70 ALA B N 1
ATOM 3246 C CA . ALA B 1 70 ? 5.887 -18.703 -11.57 1 96.12 70 ALA B CA 1
ATOM 3247 C C . ALA B 1 70 ? 6.574 -17.797 -12.594 1 96.12 70 ALA B C 1
ATOM 3249 O O . ALA B 1 70 ? 7.344 -16.906 -12.234 1 96.12 70 ALA B O 1
ATOM 3250 N N . HIS B 1 71 ? 6.262 -18.016 -13.836 1 96.31 71 HIS B N 1
ATOM 3251 C CA . HIS B 1 71 ? 6.941 -17.281 -14.898 1 96.31 71 HIS B CA 1
ATOM 3252 C C . HIS B 1 71 ? 6.168 -16.031 -15.289 1 96.31 71 HIS B C 1
ATOM 3254 O O . HIS B 1 71 ? 6.605 -15.266 -16.156 1 96.31 71 HIS B O 1
ATOM 3260 N N . GLU B 1 72 ? 4.977 -15.891 -14.711 1 93.12 72 GLU B N 1
ATOM 3261 C CA . GLU B 1 72 ? 4.277 -14.625 -14.93 1 93.12 72 GLU B CA 1
ATOM 3262 C C . GLU B 1 72 ? 5.156 -13.438 -14.555 1 93.12 72 GLU B C 1
ATOM 3264 O O . GLU B 1 72 ? 5.742 -13.414 -13.469 1 93.12 72 GLU B O 1
ATOM 3269 N N . GLY B 1 73 ? 5.266 -12.461 -15.5 1 93.56 73 GLY B N 1
ATOM 3270 C CA . GLY B 1 73 ? 6.191 -11.352 -15.336 1 93.56 73 GLY B CA 1
ATOM 3271 C C . GLY B 1 73 ? 7.574 -11.641 -15.891 1 93.56 73 GLY B C 1
ATOM 3272 O O . GLY B 1 73 ? 8.469 -10.797 -15.82 1 93.56 73 GLY B O 1
ATOM 3273 N N . HIS B 1 74 ? 7.785 -12.812 -16.297 1 94.38 74 HIS B N 1
ATOM 3274 C CA . HIS B 1 74 ? 8.969 -13.258 -17.016 1 94.38 74 HIS B CA 1
ATOM 3275 C C . HIS B 1 74 ? 10.219 -13.133 -16.156 1 94.38 74 HIS B C 1
ATOM 3277 O O . HIS B 1 74 ? 11.227 -12.562 -16.594 1 94.38 74 HIS B O 1
ATOM 3283 N N . PRO B 1 75 ? 10.148 -13.656 -15.008 1 94.31 75 PRO B N 1
ATOM 3284 C CA . PRO B 1 75 ? 11.383 -13.695 -14.227 1 94.31 75 PRO B CA 1
ATOM 3285 C C . PRO B 1 75 ? 12.461 -14.578 -14.859 1 94.31 75 PRO B C 1
ATOM 3287 O O . PRO B 1 75 ? 12.141 -15.547 -15.547 1 94.31 75 PRO B O 1
ATOM 3290 N N . GLY B 1 76 ? 13.695 -14.188 -14.578 1 91.5 76 GLY B N 1
ATOM 3291 C CA . GLY B 1 76 ? 14.781 -15.062 -15 1 91.5 76 GLY B CA 1
ATOM 3292 C C . GLY B 1 76 ? 14.898 -16.312 -14.156 1 91.5 76 GLY B C 1
ATOM 3293 O O . GLY B 1 76 ? 14.141 -16.516 -13.203 1 91.5 76 GLY B O 1
ATOM 3294 N N . ILE B 1 77 ? 15.859 -17.094 -14.508 1 93.44 77 ILE B N 1
ATOM 3295 C CA . ILE B 1 77 ? 16.047 -18.406 -13.906 1 93.44 77 ILE B CA 1
ATOM 3296 C C . ILE B 1 77 ? 16.281 -18.25 -12.406 1 93.44 77 ILE B C 1
ATOM 3298 O O . ILE B 1 77 ? 15.641 -18.922 -11.594 1 93.44 77 ILE B O 1
ATOM 3302 N N . VAL B 1 78 ? 17.109 -17.375 -12.047 1 92.62 78 VAL B N 1
ATOM 3303 C CA . VAL B 1 78 ? 17.5 -17.203 -10.648 1 92.62 78 VAL B CA 1
ATOM 3304 C C . VAL B 1 78 ? 16.312 -16.703 -9.844 1 92.62 78 VAL B C 1
ATOM 3306 O O . VAL B 1 78 ? 16.016 -17.234 -8.766 1 92.62 78 VAL B O 1
ATOM 3309 N N . VAL B 1 79 ? 15.602 -15.781 -10.352 1 93.06 79 VAL B N 1
ATOM 3310 C CA . VAL B 1 79 ? 14.445 -15.203 -9.672 1 93.06 79 VAL B CA 1
ATOM 3311 C C . VAL B 1 79 ? 13.336 -16.25 -9.555 1 93.06 79 VAL B C 1
ATOM 3313 O O . VAL B 1 79 ? 12.688 -16.359 -8.508 1 93.06 79 VAL B O 1
ATOM 3316 N N . MET B 1 80 ? 13.141 -16.969 -10.594 1 95.12 80 MET B N 1
ATOM 3317 C CA . MET B 1 80 ? 12.094 -17.984 -10.57 1 95.12 80 MET B CA 1
ATOM 3318 C C . MET B 1 80 ? 12.422 -19.062 -9.539 1 95.12 80 MET B C 1
ATOM 3320 O O . MET B 1 80 ? 11.531 -19.531 -8.82 1 95.12 80 MET B O 1
ATOM 3324 N N . LYS B 1 81 ? 13.664 -19.469 -9.461 1 95.69 81 LYS B N 1
ATOM 3325 C CA . LYS B 1 81 ? 14.078 -20.422 -8.438 1 95.69 81 LYS B CA 1
ATOM 3326 C C . LYS B 1 81 ? 13.82 -19.875 -7.039 1 95.69 81 LYS B C 1
ATOM 3328 O O . LYS B 1 81 ? 13.305 -20.594 -6.176 1 95.69 81 LYS B O 1
ATOM 3333 N N . THR B 1 82 ? 14.125 -18.625 -6.863 1 93.38 82 THR B N 1
ATOM 3334 C CA . THR B 1 82 ? 13.914 -17.984 -5.574 1 93.38 82 THR B CA 1
ATOM 3335 C C . THR B 1 82 ? 12.43 -17.953 -5.219 1 93.38 82 THR B C 1
ATOM 3337 O O . THR B 1 82 ? 12.062 -18.203 -4.07 1 93.38 82 THR B O 1
ATOM 3340 N N . ARG B 1 83 ? 11.633 -17.734 -6.195 1 93.19 83 ARG B N 1
ATOM 3341 C CA . ARG B 1 83 ? 10.195 -17.641 -6.008 1 93.19 83 ARG B CA 1
ATOM 3342 C C . ARG B 1 83 ? 9.602 -18.984 -5.59 1 93.19 83 ARG B C 1
ATOM 3344 O O . ARG B 1 83 ? 8.656 -19.031 -4.797 1 93.19 83 ARG B O 1
ATOM 3351 N N . LEU B 1 84 ? 10.156 -20.031 -6.07 1 95.12 84 LEU B N 1
ATOM 3352 C CA . LEU B 1 84 ? 9.539 -21.344 -5.891 1 95.12 84 LEU B CA 1
ATOM 3353 C C . LEU B 1 84 ? 10.18 -22.094 -4.73 1 95.12 84 LEU B C 1
ATOM 3355 O O . LEU B 1 84 ? 9.555 -22.969 -4.125 1 95.12 84 LEU B O 1
ATOM 3359 N N . ARG B 1 85 ? 11.352 -21.719 -4.422 1 89.19 85 ARG B N 1
ATOM 3360 C CA . ARG B 1 85 ? 12.172 -22.484 -3.482 1 89.19 85 ARG B CA 1
ATOM 3361 C C . ARG B 1 85 ? 11.5 -22.578 -2.117 1 89.19 85 ARG B C 1
ATOM 3363 O O . ARG B 1 85 ? 11.617 -23.594 -1.427 1 89.19 85 ARG B O 1
ATOM 3370 N N . SER B 1 86 ? 10.789 -21.625 -1.75 1 87.5 86 SER B N 1
ATOM 3371 C CA . SER B 1 86 ? 10.203 -21.656 -0.416 1 87.5 86 SER B CA 1
ATOM 3372 C C . SER B 1 86 ? 8.742 -22.078 -0.467 1 87.5 86 SER B C 1
ATOM 3374 O O . SER B 1 86 ? 8.086 -22.203 0.573 1 87.5 86 SER B O 1
ATOM 3376 N N . LYS B 1 87 ? 8.266 -22.422 -1.607 1 92.81 87 LYS B N 1
ATOM 3377 C CA . LYS B 1 87 ? 6.824 -22.625 -1.712 1 92.81 87 LYS B CA 1
ATOM 3378 C C . LYS B 1 87 ? 6.496 -24.047 -2.154 1 92.81 87 LYS B C 1
ATOM 3380 O O . LYS B 1 87 ? 5.637 -24.703 -1.562 1 92.81 87 LYS B O 1
ATOM 3385 N N . VAL B 1 88 ? 7.262 -24.469 -3.158 1 96.75 88 VAL B N 1
ATOM 3386 C CA . VAL B 1 88 ? 6.902 -25.75 -3.738 1 96.75 88 VAL B CA 1
ATOM 3387 C C . VAL B 1 88 ? 8.172 -26.547 -4.059 1 96.75 88 VAL B C 1
ATOM 3389 O O . VAL B 1 88 ? 9.273 -26.016 -4.02 1 96.75 88 VAL B O 1
ATOM 3392 N N . TRP B 1 89 ? 7.906 -27.844 -4.305 1 97.12 89 TRP B N 1
ATOM 3393 C CA . TRP B 1 89 ? 9.031 -28.688 -4.664 1 97.12 89 TRP B CA 1
ATOM 3394 C C . TRP B 1 89 ? 8.57 -29.891 -5.48 1 97.12 89 TRP B C 1
ATOM 3396 O O . TRP B 1 89 ? 7.43 -30.344 -5.348 1 97.12 89 TRP B O 1
ATOM 3406 N N . TRP B 1 90 ? 9.367 -30.375 -6.324 1 97.88 90 TRP B N 1
ATOM 3407 C CA . TRP B 1 90 ? 9.297 -31.703 -6.949 1 97.88 90 TRP B CA 1
ATOM 3408 C C . TRP B 1 90 ? 10.664 -32.125 -7.457 1 97.88 90 TRP B C 1
ATOM 3410 O O . TRP B 1 90 ? 11.578 -31.328 -7.574 1 97.88 90 TRP B O 1
ATOM 3420 N N . PRO B 1 91 ? 10.828 -33.438 -7.574 1 96.56 91 PRO B N 1
ATOM 3421 C CA . PRO B 1 91 ? 12.125 -33.906 -8.07 1 96.56 91 PRO B CA 1
ATOM 3422 C C . PRO B 1 91 ? 12.484 -33.281 -9.43 1 96.56 91 PRO B C 1
ATOM 3424 O O . PRO B 1 91 ? 11.719 -33.406 -10.383 1 96.56 91 PRO B O 1
ATOM 3427 N N . GLY B 1 92 ? 13.656 -32.562 -9.438 1 96.56 92 GLY B N 1
ATOM 3428 C CA . GLY B 1 92 ? 14.125 -32 -10.688 1 96.56 92 GLY B CA 1
ATOM 3429 C C . GLY B 1 92 ? 13.547 -30.625 -10.969 1 96.56 92 GLY B C 1
ATOM 3430 O O . GLY B 1 92 ? 13.484 -30.188 -12.125 1 96.56 92 GLY B O 1
ATOM 3431 N N . ILE B 1 93 ? 13.07 -29.969 -9.961 1 97.69 93 ILE B N 1
ATOM 3432 C CA . ILE B 1 93 ? 12.391 -28.688 -10.148 1 97.69 93 ILE B CA 1
ATOM 3433 C C . ILE B 1 93 ? 13.359 -27.672 -10.766 1 97.69 93 ILE B C 1
ATOM 3435 O O . ILE B 1 93 ? 12.961 -26.875 -11.609 1 97.69 93 ILE B O 1
ATOM 3439 N N . ASP B 1 94 ? 14.609 -27.688 -10.414 1 97.06 94 ASP B N 1
ATOM 3440 C CA . ASP B 1 94 ? 15.57 -26.734 -10.945 1 97.06 94 ASP B CA 1
ATOM 3441 C C . ASP B 1 94 ? 15.742 -26.906 -12.453 1 97.06 94 ASP B C 1
ATOM 3443 O O . ASP B 1 94 ? 15.75 -25.922 -13.195 1 97.06 94 ASP B O 1
ATOM 3447 N N . LYS B 1 95 ? 15.859 -28.094 -12.836 1 97.38 95 LYS B N 1
ATOM 3448 C CA . LYS B 1 95 ? 15.977 -28.391 -14.258 1 97.38 95 LYS B CA 1
ATOM 3449 C C . LYS B 1 95 ? 14.711 -27.969 -15.008 1 97.38 95 LYS B C 1
ATOM 3451 O O . LYS B 1 95 ? 14.789 -27.453 -16.125 1 97.38 95 LYS B O 1
ATOM 3456 N N . SER B 1 96 ? 13.586 -28.25 -14.406 1 97.88 96 SER B N 1
ATOM 3457 C CA . SER B 1 96 ? 12.312 -27.859 -15 1 97.88 96 SER B CA 1
ATOM 3458 C C . SER B 1 96 ? 12.242 -26.344 -15.203 1 97.88 96 SER B C 1
ATOM 3460 O O . SER B 1 96 ? 11.773 -25.875 -16.25 1 97.88 96 SER B O 1
ATOM 3462 N N . ILE B 1 97 ? 12.727 -25.609 -14.227 1 97.62 97 ILE B N 1
ATOM 3463 C CA . ILE B 1 97 ? 12.711 -24.156 -14.273 1 97.62 97 ILE B CA 1
ATOM 3464 C C . ILE B 1 97 ? 13.617 -23.656 -15.398 1 97.62 97 ILE B C 1
ATOM 3466 O O . ILE B 1 97 ? 13.219 -22.812 -16.188 1 97.62 97 ILE B O 1
ATOM 3470 N N . GLU B 1 98 ? 14.773 -24.156 -15.445 1 96.88 98 GLU B N 1
ATOM 3471 C CA . GLU B 1 98 ? 15.734 -23.766 -16.469 1 96.88 98 GLU B CA 1
ATOM 3472 C C . GLU B 1 98 ? 15.195 -24.016 -17.875 1 96.88 98 GLU B C 1
ATOM 3474 O O . GLU B 1 98 ? 15.266 -23.156 -18.734 1 96.88 98 GLU B O 1
ATOM 3479 N N . LYS B 1 99 ? 14.695 -25.188 -18.031 1 97 99 LYS B N 1
ATOM 3480 C CA . LYS B 1 99 ? 14.133 -25.547 -19.328 1 97 99 LYS B CA 1
ATOM 3481 C C . LYS B 1 99 ? 12.984 -24.625 -19.719 1 97 99 LYS B C 1
ATOM 3483 O O . LYS B 1 99 ? 12.898 -24.156 -20.859 1 97 99 LYS B O 1
ATOM 3488 N N . PHE B 1 100 ? 12.141 -24.359 -18.781 1 96.69 100 PHE B N 1
ATOM 3489 C CA . PHE B 1 100 ? 10.977 -23.516 -19.031 1 96.69 100 PHE B CA 1
ATOM 3490 C C . PHE B 1 100 ? 11.406 -22.109 -19.438 1 96.69 100 PHE B C 1
ATOM 3492 O O . PHE B 1 100 ? 10.93 -21.562 -20.438 1 96.69 100 PHE B O 1
ATOM 3499 N N . CYS B 1 101 ? 12.297 -21.5 -18.703 1 94.88 101 CYS B N 1
ATOM 3500 C CA . CYS B 1 101 ? 12.758 -20.141 -18.969 1 94.88 101 CYS B CA 1
ATOM 3501 C C . CYS B 1 101 ? 13.453 -20.047 -20.312 1 94.88 101 CYS B C 1
ATOM 3503 O O . CYS B 1 101 ? 13.281 -19.062 -21.047 1 94.88 101 CYS B O 1
ATOM 3505 N N . ARG B 1 102 ? 14.164 -21.031 -20.672 1 93.44 102 ARG B N 1
ATOM 3506 C CA . ARG B 1 102 ? 14.922 -21.031 -21.922 1 93.44 102 ARG B CA 1
ATOM 3507 C C . ARG B 1 102 ? 14 -21.203 -23.125 1 93.44 102 ARG B C 1
ATOM 3509 O O . ARG B 1 102 ? 14.344 -20.828 -24.234 1 93.44 102 ARG B O 1
ATOM 3516 N N . SER B 1 103 ? 12.914 -21.703 -22.797 1 93.88 103 SER B N 1
ATOM 3517 C CA . SER B 1 103 ? 11.992 -21.984 -23.906 1 93.88 103 SER B CA 1
ATOM 3518 C C . SER B 1 103 ? 11 -20.844 -24.094 1 93.88 103 SER B C 1
ATOM 3520 O O . SER B 1 103 ? 10.211 -20.859 -25.047 1 93.88 103 SER B O 1
ATOM 3522 N N . CYS B 1 104 ? 11.016 -19.891 -23.25 1 92.12 104 CYS B N 1
ATOM 3523 C CA . CYS B 1 104 ? 10.039 -18.812 -23.328 1 92.12 104 CYS B CA 1
ATOM 3524 C C . CYS B 1 104 ? 10.352 -17.891 -24.516 1 92.12 104 CYS B C 1
ATOM 3526 O O . CYS B 1 104 ? 11.43 -17.297 -24.562 1 92.12 104 CYS B O 1
ATOM 3528 N N . TYR B 1 105 ? 9.492 -17.75 -25.391 1 88.69 105 TYR B N 1
ATOM 3529 C CA . TYR B 1 105 ? 9.664 -16.969 -26.625 1 88.69 105 TYR B CA 1
ATOM 3530 C C . TYR B 1 105 ? 9.883 -15.5 -26.312 1 88.69 105 TYR B C 1
ATOM 3532 O O . TYR B 1 105 ? 10.805 -14.875 -26.844 1 88.69 105 TYR B O 1
ATOM 3540 N N . GLY B 1 106 ? 9.078 -14.938 -25.5 1 88 106 GLY B N 1
ATOM 3541 C CA . GLY B 1 106 ? 9.195 -13.523 -25.141 1 88 106 GLY B CA 1
ATOM 3542 C C . GLY B 1 106 ? 10.547 -13.172 -24.562 1 88 106 GLY B C 1
ATOM 3543 O O . GLY B 1 106 ? 11.148 -12.156 -24.922 1 88 106 GLY B O 1
ATOM 3544 N N . CYS B 1 107 ? 10.984 -13.984 -23.688 1 88.5 107 CYS B N 1
ATOM 3545 C CA . CYS B 1 107 ? 12.258 -13.742 -23.031 1 88.5 107 CYS B CA 1
ATOM 3546 C C . CYS B 1 107 ? 13.414 -13.852 -24.016 1 88.5 107 CYS B C 1
ATOM 3548 O O . CYS B 1 107 ? 14.406 -13.125 -23.906 1 88.5 107 CYS B O 1
ATOM 3550 N N . GLN B 1 108 ? 13.336 -14.664 -24.891 1 85.88 108 GLN B N 1
ATOM 3551 C CA . GLN B 1 108 ? 14.375 -14.836 -25.906 1 85.88 108 GLN B CA 1
ATOM 3552 C C . GLN B 1 108 ? 14.477 -13.617 -26.812 1 85.88 108 GLN B C 1
ATOM 3554 O O . GLN B 1 108 ? 15.57 -13.25 -27.25 1 85.88 108 GLN B O 1
ATOM 3559 N N . LEU B 1 109 ? 13.391 -13.039 -27.031 1 84.5 109 LEU B N 1
ATOM 3560 C CA . LEU B 1 109 ? 13.328 -11.898 -27.938 1 84.5 109 LEU B CA 1
ATOM 3561 C C . LEU B 1 109 ? 14.07 -10.695 -27.359 1 84.5 109 LEU B C 1
ATOM 3563 O O . LEU B 1 109 ? 14.625 -9.891 -28.109 1 84.5 109 LEU B O 1
ATOM 3567 N N . VAL B 1 110 ? 14 -10.578 -26.062 1 81.12 110 VAL B N 1
ATOM 3568 C CA . VAL B 1 110 ? 14.5 -9.344 -25.469 1 81.12 110 VAL B CA 1
ATOM 3569 C C . VAL B 1 110 ? 15.805 -9.625 -24.719 1 81.12 110 VAL B C 1
ATOM 3571 O O . VAL B 1 110 ? 16.312 -8.758 -23.984 1 81.12 110 VAL B O 1
ATOM 3574 N N . SER B 1 111 ? 16.375 -10.766 -24.688 1 70.25 111 SER B N 1
ATOM 3575 C CA . SER B 1 111 ? 17.531 -11.164 -23.906 1 70.25 111 SER B CA 1
ATOM 3576 C C . SER B 1 111 ? 18.75 -10.305 -24.25 1 70.25 111 SER B C 1
ATOM 3578 O O . SER B 1 111 ? 19.125 -10.188 -25.422 1 70.25 111 SER B O 1
ATOM 3580 N N . GLN B 1 112 ? 18.828 -9.094 -23.656 1 59.28 112 GLN B N 1
ATOM 3581 C CA . GLN B 1 112 ? 20.094 -8.383 -23.781 1 59.28 112 GLN B CA 1
ATOM 3582 C C . GLN B 1 112 ? 21.031 -8.727 -22.625 1 59.28 112 GLN B C 1
ATOM 3584 O O . GLN B 1 112 ? 20.594 -8.922 -21.5 1 59.28 112 GLN B O 1
ATOM 3589 N N . PRO B 1 113 ? 22.25 -9.031 -22.938 1 51.5 113 PRO B N 1
ATOM 3590 C CA . PRO B 1 113 ? 23.234 -9.273 -21.859 1 51.5 113 PRO B CA 1
ATOM 3591 C C . PRO B 1 113 ? 23.312 -8.117 -20.875 1 51.5 113 PRO B C 1
ATOM 3593 O O . PRO B 1 113 ? 23.453 -6.957 -21.281 1 51.5 113 PRO B O 1
ATOM 3596 N N . SER B 1 114 ? 22.609 -8.094 -19.906 1 51.03 114 SER B N 1
ATOM 3597 C CA . SER B 1 114 ? 22.734 -6.969 -18.984 1 51.03 114 SER B CA 1
ATOM 3598 C C . SER B 1 114 ? 24.078 -7.012 -18.25 1 51.03 114 SER B C 1
ATOM 3600 O O . SER B 1 114 ? 24.5 -8.07 -17.797 1 51.03 114 SER B O 1
ATOM 3602 N N . LYS B 1 115 ? 24.875 -6.047 -18.391 1 50.19 115 LYS B N 1
ATOM 3603 C CA . LYS B 1 115 ? 26.078 -5.918 -17.578 1 50.19 115 LYS B CA 1
ATOM 3604 C C . LYS B 1 115 ? 25.734 -5.805 -16.094 1 50.19 115 LYS B C 1
ATOM 3606 O O . LYS B 1 115 ? 24.844 -5.043 -15.719 1 50.19 115 LYS B O 1
ATOM 3611 N N . PRO B 1 116 ? 26.266 -6.812 -15.336 1 47.03 116 PRO B N 1
ATOM 3612 C CA . PRO B 1 116 ? 26 -6.668 -13.898 1 47.03 116 PRO B CA 1
ATOM 3613 C C . PRO B 1 116 ? 26.375 -5.285 -13.367 1 47.03 116 PRO B C 1
ATOM 3615 O O . PRO B 1 116 ? 27.422 -4.742 -13.727 1 47.03 116 PRO B O 1
ATOM 3618 N N . GLU B 1 117 ? 25.547 -4.52 -13.047 1 46.81 117 GLU B N 1
ATOM 3619 C CA . GLU B 1 117 ? 25.969 -3.227 -12.516 1 46.81 117 GLU B CA 1
ATOM 3620 C C . GLU B 1 117 ? 26.578 -3.377 -11.125 1 46.81 117 GLU B C 1
ATOM 3622 O O . GLU B 1 117 ? 26.062 -4.109 -10.281 1 46.81 117 GLU B O 1
ATOM 3627 N N . PRO B 1 118 ? 27.75 -2.896 -11.023 1 46.09 118 PRO B N 1
ATOM 3628 C CA . PRO B 1 118 ? 28.375 -2.975 -9.703 1 46.09 118 PRO B CA 1
ATOM 3629 C C . PRO B 1 118 ? 27.5 -2.367 -8.602 1 46.09 118 PRO B C 1
ATOM 3631 O O . PRO B 1 118 ? 26.969 -1.272 -8.773 1 46.09 118 PRO B O 1
ATOM 3634 N N . LEU B 1 119 ? 26.844 -3.109 -7.852 1 46.5 119 LEU B N 1
ATOM 3635 C CA . LEU B 1 119 ? 26.078 -2.586 -6.73 1 46.5 119 LEU B CA 1
ATOM 3636 C C . LEU B 1 119 ? 26.969 -1.861 -5.738 1 46.5 119 LEU B C 1
ATOM 3638 O O . LEU B 1 119 ? 27.891 -2.465 -5.164 1 46.5 119 LEU B O 1
ATOM 3642 N N . LYS B 1 120 ? 27.344 -0.75 -5.945 1 44.19 120 LYS B N 1
ATOM 3643 C CA . LYS B 1 120 ? 27.984 -0.076 -4.816 1 44.19 120 LYS B CA 1
ATOM 3644 C C . LYS B 1 120 ? 27 0.059 -3.645 1 44.19 120 LYS B C 1
ATOM 3646 O O . LYS B 1 120 ? 25.844 0.433 -3.832 1 44.19 120 LYS B O 1
ATOM 3651 N N . ARG B 1 121 ? 27.422 -0.592 -2.5 1 44.97 121 ARG B N 1
ATOM 3652 C CA . ARG B 1 121 ? 26.703 -0.631 -1.23 1 44.97 121 ARG B CA 1
ATOM 3653 C C . ARG B 1 121 ? 26.469 0.775 -0.687 1 44.97 121 ARG B C 1
ATOM 3655 O O . ARG B 1 121 ? 27.422 1.436 -0.243 1 44.97 121 ARG B O 1
ATOM 3662 N N . THR B 1 122 ? 25.812 1.576 -1.302 1 48.97 122 THR B N 1
ATOM 3663 C CA . THR B 1 122 ? 25.562 2.791 -0.53 1 48.97 122 THR B CA 1
ATOM 3664 C C . THR B 1 122 ? 24.688 2.496 0.684 1 48.97 122 THR B C 1
ATOM 3666 O O . THR B 1 122 ? 23.906 1.541 0.675 1 48.97 122 THR B O 1
ATOM 3669 N N . GLU B 1 123 ? 25.062 3.115 1.755 1 52.91 123 GLU B N 1
ATOM 3670 C CA . GLU B 1 123 ? 24.312 2.984 2.994 1 52.91 123 GLU B CA 1
ATOM 3671 C C . GLU B 1 123 ? 22.828 3.221 2.756 1 52.91 123 GLU B C 1
ATOM 3673 O O . GLU B 1 123 ? 22.438 4.191 2.098 1 52.91 123 GLU B O 1
ATOM 3678 N N . LEU B 1 124 ? 22.094 2.223 2.82 1 61.19 124 LEU B N 1
ATOM 3679 C CA . LEU B 1 124 ? 20.641 2.244 2.703 1 61.19 124 LEU B CA 1
ATOM 3680 C C . LEU B 1 124 ? 20.031 3.188 3.732 1 61.19 124 LEU B C 1
ATOM 3682 O O . LEU B 1 124 ? 20.562 3.348 4.832 1 61.19 124 LEU B O 1
ATOM 3686 N N . PRO B 1 125 ? 19.078 4.008 3.119 1 66.25 125 PRO B N 1
ATOM 3687 C CA . PRO B 1 125 ? 18.344 4.773 4.129 1 66.25 125 PRO B CA 1
ATOM 3688 C C . PRO B 1 125 ? 17.875 3.912 5.293 1 66.25 125 PRO B C 1
ATOM 3690 O O . PRO B 1 125 ? 17.812 2.686 5.172 1 66.25 125 PRO B O 1
ATOM 3693 N N . SER B 1 126 ? 17.641 4.566 6.309 1 69.94 126 SER B N 1
ATOM 3694 C CA . SER B 1 126 ? 17.406 3.887 7.578 1 69.94 126 SER B CA 1
ATOM 3695 C C . SER B 1 126 ? 15.961 3.395 7.684 1 69.94 126 SER B C 1
ATOM 3697 O O . SER B 1 126 ? 15.656 2.514 8.492 1 69.94 126 SER B O 1
ATOM 3699 N N . ALA B 1 127 ? 15.086 3.965 6.805 1 81.69 127 ALA B N 1
ATOM 3700 C CA . ALA B 1 127 ? 13.695 3.557 6.988 1 81.69 127 ALA B CA 1
ATOM 3701 C C . ALA B 1 127 ? 12.953 3.535 5.656 1 81.69 127 ALA B C 1
ATOM 3703 O O . ALA B 1 127 ? 13.359 4.191 4.695 1 81.69 127 ALA B O 1
ATOM 3704 N N . PRO B 1 128 ? 11.883 2.781 5.652 1 86.81 128 PRO B N 1
ATOM 3705 C CA . PRO B 1 128 ? 11.117 2.664 4.41 1 86.81 128 PRO B CA 1
ATOM 3706 C C . PRO B 1 128 ? 10.461 3.977 3.998 1 86.81 128 PRO B C 1
ATOM 3708 O O . PRO B 1 128 ? 10 4.738 4.855 1 86.81 128 PRO B O 1
ATOM 3711 N N . TRP B 1 129 ? 10.438 4.242 2.715 1 88.44 129 TRP B N 1
ATOM 3712 C CA . TRP B 1 129 ? 9.688 5.301 2.051 1 88.44 129 TRP B CA 1
ATOM 3713 C C . TRP B 1 129 ? 10.141 6.676 2.527 1 88.44 129 TRP B C 1
ATOM 3715 O O . TRP B 1 129 ? 9.32 7.574 2.725 1 88.44 129 TRP B O 1
ATOM 3725 N N . GLN B 1 130 ? 11.367 6.848 2.84 1 83.56 130 GLN B N 1
ATOM 3726 C CA . GLN B 1 130 ? 11.938 8.125 3.26 1 83.56 130 GLN B CA 1
ATOM 3727 C C . GLN B 1 130 ? 12.727 8.773 2.125 1 83.56 130 GLN B C 1
ATOM 3729 O O . GLN B 1 130 ? 12.68 9.992 1.952 1 83.56 130 GLN B O 1
ATOM 3734 N N . HIS B 1 131 ? 13.398 7.883 1.445 1 84 131 HIS B N 1
ATOM 3735 C CA . HIS B 1 131 ? 14.211 8.336 0.321 1 84 131 HIS B CA 1
ATOM 3736 C C . HIS B 1 131 ? 13.75 7.695 -0.984 1 84 131 HIS B C 1
ATOM 3738 O O . HIS B 1 131 ? 13.898 6.488 -1.175 1 84 131 HIS B O 1
ATOM 3744 N N . LEU B 1 132 ? 13.227 8.633 -1.803 1 87.81 132 LEU B N 1
ATOM 3745 C CA . LEU B 1 132 ? 12.664 8.117 -3.045 1 87.81 132 LEU B CA 1
ATOM 3746 C C . LEU B 1 132 ? 13.391 8.695 -4.254 1 87.81 132 LEU B C 1
ATOM 3748 O O . LEU B 1 132 ? 13.969 9.781 -4.176 1 87.81 132 LEU B O 1
ATOM 3752 N N . ALA B 1 133 ? 13.422 7.887 -5.297 1 86.5 133 ALA B N 1
ATOM 3753 C CA . ALA B 1 133 ? 13.922 8.336 -6.594 1 86.5 133 ALA B CA 1
ATOM 3754 C C . ALA B 1 133 ? 12.836 8.219 -7.668 1 86.5 133 ALA B C 1
ATOM 3756 O O . ALA B 1 133 ? 12.094 7.234 -7.703 1 86.5 133 ALA B O 1
ATOM 3757 N N . ALA B 1 134 ? 12.742 9.258 -8.438 1 88.81 134 ALA B N 1
ATOM 3758 C CA . ALA B 1 134 ? 11.719 9.258 -9.484 1 88.81 134 ALA B CA 1
ATOM 3759 C C . ALA B 1 134 ? 12.352 9.375 -10.867 1 88.81 134 ALA B C 1
ATOM 3761 O O . ALA B 1 134 ? 13.391 10.016 -11.031 1 88.81 134 ALA B O 1
ATOM 3762 N N . ASP B 1 135 ? 11.711 8.734 -11.836 1 86.75 135 ASP B N 1
ATOM 3763 C CA . ASP B 1 135 ? 12.117 8.82 -13.234 1 86.75 135 ASP B CA 1
ATOM 3764 C C . ASP B 1 135 ? 10.906 8.703 -14.164 1 86.75 135 ASP B C 1
ATOM 3766 O O . ASP B 1 135 ? 9.859 8.195 -13.766 1 86.75 135 ASP B O 1
ATOM 3770 N N . LEU B 1 136 ? 11.148 9.273 -15.297 1 88.81 136 LEU B N 1
ATOM 3771 C CA . LEU B 1 136 ? 10.102 9.219 -16.312 1 88.81 136 LEU B CA 1
ATOM 3772 C C . LEU B 1 136 ? 10.547 8.391 -17.516 1 88.81 136 LEU B C 1
ATOM 3774 O O . LEU B 1 136 ? 11.578 8.695 -18.125 1 88.81 136 LEU B O 1
ATOM 3778 N N . LEU B 1 137 ? 9.695 7.367 -17.812 1 88.56 137 LEU B N 1
ATOM 3779 C CA . LEU B 1 137 ? 9.945 6.531 -18.984 1 88.56 137 LEU B CA 1
ATOM 3780 C C . LEU B 1 137 ? 8.961 6.859 -20.094 1 88.56 137 LEU B C 1
ATOM 3782 O O . LEU B 1 137 ? 7.77 7.066 -19.844 1 88.56 137 LEU B O 1
ATOM 3786 N N . GLY B 1 138 ? 9.5 6.805 -21.312 1 85.5 138 GLY B N 1
ATOM 3787 C CA . GLY B 1 138 ? 8.633 7.043 -22.453 1 85.5 138 GLY B CA 1
ATOM 3788 C C . GLY B 1 138 ? 9.109 8.18 -23.344 1 85.5 138 GLY B C 1
ATOM 3789 O O . GLY B 1 138 ? 10.211 8.703 -23.156 1 85.5 138 GLY B O 1
ATOM 3790 N N . PRO B 1 139 ? 8.398 8.484 -24.328 1 89.69 139 PRO B N 1
ATOM 3791 C CA . PRO B 1 139 ? 7.098 7.887 -24.656 1 89.69 139 PRO B CA 1
ATOM 3792 C C . PRO B 1 139 ? 7.219 6.477 -25.219 1 89.69 139 PRO B C 1
ATOM 3794 O O . PRO B 1 139 ? 8.156 6.188 -25.969 1 89.69 139 PRO B O 1
ATOM 3797 N N . LEU B 1 140 ? 6.258 5.711 -24.812 1 90.19 140 LEU B N 1
ATOM 3798 C CA . LEU B 1 140 ? 6.113 4.387 -25.406 1 90.19 140 LEU B CA 1
ATOM 3799 C C . LEU B 1 140 ? 5.441 4.469 -26.766 1 90.19 140 LEU B C 1
ATOM 3801 O O . LEU B 1 140 ? 4.895 5.512 -27.141 1 90.19 140 LEU B O 1
ATOM 3805 N N . PRO B 1 141 ? 5.539 3.402 -27.484 1 85.31 141 PRO B N 1
ATOM 3806 C CA . PRO B 1 141 ? 4.848 3.416 -28.781 1 85.31 141 PRO B CA 1
ATOM 3807 C C . PRO B 1 141 ? 3.359 3.73 -28.641 1 85.31 141 PRO B C 1
ATOM 3809 O O . PRO B 1 141 ? 2.76 4.297 -29.562 1 85.31 141 PRO B O 1
ATOM 3812 N N . SER B 1 142 ? 2.773 3.521 -27.609 1 90.25 142 SER B N 1
ATOM 3813 C CA . SER B 1 142 ? 1.362 3.797 -27.359 1 90.25 142 SER B CA 1
ATOM 3814 C C . SER B 1 142 ? 1.149 5.242 -26.922 1 90.25 142 SER B C 1
ATOM 3816 O O . SER B 1 142 ? 0.028 5.641 -26.594 1 90.25 142 SER B O 1
ATOM 3818 N N . ASN B 1 143 ? 2.186 6.016 -26.859 1 92.06 143 ASN B N 1
ATOM 3819 C CA . ASN B 1 143 ? 2.178 7.426 -26.484 1 92.06 143 ASN B CA 1
ATOM 3820 C C . ASN B 1 143 ? 1.978 7.613 -24.984 1 92.06 143 ASN B C 1
ATOM 3822 O O . ASN B 1 143 ? 1.595 8.695 -24.531 1 92.06 143 ASN B O 1
ATOM 3826 N N . HIS B 1 144 ? 2.18 6.559 -24.312 1 93.88 144 HIS B N 1
ATOM 3827 C CA . HIS B 1 144 ? 2.117 6.629 -22.859 1 93.88 144 HIS B CA 1
ATOM 3828 C C . HIS B 1 144 ? 3.504 6.816 -22.25 1 93.88 144 HIS B C 1
ATOM 3830 O O . HIS B 1 144 ? 4.508 6.453 -22.875 1 93.88 144 HIS B O 1
ATOM 3836 N N . TYR B 1 145 ? 3.488 7.492 -21.125 1 93.19 145 TYR B N 1
ATOM 3837 C CA . TYR B 1 145 ? 4.668 7.59 -20.266 1 93.19 145 TYR B CA 1
ATOM 3838 C C . TYR B 1 145 ? 4.469 6.801 -18.984 1 93.19 145 TYR B C 1
ATOM 3840 O O . TYR B 1 145 ? 3.338 6.516 -18.578 1 93.19 145 TYR B O 1
ATOM 3848 N N . MET B 1 146 ? 5.598 6.395 -18.422 1 94.19 146 MET B N 1
ATOM 3849 C CA . MET B 1 146 ? 5.555 5.758 -17.109 1 94.19 146 MET B CA 1
ATOM 3850 C C . MET B 1 146 ? 6.371 6.555 -16.094 1 94.19 146 MET B C 1
ATOM 3852 O O . MET B 1 146 ? 7.559 6.809 -16.312 1 94.19 146 MET B O 1
ATOM 3856 N N . PHE B 1 147 ? 5.684 7.047 -15.094 1 93.69 147 PHE B N 1
ATOM 3857 C CA . PHE B 1 147 ? 6.352 7.672 -13.961 1 93.69 147 PHE B CA 1
ATOM 3858 C C . PHE B 1 147 ? 6.727 6.633 -12.906 1 93.69 147 PHE B C 1
ATOM 3860 O O . PHE B 1 147 ? 5.848 6.008 -12.312 1 93.69 147 PHE B O 1
ATOM 3867 N N . VAL B 1 148 ? 8.055 6.473 -12.703 1 93.12 148 VAL B N 1
ATOM 3868 C CA . VAL B 1 148 ? 8.539 5.438 -11.789 1 93.12 148 VAL B CA 1
ATOM 3869 C C . VAL B 1 148 ? 9.086 6.078 -10.523 1 93.12 148 VAL B C 1
ATOM 3871 O O . VAL B 1 148 ? 9.93 6.977 -10.586 1 93.12 148 VAL B O 1
ATOM 3874 N N . LEU B 1 149 ? 8.547 5.684 -9.375 1 92.56 149 LEU B N 1
ATOM 3875 C CA . LEU B 1 149 ? 8.992 6.141 -8.062 1 92.56 149 LEU B CA 1
ATOM 3876 C C . LEU B 1 149 ? 9.539 4.977 -7.238 1 92.56 149 LEU B C 1
ATOM 3878 O O . LEU B 1 149 ? 8.789 4.074 -6.863 1 92.56 149 LEU B O 1
ATOM 3882 N N . VAL B 1 150 ? 10.852 5.055 -6.91 1 91.25 150 VAL B N 1
ATOM 3883 C CA . VAL B 1 150 ? 11.531 3.92 -6.293 1 91.25 150 VAL B CA 1
ATOM 3884 C C . VAL B 1 150 ? 11.922 4.273 -4.859 1 91.25 150 VAL B C 1
ATOM 3886 O O . VAL B 1 150 ? 12.461 5.352 -4.602 1 91.25 150 VAL B O 1
ATOM 3889 N N . ASP B 1 151 ? 11.617 3.385 -3.953 1 90.06 151 ASP B N 1
ATOM 3890 C CA . ASP B 1 151 ? 12.094 3.498 -2.578 1 90.06 151 ASP B CA 1
ATOM 3891 C C . ASP B 1 151 ? 13.469 2.85 -2.42 1 90.06 151 ASP B C 1
ATOM 3893 O O . ASP B 1 151 ? 13.609 1.638 -2.594 1 90.06 151 ASP B O 1
ATOM 3897 N N . TYR B 1 152 ? 14.352 3.545 -1.914 1 83.56 152 TYR B N 1
ATOM 3898 C CA . TYR B 1 152 ? 15.727 3.062 -1.847 1 83.56 152 TYR B CA 1
ATOM 3899 C C . TYR B 1 152 ? 15.875 1.987 -0.777 1 83.56 152 TYR B C 1
ATOM 3901 O O . TYR B 1 152 ? 16.688 1.07 -0.918 1 83.56 152 TYR B O 1
ATOM 3909 N N . TYR B 1 153 ? 15.156 2.113 0.152 1 87.12 153 TYR B N 1
ATOM 3910 C CA . TYR B 1 153 ? 15.273 1.19 1.274 1 87.12 153 TYR B CA 1
ATOM 3911 C C . TYR B 1 153 ? 14.734 -0.188 0.908 1 87.12 153 TYR B C 1
ATOM 3913 O O . TYR B 1 153 ? 15.461 -1.183 0.97 1 87.12 153 TYR B O 1
ATOM 3921 N N . SER B 1 154 ? 13.602 -0.221 0.432 1 90.12 154 SER B N 1
ATOM 3922 C CA . SER B 1 154 ? 12.906 -1.488 0.228 1 90.12 154 SER B CA 1
ATOM 3923 C C . SER B 1 154 ? 13.062 -1.978 -1.208 1 90.12 154 SER B C 1
ATOM 3925 O O . SER B 1 154 ? 12.742 -3.129 -1.515 1 90.12 154 SER B O 1
ATOM 3927 N N . ARG B 1 155 ? 13.438 -1.106 -2.062 1 89.81 155 ARG B N 1
ATOM 3928 C CA . ARG B 1 155 ? 13.531 -1.387 -3.492 1 89.81 155 ARG B CA 1
ATOM 3929 C C . ARG B 1 155 ? 12.141 -1.517 -4.113 1 89.81 155 ARG B C 1
ATOM 3931 O O . ARG B 1 155 ? 12.008 -1.89 -5.281 1 89.81 155 ARG B O 1
ATOM 3938 N N . TYR B 1 156 ? 11.164 -1.241 -3.314 1 93.19 156 TYR B N 1
ATOM 3939 C CA . TYR B 1 156 ? 9.797 -1.173 -3.82 1 93.19 156 TYR B CA 1
ATOM 3940 C C . TYR B 1 156 ? 9.617 0.025 -4.746 1 93.19 156 TYR B C 1
ATOM 3942 O O . TYR B 1 156 ? 10.164 1.103 -4.488 1 93.19 156 TYR B O 1
ATOM 3950 N N . PHE B 1 157 ? 8.914 -0.219 -5.832 1 93.06 157 PHE B N 1
ATOM 3951 C CA . PHE B 1 157 ? 8.688 0.958 -6.664 1 93.06 157 PHE B CA 1
ATOM 3952 C C . PHE B 1 157 ? 7.25 0.984 -7.18 1 93.06 157 PHE B C 1
ATOM 3954 O O . PHE B 1 157 ? 6.633 -0.067 -7.359 1 93.06 157 PHE B O 1
ATOM 3961 N N . GLU B 1 158 ? 6.711 2.225 -7.293 1 95.12 158 GLU B N 1
ATOM 3962 C CA . GLU B 1 158 ? 5.406 2.504 -7.887 1 95.12 158 GLU B CA 1
ATOM 3963 C C . GLU B 1 158 ? 5.543 2.939 -9.344 1 95.12 158 GLU B C 1
ATOM 3965 O O . GLU B 1 158 ? 6.523 3.592 -9.711 1 95.12 158 GLU B O 1
ATOM 3970 N N . VAL B 1 159 ? 4.598 2.533 -10.164 1 94.94 159 VAL B N 1
ATOM 3971 C CA . VAL B 1 159 ? 4.566 2.953 -11.562 1 94.94 159 VAL B CA 1
ATOM 3972 C C . VAL B 1 159 ? 3.221 3.598 -11.875 1 94.94 159 VAL B C 1
ATOM 3974 O O . VAL B 1 159 ? 2.168 3.006 -11.633 1 94.94 159 VAL B O 1
ATOM 3977 N N . GLY B 1 160 ? 3.271 4.816 -12.305 1 94.94 160 GLY B N 1
ATOM 3978 C CA . GLY B 1 160 ? 2.094 5.5 -12.82 1 94.94 160 GLY B CA 1
ATOM 3979 C C . GLY B 1 160 ? 2.119 5.684 -14.32 1 94.94 160 GLY B C 1
ATOM 3980 O O . GLY B 1 160 ? 3.072 6.242 -14.867 1 94.94 160 GLY B O 1
ATOM 3981 N N . VAL B 1 161 ? 1.104 5.188 -15.016 1 93.94 161 VAL B N 1
ATOM 3982 C CA . VAL B 1 161 ? 1.001 5.32 -16.469 1 93.94 161 VAL B CA 1
ATOM 3983 C C . VAL B 1 161 ? 0.202 6.574 -16.812 1 93.94 161 VAL B C 1
ATOM 3985 O O . VAL B 1 161 ? -0.858 6.824 -16.234 1 93.94 161 VAL B O 1
ATOM 3988 N N . THR B 1 162 ? 0.758 7.387 -17.688 1 93.81 162 THR B N 1
ATOM 3989 C CA . THR B 1 162 ? 0.077 8.625 -18.047 1 93.81 162 THR B CA 1
ATOM 3990 C C . THR B 1 162 ? 0.409 9.031 -19.484 1 93.81 162 THR B C 1
ATOM 3992 O O . THR B 1 162 ? 1.426 8.609 -20.031 1 93.81 162 THR B O 1
ATOM 3995 N N . LYS B 1 163 ? -0.476 9.812 -20.047 1 93.25 163 LYS B N 1
ATOM 3996 C CA . LYS B 1 163 ? -0.225 10.359 -21.375 1 93.25 163 LYS B CA 1
ATOM 3997 C C . LYS B 1 163 ? 0.297 11.789 -21.297 1 93.25 163 LYS B C 1
ATOM 3999 O O . LYS B 1 163 ? 0.855 12.305 -22.266 1 93.25 163 LYS B O 1
ATOM 4004 N N . ASN B 1 164 ? 0.103 12.383 -20.125 1 91.5 164 ASN B N 1
ATOM 4005 C CA . ASN B 1 164 ? 0.492 13.773 -19.922 1 91.5 164 ASN B CA 1
ATOM 4006 C C . ASN B 1 164 ? 1.547 13.898 -18.828 1 91.5 164 ASN B C 1
ATOM 4008 O O . ASN B 1 164 ? 1.348 13.422 -17.703 1 91.5 164 ASN B O 1
ATOM 4012 N N . ILE B 1 165 ? 2.643 14.562 -19.172 1 89.5 165 ILE B N 1
ATOM 4013 C CA . ILE B 1 165 ? 3.752 14.602 -18.234 1 89.5 165 ILE B CA 1
ATOM 4014 C C . ILE B 1 165 ? 3.879 16.016 -17.641 1 89.5 165 ILE B C 1
ATOM 4016 O O . ILE B 1 165 ? 4.977 16.438 -17.297 1 89.5 165 ILE B O 1
ATOM 4020 N N . SER B 1 166 ? 2.791 16.688 -17.641 1 91.38 166 SER B N 1
ATOM 4021 C CA . SER B 1 166 ? 2.801 18 -16.984 1 91.38 166 SER B CA 1
ATOM 4022 C C . SER B 1 166 ? 3.074 17.875 -15.492 1 91.38 166 SER B C 1
ATOM 4024 O O . SER B 1 166 ? 2.863 16.812 -14.906 1 91.38 166 SER B O 1
ATOM 4026 N N . SER B 1 167 ? 3.555 18.938 -14.922 1 90.75 167 SER B N 1
ATOM 4027 C CA . SER B 1 167 ? 3.826 18.969 -13.484 1 90.75 167 SER B CA 1
ATOM 4028 C C . SER B 1 167 ? 2.574 18.625 -12.68 1 90.75 167 SER B C 1
ATOM 4030 O O . SER B 1 167 ? 2.652 17.953 -11.656 1 90.75 167 SER B O 1
ATOM 4032 N N . GLU B 1 168 ? 1.502 19.062 -13.18 1 91.12 168 GLU B N 1
ATOM 4033 C CA . GLU B 1 168 ? 0.237 18.812 -12.492 1 91.12 168 GLU B CA 1
ATOM 4034 C C . GLU B 1 168 ? -0.086 17.328 -12.445 1 91.12 168 GLU B C 1
ATOM 4036 O O . GLU B 1 168 ? -0.503 16.812 -11.414 1 91.12 168 GLU B O 1
ATOM 4041 N N . ASN B 1 169 ? 0.153 16.734 -13.523 1 91.94 169 ASN B N 1
ATOM 4042 C CA . ASN B 1 169 ? -0.138 15.312 -13.594 1 91.94 169 ASN B CA 1
ATOM 4043 C C . ASN B 1 169 ? 0.859 14.5 -12.773 1 91.94 169 ASN B C 1
ATOM 4045 O O . ASN B 1 169 ? 0.48 13.531 -12.109 1 91.94 169 ASN B O 1
ATOM 4049 N N . ILE B 1 170 ? 2.057 14.891 -12.852 1 91.88 170 ILE B N 1
ATOM 4050 C CA . ILE B 1 170 ? 3.09 14.18 -12.109 1 91.88 170 ILE B CA 1
ATOM 4051 C C . ILE B 1 170 ? 2.838 14.312 -10.609 1 91.88 170 ILE B C 1
ATOM 4053 O O . ILE B 1 170 ? 2.922 13.328 -9.867 1 91.88 170 ILE B O 1
ATOM 4057 N N . THR B 1 171 ? 2.537 15.5 -10.18 1 91.69 171 THR B N 1
ATOM 4058 C CA . THR B 1 171 ? 2.271 15.703 -8.758 1 91.69 171 THR B CA 1
ATOM 4059 C C . THR B 1 171 ? 1.015 14.945 -8.328 1 91.69 171 THR B C 1
ATOM 4061 O O . THR B 1 171 ? 0.927 14.469 -7.199 1 91.69 171 THR B O 1
ATOM 4064 N N . SER B 1 172 ? 0.1 14.812 -9.242 1 91.56 172 SER B N 1
ATOM 4065 C CA . SER B 1 172 ? -1.095 14.023 -8.961 1 91.56 172 SER B CA 1
ATOM 4066 C C . SER B 1 172 ? -0.749 12.555 -8.75 1 91.56 172 SER B C 1
ATOM 4068 O O . SER B 1 172 ? -1.304 11.898 -7.867 1 91.56 172 SER B O 1
ATOM 4070 N N . LEU B 1 173 ? 0.147 12.094 -9.523 1 92.62 173 LEU B N 1
ATOM 4071 C CA . LEU B 1 173 ? 0.6 10.711 -9.375 1 92.62 173 LEU B CA 1
ATOM 4072 C C . LEU B 1 173 ? 1.334 10.516 -8.055 1 92.62 173 LEU B C 1
ATOM 4074 O O . LEU B 1 173 ? 1.114 9.523 -7.355 1 92.62 173 LEU B O 1
ATOM 4078 N N . ILE B 1 174 ? 2.143 11.461 -7.746 1 92 174 ILE B N 1
ATOM 4079 C CA . ILE B 1 174 ? 2.859 11.398 -6.477 1 92 174 ILE B CA 1
ATOM 4080 C C . ILE B 1 174 ? 1.862 11.383 -5.32 1 92 174 ILE B C 1
ATOM 4082 O O . ILE B 1 174 ? 1.995 10.594 -4.387 1 92 174 ILE B O 1
ATOM 4086 N N . SER B 1 175 ? 0.883 12.211 -5.43 1 90.44 175 SER B N 1
ATOM 4087 C CA . SER B 1 175 ? -0.148 12.273 -4.402 1 90.44 175 SER B CA 1
ATOM 4088 C C . SER B 1 175 ? -0.865 10.938 -4.246 1 90.44 175 SER B C 1
ATOM 4090 O O . SER B 1 175 ? -1.145 10.5 -3.129 1 90.44 175 SER B O 1
ATOM 4092 N N . LYS B 1 176 ? -1.1 10.344 -5.297 1 90.62 176 LYS B N 1
ATOM 4093 C CA . LYS B 1 176 ? -1.764 9.039 -5.277 1 90.62 176 LYS B CA 1
ATOM 4094 C C . LYS B 1 176 ? -0.903 7.996 -4.574 1 90.62 176 LYS B C 1
ATOM 4096 O O . LYS B 1 176 ? -1.405 7.211 -3.768 1 90.62 176 LYS B O 1
ATOM 4101 N N . PHE B 1 177 ? 0.346 8.008 -4.879 1 92.88 177 PHE B N 1
ATOM 4102 C CA . PHE B 1 177 ? 1.256 7.07 -4.238 1 92.88 177 PHE B CA 1
ATOM 4103 C C . PHE B 1 177 ? 1.351 7.348 -2.74 1 92.88 177 PHE B C 1
ATOM 4105 O O . PHE B 1 177 ? 1.388 6.418 -1.933 1 92.88 177 PHE B O 1
ATOM 4112 N N . CYS B 1 178 ? 1.273 8.617 -2.406 1 90.44 178 CYS B N 1
ATOM 4113 C CA . CYS B 1 178 ? 1.407 9.008 -1.008 1 90.44 178 CYS B CA 1
ATOM 4114 C C . CYS B 1 178 ? 0.15 8.656 -0.221 1 90.44 178 CYS B C 1
ATOM 4116 O O . CYS B 1 178 ? 0.197 8.523 1.003 1 90.44 178 CYS B O 1
ATOM 4118 N N . LEU B 1 179 ? -0.917 8.492 -0.912 1 89.88 179 LEU B N 1
ATOM 4119 C CA . LEU B 1 179 ? -2.145 8.062 -0.253 1 89.88 179 LEU B CA 1
ATOM 4120 C C . LEU B 1 179 ? -1.967 6.691 0.386 1 89.88 179 LEU B C 1
ATOM 4122 O O . LEU B 1 179 ? -2.541 6.414 1.441 1 89.88 179 LEU B O 1
ATOM 4126 N N . THR B 1 180 ? -1.18 5.922 -0.235 1 90.31 180 THR B N 1
ATOM 4127 C CA . THR B 1 180 ? -0.961 4.559 0.235 1 90.31 180 THR B CA 1
ATOM 4128 C C . THR B 1 180 ? 0.205 4.508 1.218 1 90.31 180 THR B C 1
ATOM 4130 O O . THR B 1 180 ? 0.106 3.875 2.273 1 90.31 180 THR B O 1
ATOM 4133 N N . HIS B 1 181 ? 1.221 5.254 0.853 1 91.38 181 HIS B N 1
ATOM 4134 C CA . HIS B 1 181 ? 2.477 5.027 1.557 1 91.38 181 HIS B CA 1
ATOM 4135 C C . HIS B 1 181 ? 2.768 6.152 2.543 1 91.38 181 HIS B C 1
ATOM 4137 O O . HIS B 1 181 ? 3.676 6.039 3.371 1 91.38 181 HIS B O 1
ATOM 4143 N N . GLY B 1 182 ? 2 7.23 2.465 1 86.81 182 GLY B N 1
ATOM 4144 C CA . GLY B 1 182 ? 2.27 8.391 3.293 1 86.81 182 GLY B CA 1
ATOM 4145 C C . GLY B 1 182 ? 3.174 9.406 2.617 1 86.81 182 GLY B C 1
ATOM 4146 O O . GLY B 1 182 ? 3.635 9.188 1.496 1 86.81 182 GLY B O 1
ATOM 4147 N N . LEU B 1 183 ? 3.293 10.469 3.354 1 81.81 183 LEU B N 1
ATOM 4148 C CA . LEU B 1 183 ? 4.156 11.516 2.814 1 81.81 183 LEU B CA 1
ATOM 4149 C C . LEU B 1 183 ? 5.625 11.164 3.023 1 81.81 183 LEU B C 1
ATOM 4151 O O . LEU B 1 183 ? 5.973 10.477 3.986 1 81.81 183 LEU B O 1
ATOM 4155 N N . ARG B 1 184 ? 6.348 11.609 2.041 1 71.69 184 ARG B N 1
ATOM 4156 C CA . ARG B 1 184 ? 7.773 11.297 2.072 1 71.69 184 ARG B CA 1
ATOM 4157 C C . ARG B 1 184 ? 8.586 12.5 2.529 1 71.69 184 ARG B C 1
ATOM 4159 O O . ARG B 1 184 ? 8.078 13.617 2.574 1 71.69 184 ARG B O 1
ATOM 4166 N N . LEU B 1 185 ? 9.914 12.109 2.756 1 71.19 185 LEU B N 1
ATOM 4167 C CA . LEU B 1 185 ? 10.812 13.164 3.227 1 71.19 185 LEU B CA 1
ATOM 4168 C C . LEU B 1 185 ? 11.617 13.742 2.07 1 71.19 185 LEU B C 1
ATOM 4170 O O . LEU B 1 185 ? 11.766 14.961 1.962 1 71.19 185 LEU B O 1
ATOM 4174 N N . LEU B 1 186 ? 12.031 12.734 1.23 1 80.88 186 LEU B N 1
ATOM 4175 C CA . LEU B 1 186 ? 12.984 13.172 0.22 1 80.88 186 LEU B CA 1
ATOM 4176 C C . LEU B 1 186 ? 12.734 12.469 -1.109 1 80.88 186 LEU B C 1
ATOM 4178 O O . LEU B 1 186 ? 12.539 11.25 -1.143 1 80.88 186 LEU B O 1
ATOM 4182 N N . ILE B 1 187 ? 12.695 13.266 -2.209 1 84.12 187 ILE B N 1
ATOM 4183 C CA . ILE B 1 187 ? 12.555 12.703 -3.551 1 84.12 187 ILE B CA 1
ATOM 4184 C C . ILE B 1 187 ? 13.695 13.203 -4.438 1 84.12 187 ILE B C 1
ATOM 4186 O O . ILE B 1 187 ? 13.969 14.398 -4.492 1 84.12 187 ILE B O 1
ATOM 4190 N N . HIS B 1 188 ? 14.32 12.242 -5.047 1 82.25 188 HIS B N 1
ATOM 4191 C CA . HIS B 1 188 ? 15.344 12.555 -6.039 1 82.25 188 HIS B CA 1
ATOM 4192 C C . HIS B 1 188 ? 14.797 12.422 -7.457 1 82.25 188 HIS B C 1
ATOM 4194 O O . HIS B 1 188 ? 14.133 11.438 -7.777 1 82.25 188 HIS B O 1
ATOM 4200 N N . THR B 1 189 ? 14.961 13.477 -8.195 1 81 189 THR B N 1
ATOM 4201 C CA . THR B 1 189 ? 14.562 13.414 -9.602 1 81 189 THR B CA 1
ATOM 4202 C C . THR B 1 189 ? 15.695 13.883 -10.508 1 81 189 THR B C 1
ATOM 4204 O O . THR B 1 189 ? 16.672 14.484 -10.039 1 81 189 THR B O 1
ATOM 4207 N N . ASP B 1 190 ? 15.586 13.5 -11.711 1 74.69 190 ASP B N 1
ATOM 4208 C CA . ASP B 1 190 ? 16.5 14.102 -12.68 1 74.69 190 ASP B CA 1
ATOM 4209 C C . ASP B 1 190 ? 16.094 15.539 -12.992 1 74.69 190 ASP B C 1
ATOM 4211 O O . ASP B 1 190 ? 15.258 16.125 -12.297 1 74.69 190 ASP B O 1
ATOM 4215 N N . ASN B 1 191 ? 16.75 16.156 -13.914 1 67.5 191 ASN B N 1
ATOM 4216 C CA . ASN B 1 191 ? 16.516 17.562 -14.203 1 67.5 191 ASN B CA 1
ATOM 4217 C C . ASN B 1 191 ? 15.484 17.75 -15.32 1 67.5 191 ASN B C 1
ATOM 4219 O O . ASN B 1 191 ? 15.586 18.672 -16.125 1 67.5 191 ASN B O 1
ATOM 4223 N N . GLY B 1 192 ? 14.484 16.922 -15.312 1 74.44 192 GLY B N 1
ATOM 4224 C CA . GLY B 1 192 ? 13.438 17.094 -16.312 1 74.44 192 GLY B CA 1
ATOM 4225 C C . GLY B 1 192 ? 12.578 18.312 -16.062 1 74.44 192 GLY B C 1
ATOM 4226 O O . GLY B 1 192 ? 12.398 18.734 -14.922 1 74.44 192 GLY B O 1
ATOM 4227 N N . PRO B 1 193 ? 12.109 18.922 -17.047 1 78.12 193 PRO B N 1
ATOM 4228 C CA . PRO B 1 193 ? 11.352 20.172 -16.938 1 78.12 193 PRO B CA 1
ATOM 4229 C C . PRO B 1 193 ? 10.156 20.047 -15.992 1 78.12 193 PRO B C 1
ATOM 4231 O O . PRO B 1 193 ? 9.766 21.016 -15.344 1 78.12 193 PRO B O 1
ATOM 4234 N N . GLN B 1 194 ? 9.578 18.953 -15.969 1 82.62 194 GLN B N 1
ATOM 4235 C CA . GLN B 1 194 ? 8.422 18.734 -15.102 1 82.62 194 GLN B CA 1
ATOM 4236 C C . GLN B 1 194 ? 8.812 18.828 -13.633 1 82.62 194 GLN B C 1
ATOM 4238 O O . GLN B 1 194 ? 7.973 19.109 -12.773 1 82.62 194 GLN B O 1
ATOM 4243 N N . PHE B 1 195 ? 10.023 18.688 -13.328 1 83.81 195 PHE B N 1
ATOM 4244 C CA . PHE B 1 195 ? 10.484 18.641 -11.945 1 83.81 195 PHE B CA 1
ATOM 4245 C C . PHE B 1 195 ? 11.055 19.984 -11.523 1 83.81 195 PHE B C 1
ATOM 4247 O O . PHE B 1 195 ? 11.422 20.172 -10.359 1 83.81 195 PHE B O 1
ATOM 4254 N N . VAL B 1 196 ? 11.094 20.875 -12.453 1 80.94 196 VAL B N 1
ATOM 4255 C CA . VAL B 1 196 ? 11.664 22.172 -12.133 1 80.94 196 VAL B CA 1
ATOM 4256 C C . VAL B 1 196 ? 10.578 23.25 -12.172 1 80.94 196 VAL B C 1
ATOM 4258 O O . VAL B 1 196 ? 10.812 24.391 -11.805 1 80.94 196 VAL B O 1
ATOM 4261 N N . SER B 1 197 ? 9.414 22.891 -12.438 1 85.94 197 SER B N 1
ATOM 4262 C CA . SER B 1 197 ? 8.297 23.828 -12.523 1 85.94 197 SER B CA 1
ATOM 4263 C C . SER B 1 197 ? 7.941 24.391 -11.148 1 85.94 197 SER B C 1
ATOM 4265 O O . SER B 1 197 ? 8.242 23.766 -10.125 1 85.94 197 SER B O 1
ATOM 4267 N N . GLN B 1 198 ? 7.379 25.562 -11.203 1 89.75 198 GLN B N 1
ATOM 4268 C CA . GLN B 1 198 ? 6.926 26.203 -9.969 1 89.75 198 GLN B CA 1
ATOM 4269 C C . GLN B 1 198 ? 5.844 25.359 -9.289 1 89.75 198 GLN B C 1
ATOM 4271 O O . GLN B 1 198 ? 5.82 25.25 -8.062 1 89.75 198 GLN B O 1
ATOM 4276 N N . HIS B 1 199 ? 5.055 24.859 -10.094 1 89.5 199 HIS B N 1
ATOM 4277 C CA . HIS B 1 199 ? 4 24 -9.562 1 89.5 199 HIS B CA 1
ATOM 4278 C C . HIS B 1 199 ? 4.582 22.828 -8.773 1 89.5 199 HIS B C 1
ATOM 4280 O O . HIS B 1 199 ? 4.121 22.531 -7.668 1 89.5 199 HIS B O 1
ATOM 4286 N N . PHE B 1 200 ? 5.562 22.297 -9.289 1 89.06 200 PHE B N 1
ATOM 4287 C CA . PHE B 1 200 ? 6.195 21.156 -8.633 1 89.06 200 PHE B CA 1
ATOM 4288 C C . PHE B 1 200 ? 6.863 21.578 -7.332 1 89.06 200 PHE B C 1
ATOM 4290 O O . PHE B 1 200 ? 6.707 20.922 -6.305 1 89.06 200 PHE B O 1
ATOM 4297 N N . LYS B 1 201 ? 7.457 22.656 -7.371 1 87.94 201 LYS B N 1
ATOM 4298 C CA . LYS B 1 201 ? 8.125 23.172 -6.188 1 87.94 201 LYS B CA 1
ATOM 4299 C C . LYS B 1 201 ? 7.121 23.484 -5.082 1 87.94 201 LYS B C 1
ATOM 4301 O O . LYS B 1 201 ? 7.352 23.156 -3.914 1 87.94 201 LYS B O 1
ATOM 4306 N N . ASN B 1 202 ? 6.086 24.078 -5.461 1 90.06 202 ASN B N 1
ATOM 4307 C CA . ASN B 1 202 ? 5.043 24.406 -4.5 1 90.06 202 ASN B CA 1
ATOM 4308 C C . ASN B 1 202 ? 4.441 23.141 -3.871 1 90.06 202 ASN B C 1
ATOM 4310 O O . ASN B 1 202 ? 4.203 23.109 -2.664 1 90.06 202 ASN B O 1
ATOM 4314 N N . PHE B 1 203 ? 4.246 22.219 -4.699 1 88.75 203 PHE B N 1
ATOM 4315 C CA . PHE B 1 203 ? 3.691 20.953 -4.227 1 88.75 203 PHE B CA 1
ATOM 4316 C C . PHE B 1 203 ? 4.609 20.297 -3.197 1 88.75 203 PHE B C 1
ATOM 4318 O O . PHE B 1 203 ? 4.156 19.859 -2.143 1 88.75 203 PHE B O 1
ATOM 4325 N N . MET B 1 204 ? 5.84 20.266 -3.543 1 86.19 204 MET B N 1
ATOM 4326 C CA . MET B 1 204 ? 6.809 19.672 -2.627 1 86.19 204 MET B CA 1
ATOM 4327 C C . MET B 1 204 ? 6.824 20.422 -1.294 1 86.19 204 MET B C 1
ATOM 4329 O O . MET B 1 204 ? 6.785 19.797 -0.233 1 86.19 204 MET B O 1
ATOM 4333 N N . SER B 1 205 ? 6.781 21.672 -1.362 1 84.56 205 SER B N 1
ATOM 4334 C CA . SER B 1 205 ? 6.82 22.5 -0.167 1 84.56 205 SER B CA 1
ATOM 4335 C C . SER B 1 205 ? 5.559 22.328 0.674 1 84.56 205 SER B C 1
ATOM 4337 O O . SER B 1 205 ? 5.641 22.156 1.892 1 84.56 205 SER B O 1
ATOM 4339 N N . GLU B 1 206 ? 4.484 22.25 0.03 1 83.75 206 GLU B N 1
ATOM 4340 C CA . GLU B 1 206 ? 3.195 22.125 0.706 1 83.75 206 GLU B CA 1
ATOM 4341 C C . GLU B 1 206 ? 3.078 20.797 1.438 1 83.75 206 GLU B C 1
ATOM 4343 O O . GLU B 1 206 ? 2.383 20.688 2.451 1 83.75 206 GLU B O 1
ATOM 4348 N N . HIS B 1 207 ? 3.797 19.859 0.94 1 84.25 207 HIS B N 1
ATOM 4349 C CA . HIS B 1 207 ? 3.684 18.531 1.52 1 84.25 207 HIS B CA 1
ATOM 4350 C C . HIS B 1 207 ? 4.91 18.188 2.359 1 84.25 207 HIS B C 1
ATOM 4352 O O . HIS B 1 207 ? 5.055 17.062 2.82 1 84.25 207 HIS B O 1
ATOM 4358 N N . GLY B 1 208 ? 5.766 19.172 2.486 1 78.38 208 GLY B N 1
ATOM 4359 C CA . GLY B 1 208 ? 6.938 18.984 3.326 1 78.38 208 GLY B CA 1
ATOM 4360 C C . GLY B 1 208 ? 7.941 18.016 2.744 1 78.38 208 GLY B C 1
ATOM 4361 O O . GLY B 1 208 ? 8.586 17.266 3.48 1 78.38 208 GLY B O 1
ATOM 4362 N N . ILE B 1 209 ? 7.977 17.922 1.463 1 82.56 209 ILE B N 1
ATOM 4363 C CA . ILE B 1 209 ? 8.883 17.016 0.781 1 82.56 209 ILE B CA 1
ATOM 4364 C C . ILE B 1 209 ? 10.125 17.766 0.318 1 82.56 209 ILE B C 1
ATOM 4366 O O . ILE B 1 209 ? 10.023 18.844 -0.277 1 82.56 209 ILE B O 1
ATOM 4370 N N . VAL B 1 210 ? 11.227 17.203 0.61 1 80.81 210 VAL B N 1
ATOM 4371 C CA . VAL B 1 210 ? 12.477 17.781 0.121 1 80.81 210 VAL B CA 1
ATOM 4372 C C . VAL B 1 210 ? 12.797 17.203 -1.26 1 80.81 210 VAL B C 1
ATOM 4374 O O . VAL B 1 210 ? 12.82 15.992 -1.446 1 80.81 210 VAL B O 1
ATOM 4377 N N . HIS B 1 211 ? 12.953 18.078 -2.139 1 84.25 211 HIS B N 1
ATOM 4378 C CA . HIS B 1 211 ? 13.227 17.672 -3.512 1 84.25 211 HIS B CA 1
ATOM 4379 C C . HIS B 1 211 ? 14.695 17.891 -3.869 1 84.25 211 HIS B C 1
ATOM 4381 O O . HIS B 1 211 ? 15.203 19.016 -3.76 1 84.25 211 HIS B O 1
ATOM 4387 N N . HIS B 1 212 ? 15.32 16.828 -4.223 1 79.25 212 HIS B N 1
ATOM 4388 C CA . HIS B 1 212 ? 16.703 16.922 -4.684 1 79.25 212 HIS B CA 1
ATOM 4389 C C . HIS B 1 212 ? 16.812 16.562 -6.16 1 79.25 212 HIS B C 1
ATOM 4391 O O . HIS B 1 212 ? 16.281 15.539 -6.602 1 79.25 212 HIS B O 1
ATOM 4397 N N . ARG B 1 213 ? 17.359 17.391 -6.844 1 75.44 213 ARG B N 1
ATOM 4398 C CA . ARG B 1 213 ? 17.609 17.094 -8.25 1 75.44 213 ARG B CA 1
ATOM 4399 C C . ARG B 1 213 ? 18.953 16.406 -8.438 1 75.44 213 ARG B C 1
ATOM 4401 O O . ARG B 1 213 ? 19.922 16.719 -7.75 1 75.44 213 ARG B O 1
ATOM 4408 N N . THR B 1 214 ? 18.922 15.008 -8.922 1 60.31 214 THR B N 1
ATOM 4409 C CA . THR B 1 214 ? 20.125 14.203 -9.078 1 60.31 214 THR B CA 1
ATOM 4410 C C . THR B 1 214 ? 21.234 15.016 -9.742 1 60.31 214 THR B C 1
ATOM 4412 O O . THR B 1 214 ? 21.047 15.594 -10.812 1 60.31 214 THR B O 1
ATOM 4415 N N . THR B 1 215 ? 21.828 15.672 -8.961 1 50.75 215 THR B N 1
ATOM 4416 C CA . THR B 1 215 ? 23.188 15.93 -9.398 1 50.75 215 THR B CA 1
ATOM 4417 C C . THR B 1 215 ? 24.016 14.648 -9.359 1 50.75 215 THR B C 1
ATOM 4419 O O . THR B 1 215 ? 23.703 13.719 -8.609 1 50.75 215 THR B O 1
ATOM 4422 N N . PRO B 1 216 ? 25.031 14.414 -10.188 1 46.19 216 PRO B N 1
ATOM 4423 C CA . PRO B 1 216 ? 26 13.32 -10.164 1 46.19 216 PRO B CA 1
ATOM 4424 C C . PRO B 1 216 ? 26.219 12.75 -8.766 1 46.19 216 PRO B C 1
ATOM 4426 O O . PRO B 1 216 ? 26.984 11.805 -8.594 1 46.19 216 PRO B O 1
ATOM 4429 N N . LEU B 1 217 ? 25.578 13.156 -7.812 1 43.22 217 LEU B N 1
ATOM 4430 C CA . LEU B 1 217 ? 26.031 12.859 -6.461 1 43.22 217 LEU B CA 1
ATOM 4431 C C . LEU B 1 217 ? 25.469 11.531 -5.969 1 43.22 217 LEU B C 1
ATOM 4433 O O . LEU B 1 217 ? 25.984 10.945 -5.02 1 43.22 217 LEU B O 1
ATOM 4437 N N . TRP B 1 218 ? 24.422 11.102 -6.535 1 49.72 218 TRP B N 1
ATOM 4438 C CA . TRP B 1 218 ? 23.969 9.805 -6.043 1 49.72 218 TRP B CA 1
ATOM 4439 C C . TRP B 1 218 ? 23.859 8.797 -7.188 1 49.72 218 TRP B C 1
ATOM 4441 O O . TRP B 1 218 ? 22.766 8.422 -7.582 1 49.72 218 TRP B O 1
ATOM 4451 N N . PRO B 1 219 ? 25.047 8.602 -7.688 1 57.38 219 PRO B N 1
ATOM 4452 C CA . PRO B 1 219 ? 25.078 7.688 -8.828 1 57.38 219 PRO B CA 1
ATOM 4453 C C . PRO B 1 219 ? 24.344 6.379 -8.57 1 57.38 219 PRO B C 1
ATOM 4455 O O . PRO B 1 219 ? 23.734 5.816 -9.492 1 57.38 219 PRO B O 1
ATOM 4458 N N . GLN B 1 220 ? 24.375 6.094 -7.242 1 57.31 220 GLN B N 1
ATOM 4459 C CA . GLN B 1 220 ? 23.766 4.797 -6.949 1 57.31 220 GLN B CA 1
ATOM 4460 C C . GLN B 1 220 ? 22.25 4.859 -7.078 1 57.31 220 GLN B C 1
ATOM 4462 O O . GLN B 1 220 ? 21.625 3.908 -7.547 1 57.31 220 GLN B O 1
ATOM 4467 N N . ALA B 1 221 ? 21.75 5.957 -6.664 1 60.09 221 ALA B N 1
ATOM 4468 C CA . ALA B 1 221 ? 20.297 6.109 -6.801 1 60.09 221 ALA B CA 1
ATOM 4469 C C . ALA B 1 221 ? 19.891 6.066 -8.266 1 60.09 221 ALA B C 1
ATOM 4471 O O . ALA B 1 221 ? 18.875 5.445 -8.617 1 60.09 221 ALA B O 1
ATOM 4472 N N . ASN B 1 222 ? 20.75 6.5 -9.023 1 65.44 222 ASN B N 1
ATOM 4473 C CA . ASN B 1 222 ? 20.469 6.508 -10.453 1 65.44 222 ASN B CA 1
ATOM 4474 C C . ASN B 1 222 ? 20.562 5.109 -11.055 1 65.44 222 ASN B C 1
ATOM 4476 O O . ASN B 1 222 ? 19.766 4.75 -11.922 1 65.44 222 ASN B O 1
ATOM 4480 N N . GLY B 1 223 ? 21.484 4.398 -10.453 1 71.12 223 GLY B N 1
ATOM 4481 C CA . GLY B 1 223 ? 21.656 3.047 -10.953 1 71.12 223 GLY B CA 1
ATOM 4482 C C . GLY B 1 223 ? 20.469 2.148 -10.672 1 71.12 223 GLY B C 1
ATOM 4483 O O . GLY B 1 223 ? 20.094 1.332 -11.508 1 71.12 223 GLY B O 1
ATOM 4484 N N . GLU B 1 224 ? 19.891 2.357 -9.516 1 76 224 GLU B N 1
ATOM 4485 C CA . GLU B 1 224 ? 18.734 1.532 -9.141 1 76 224 GLU B CA 1
ATOM 4486 C C . GLU B 1 224 ? 17.531 1.829 -10.023 1 76 224 GLU B C 1
ATOM 4488 O O . GLU B 1 224 ? 16.859 0.909 -10.5 1 76 224 GLU B O 1
ATOM 4493 N N . VAL B 1 225 ? 17.312 3.035 -10.25 1 79.56 225 VAL B N 1
ATOM 4494 C CA . VAL B 1 225 ? 16.172 3.434 -11.078 1 79.56 225 VAL B CA 1
ATOM 4495 C C . VAL B 1 225 ? 16.375 2.934 -12.508 1 79.56 225 VAL B C 1
ATOM 4497 O O . VAL B 1 225 ? 15.43 2.457 -13.141 1 79.56 225 VAL B O 1
ATOM 4500 N N . GLU B 1 226 ? 17.625 3.031 -12.945 1 79 226 GLU B N 1
ATOM 4501 C CA . GLU B 1 226 ? 17.938 2.572 -14.297 1 79 226 GLU B CA 1
ATOM 4502 C C . GLU B 1 226 ? 17.703 1.07 -14.438 1 79 226 GLU B C 1
ATOM 4504 O O . GLU B 1 226 ? 17.172 0.611 -15.453 1 79 226 GLU B O 1
ATOM 4509 N N . ARG B 1 227 ? 18.062 0.404 -13.484 1 81.5 227 ARG B N 1
ATOM 4510 C CA . ARG B 1 227 ? 17.859 -1.04 -13.492 1 81.5 227 ARG B CA 1
ATOM 4511 C C . ARG B 1 227 ? 16.375 -1.376 -13.516 1 81.5 227 ARG B C 1
ATOM 4513 O O . ARG B 1 227 ? 15.938 -2.252 -14.273 1 81.5 227 ARG B O 1
ATOM 4520 N N . GLN B 1 228 ? 15.648 -0.687 -12.695 1 86.38 228 GLN B N 1
ATOM 4521 C CA . GLN B 1 228 ? 14.211 -0.921 -12.648 1 86.38 228 GLN B CA 1
ATOM 4522 C C . GLN B 1 228 ? 13.555 -0.565 -13.977 1 86.38 228 GLN B C 1
ATOM 4524 O O . GLN B 1 228 ? 12.688 -1.298 -14.469 1 86.38 228 GLN B O 1
ATOM 4529 N N . ASN B 1 229 ? 14.039 0.477 -14.539 1 87.38 229 ASN B N 1
ATOM 4530 C CA . ASN B 1 229 ? 13.484 0.905 -15.828 1 87.38 229 ASN B CA 1
ATOM 4531 C C . ASN B 1 229 ? 13.75 -0.125 -16.922 1 87.38 229 ASN B C 1
ATOM 4533 O O . ASN B 1 229 ? 12.875 -0.404 -17.734 1 87.38 229 ASN B O 1
ATOM 4537 N N . ARG B 1 230 ? 14.898 -0.615 -16.859 1 87 230 ARG B N 1
ATOM 4538 C CA . ARG B 1 230 ? 15.242 -1.653 -17.828 1 87 230 ARG B CA 1
ATOM 4539 C C . ARG B 1 230 ? 14.344 -2.877 -17.641 1 87 230 ARG B C 1
ATOM 4541 O O . ARG B 1 230 ? 13.867 -3.445 -18.625 1 87 230 ARG B O 1
ATOM 4548 N N . SER B 1 231 ? 14.18 -3.234 -16.469 1 90.25 231 SER B N 1
ATOM 4549 C CA . SER B 1 231 ? 13.336 -4.383 -16.172 1 90.25 231 SER B CA 1
ATOM 4550 C C . SER B 1 231 ? 11.898 -4.152 -16.625 1 90.25 231 SER B C 1
ATOM 4552 O O . SER B 1 231 ? 11.273 -5.043 -17.203 1 90.25 231 SER B O 1
ATOM 4554 N N . ILE B 1 232 ? 11.438 -2.988 -16.391 1 93 232 ILE B N 1
ATOM 4555 C CA . ILE B 1 232 ? 10.078 -2.619 -16.781 1 93 232 ILE B CA 1
ATOM 4556 C C . ILE B 1 232 ? 9.961 -2.672 -18.312 1 93 232 ILE B C 1
ATOM 4558 O O . ILE B 1 232 ? 9.039 -3.297 -18.844 1 93 232 ILE B O 1
ATOM 4562 N N . MET B 1 233 ? 10.906 -2.1 -18.969 1 91.81 233 MET B N 1
ATOM 4563 C CA . MET B 1 233 ? 10.836 -1.982 -20.422 1 91.81 233 MET B CA 1
ATOM 4564 C C . MET B 1 233 ? 10.938 -3.354 -21.078 1 91.81 233 MET B C 1
ATOM 4566 O O . MET B 1 233 ? 10.32 -3.592 -22.125 1 91.81 233 MET B O 1
ATOM 4570 N N . LYS B 1 234 ? 11.727 -4.176 -20.5 1 91.06 234 LYS B N 1
ATOM 4571 C CA . LYS B 1 234 ? 11.828 -5.543 -21 1 91.06 234 LYS B CA 1
ATOM 4572 C C . LYS B 1 234 ? 10.453 -6.195 -21.094 1 91.06 234 LYS B C 1
ATOM 4574 O O . LYS B 1 234 ? 10.109 -6.809 -22.109 1 91.06 234 LYS B O 1
ATOM 4579 N N . ARG B 1 235 ? 9.656 -6.027 -20.094 1 93.12 235 ARG B N 1
ATOM 4580 C CA . ARG B 1 235 ? 8.336 -6.66 -20.031 1 93.12 235 ARG B CA 1
ATOM 4581 C C . ARG B 1 235 ? 7.367 -5.984 -21 1 93.12 235 ARG B C 1
ATOM 4583 O O . ARG B 1 235 ? 6.52 -6.648 -21.594 1 93.12 235 ARG B O 1
ATOM 4590 N N . VAL B 1 236 ? 7.543 -4.707 -21.094 1 92.56 236 VAL B N 1
ATOM 4591 C CA . VAL B 1 236 ? 6.691 -3.975 -22.031 1 92.56 236 VAL B CA 1
ATOM 4592 C C . VAL B 1 236 ? 6.977 -4.438 -23.469 1 92.56 236 VAL B C 1
ATOM 4594 O O . VAL B 1 236 ? 6.051 -4.68 -24.234 1 92.56 236 VAL B O 1
ATOM 4597 N N . LYS B 1 237 ? 8.211 -4.602 -23.734 1 91.94 237 LYS B N 1
ATOM 4598 C CA . LYS B 1 237 ? 8.609 -5.043 -25.078 1 91.94 237 LYS B CA 1
ATOM 4599 C C . LYS B 1 237 ? 8.094 -6.449 -25.359 1 91.94 237 LYS B C 1
ATOM 4601 O O . LYS B 1 237 ? 7.629 -6.73 -26.469 1 91.94 237 LYS B O 1
ATOM 4606 N N . ILE B 1 238 ? 8.219 -7.309 -24.422 1 93.12 238 ILE B N 1
ATOM 4607 C CA . ILE B 1 238 ? 7.719 -8.672 -24.578 1 93.12 238 ILE B CA 1
ATOM 4608 C C . ILE B 1 238 ? 6.219 -8.641 -24.859 1 93.12 238 ILE B C 1
ATOM 4610 O O . ILE B 1 238 ? 5.738 -9.312 -25.781 1 93.12 238 ILE B O 1
ATOM 4614 N N . ALA B 1 239 ? 5.527 -7.844 -24.062 1 93.38 239 ALA B N 1
ATOM 4615 C CA . ALA B 1 239 ? 4.082 -7.734 -24.234 1 93.38 239 ALA B CA 1
ATOM 4616 C C . ALA B 1 239 ? 3.73 -7.23 -25.641 1 93.38 239 ALA B C 1
ATOM 4618 O O . ALA B 1 239 ? 2.814 -7.75 -26.281 1 93.38 239 ALA B O 1
ATOM 4619 N N . GLN B 1 240 ? 4.414 -6.312 -26.094 1 90.69 240 GLN B N 1
ATOM 4620 C CA . GLN B 1 240 ? 4.172 -5.742 -27.422 1 90.69 240 GLN B CA 1
ATOM 4621 C C . GLN B 1 240 ? 4.48 -6.75 -28.516 1 90.69 240 GLN B C 1
ATOM 4623 O O . GLN B 1 240 ? 3.719 -6.887 -29.469 1 90.69 240 GLN B O 1
ATOM 4628 N N . ALA B 1 241 ? 5.562 -7.434 -28.359 1 89.69 241 ALA B N 1
ATOM 4629 C CA . ALA B 1 241 ? 5.965 -8.438 -29.344 1 89.69 241 ALA B CA 1
ATOM 4630 C C . ALA B 1 241 ? 4.934 -9.555 -29.438 1 89.69 241 ALA B C 1
ATOM 4632 O O . ALA B 1 241 ? 4.688 -10.094 -30.516 1 89.69 241 ALA B O 1
ATOM 4633 N N . GLU B 1 242 ? 4.391 -9.844 -28.328 1 91.69 242 GLU B N 1
ATOM 4634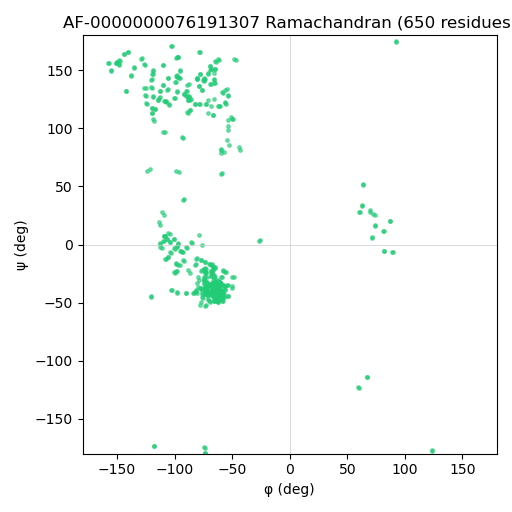 C CA . GLU B 1 242 ? 3.422 -10.93 -28.281 1 91.69 242 GLU B CA 1
ATOM 4635 C C . GLU B 1 242 ? 2.006 -10.422 -28.531 1 91.69 242 GLU B C 1
ATOM 4637 O O . GLU B 1 242 ? 1.046 -11.195 -28.484 1 91.69 242 GLU B O 1
ATOM 4642 N N . GLY B 1 243 ? 1.809 -9.188 -28.703 1 90.81 243 GLY B N 1
ATOM 4643 C CA . GLY B 1 243 ? 0.508 -8.594 -28.969 1 90.81 243 GLY B CA 1
ATOM 4644 C C . GLY B 1 243 ? -0.406 -8.578 -27.766 1 90.81 243 GLY B C 1
ATOM 4645 O O . GLY B 1 243 ? -1.628 -8.648 -27.906 1 90.81 243 GLY B O 1
ATOM 4646 N N . ARG B 1 244 ? 0.136 -8.578 -26.641 1 92.88 244 ARG B N 1
ATOM 4647 C CA . ARG B 1 244 ? -0.643 -8.562 -25.406 1 92.88 244 ARG B CA 1
ATOM 4648 C C . ARG B 1 244 ? -0.769 -7.148 -24.844 1 92.88 244 ARG B C 1
ATOM 4650 O O . ARG B 1 244 ? -0.054 -6.242 -25.281 1 92.88 244 ARG B O 1
ATOM 4657 N N . ASP B 1 245 ? -1.754 -6.984 -23.969 1 92.81 245 ASP B N 1
ATOM 4658 C CA . ASP B 1 245 ? -1.902 -5.707 -23.281 1 92.81 245 ASP B CA 1
ATOM 4659 C C . ASP B 1 245 ? -0.729 -5.453 -22.328 1 92.81 245 ASP B C 1
ATOM 4661 O O . ASP B 1 245 ? -0.61 -6.102 -21.297 1 92.81 245 ASP B O 1
ATOM 4665 N N . TRP B 1 246 ? 0.052 -4.461 -22.719 1 94 246 TRP B N 1
ATOM 4666 C CA . TRP B 1 246 ? 1.297 -4.262 -21.984 1 94 246 TRP B CA 1
ATOM 4667 C C . TRP B 1 246 ? 1.021 -3.775 -20.562 1 94 246 TRP B C 1
ATOM 4669 O O . TRP B 1 246 ? 1.812 -4.023 -19.656 1 94 246 TRP B O 1
ATOM 4679 N N . LYS B 1 247 ? -0.06 -3.107 -20.297 1 92.75 247 LYS B N 1
ATOM 4680 C CA . LYS B 1 247 ? -0.403 -2.654 -18.953 1 92.75 247 LYS B CA 1
ATOM 4681 C C . LYS B 1 247 ? -0.691 -3.834 -18.031 1 92.75 247 LYS B C 1
ATOM 4683 O O . LYS B 1 247 ? -0.244 -3.855 -16.891 1 92.75 247 LYS B O 1
ATOM 4688 N N . LEU B 1 248 ? -1.402 -4.762 -18.547 1 90.75 248 LEU B N 1
ATOM 4689 C CA . LEU B 1 248 ? -1.725 -5.957 -17.781 1 90.75 248 LEU B CA 1
ATOM 4690 C C . LEU B 1 248 ? -0.466 -6.77 -17.484 1 90.75 248 LEU B C 1
ATOM 4692 O O . LEU B 1 248 ? -0.289 -7.266 -16.375 1 90.75 248 LEU B O 1
ATOM 4696 N N . GLU B 1 249 ? 0.34 -6.848 -18.484 1 93.56 249 GLU B N 1
ATOM 4697 C CA . GLU B 1 249 ? 1.583 -7.594 -18.297 1 93.56 249 GLU B CA 1
ATOM 4698 C C . GLU B 1 249 ? 2.512 -6.891 -17.312 1 93.56 249 GLU B C 1
ATOM 4700 O O . GLU B 1 249 ? 3.225 -7.543 -16.547 1 93.56 249 GLU B O 1
ATOM 4705 N N . LEU B 1 250 ? 2.496 -5.586 -17.375 1 94.44 250 LEU B N 1
ATOM 4706 C CA . LEU B 1 250 ? 3.268 -4.812 -16.406 1 94.44 250 LEU B CA 1
ATOM 4707 C C . LEU B 1 250 ? 2.793 -5.09 -14.984 1 94.44 250 LEU B C 1
ATOM 4709 O O . LEU B 1 250 ? 3.607 -5.25 -14.078 1 94.44 250 LEU B O 1
ATOM 4713 N N . ASN B 1 251 ? 1.561 -5.176 -14.805 1 93.06 251 ASN B N 1
ATOM 4714 C CA . ASN B 1 251 ? 1.001 -5.469 -13.484 1 93.06 251 ASN B CA 1
ATOM 4715 C C . ASN B 1 251 ? 1.449 -6.836 -12.977 1 93.06 251 ASN B C 1
ATOM 4717 O O . ASN B 1 251 ? 1.776 -6.988 -11.797 1 93.06 251 ASN B O 1
ATOM 4721 N N . LYS B 1 252 ? 1.444 -7.762 -13.883 1 92.88 252 LYS B N 1
ATOM 4722 C CA . LYS B 1 252 ? 1.916 -9.094 -13.508 1 92.88 252 LYS B CA 1
ATOM 4723 C C . LYS B 1 252 ? 3.377 -9.055 -13.07 1 92.88 252 LYS B C 1
ATOM 4725 O O . LYS B 1 252 ? 3.752 -9.703 -12.094 1 92.88 252 LYS B O 1
ATOM 4730 N N . PHE B 1 253 ? 4.141 -8.328 -13.844 1 95.56 253 PHE B N 1
ATOM 4731 C CA . PHE B 1 253 ? 5.547 -8.172 -13.5 1 95.56 253 PHE B CA 1
ATOM 4732 C C . PHE B 1 253 ? 5.707 -7.543 -12.125 1 95.56 253 PHE B C 1
ATOM 4734 O O . PHE B 1 253 ? 6.52 -7.996 -11.32 1 95.56 253 PHE B O 1
ATOM 4741 N N . LEU B 1 254 ? 4.93 -6.539 -11.828 1 95.56 254 LEU B N 1
ATOM 4742 C CA . LEU B 1 254 ? 5.051 -5.816 -10.57 1 95.56 254 LEU B CA 1
ATOM 4743 C C . LEU B 1 254 ? 4.719 -6.719 -9.383 1 95.56 254 LEU B C 1
ATOM 4745 O O . LEU B 1 254 ? 5.41 -6.699 -8.367 1 95.56 254 LEU B O 1
ATOM 4749 N N . ILE B 1 255 ? 3.709 -7.516 -9.5 1 92.88 255 ILE B N 1
ATOM 4750 C CA . ILE B 1 255 ? 3.342 -8.438 -8.43 1 92.88 255 ILE B CA 1
ATOM 4751 C C . ILE B 1 255 ? 4.473 -9.438 -8.203 1 92.88 255 ILE B C 1
ATOM 4753 O O . ILE B 1 255 ? 4.848 -9.719 -7.062 1 92.88 255 ILE B O 1
ATOM 4757 N N . MET B 1 256 ? 4.941 -9.898 -9.289 1 94.19 256 MET B N 1
ATOM 4758 C CA . MET B 1 256 ? 6.047 -10.844 -9.219 1 94.19 256 MET B CA 1
ATOM 4759 C C . MET B 1 256 ? 7.258 -10.227 -8.531 1 94.19 256 MET B C 1
ATOM 4761 O O . MET B 1 256 ? 7.816 -10.805 -7.605 1 94.19 256 MET B O 1
ATOM 4765 N N . TYR B 1 257 ? 7.578 -9.094 -8.906 1 95 257 TYR B N 1
ATOM 4766 C CA . TYR B 1 257 ? 8.734 -8.383 -8.375 1 95 257 TYR B CA 1
ATOM 4767 C C . TYR B 1 257 ? 8.555 -8.078 -6.891 1 95 257 TYR B C 1
ATOM 4769 O O . TYR B 1 257 ? 9.453 -8.32 -6.082 1 95 257 TYR B O 1
ATOM 4777 N N . ARG B 1 258 ? 7.406 -7.555 -6.523 1 95.06 258 ARG B N 1
ATOM 4778 C CA . ARG B 1 258 ? 7.137 -7.094 -5.168 1 95.06 258 ARG B CA 1
ATOM 4779 C C . ARG B 1 258 ? 7.082 -8.266 -4.191 1 95.06 258 ARG B C 1
ATOM 4781 O O . ARG B 1 258 ? 7.305 -8.086 -2.992 1 95.06 258 ARG B O 1
ATOM 4788 N N . SER B 1 259 ? 6.797 -9.477 -4.746 1 93.38 259 SER B N 1
ATOM 4789 C CA . SER B 1 259 ? 6.57 -10.625 -3.875 1 93.38 259 SER B CA 1
ATOM 4790 C C . SER B 1 259 ? 7.777 -11.562 -3.871 1 93.38 259 SER B C 1
ATOM 4792 O O . SER B 1 259 ? 7.746 -12.617 -3.244 1 93.38 259 SER B O 1
ATOM 4794 N N . THR B 1 260 ? 8.797 -11.195 -4.574 1 93.88 260 THR B N 1
ATOM 4795 C CA . THR B 1 260 ? 9.969 -12.062 -4.684 1 93.88 260 THR B CA 1
ATOM 4796 C C . THR B 1 260 ? 11.148 -11.469 -3.926 1 93.88 260 THR B C 1
ATOM 4798 O O . THR B 1 260 ? 11.391 -10.258 -3.988 1 93.88 260 THR B O 1
ATOM 4801 N N . ALA B 1 261 ? 11.812 -12.305 -3.254 1 91.88 261 ALA B N 1
ATOM 4802 C CA . ALA B 1 261 ? 12.984 -11.844 -2.508 1 91.88 261 ALA B CA 1
ATOM 4803 C C . ALA B 1 261 ? 14.008 -11.195 -3.438 1 91.88 261 ALA B C 1
ATOM 4805 O O . ALA B 1 261 ? 14.312 -11.727 -4.508 1 91.88 261 ALA B O 1
ATOM 4806 N N . HIS B 1 262 ? 14.406 -10.07 -3.014 1 88.62 262 HIS B N 1
ATOM 4807 C CA . HIS B 1 262 ? 15.375 -9.312 -3.785 1 88.62 262 HIS B CA 1
ATOM 4808 C C . HIS B 1 262 ? 16.797 -9.82 -3.545 1 88.62 262 HIS B C 1
ATOM 4810 O O . HIS B 1 262 ? 17.156 -10.172 -2.416 1 88.62 262 HIS B O 1
ATOM 4816 N N . SER B 1 263 ? 17.594 -9.805 -4.586 1 83.38 263 SER B N 1
ATOM 4817 C CA . SER B 1 263 ? 18.938 -10.375 -4.504 1 83.38 263 SER B CA 1
ATOM 4818 C C . SER B 1 263 ? 19.812 -9.586 -3.543 1 83.38 263 SER B C 1
ATOM 4820 O O . SER B 1 263 ? 20.641 -10.164 -2.834 1 83.38 263 SER B O 1
ATOM 4822 N N . THR B 1 264 ? 19.594 -8.289 -3.461 1 78.56 264 THR B N 1
ATOM 4823 C CA . THR B 1 264 ? 20.422 -7.422 -2.637 1 78.56 264 THR B CA 1
ATOM 4824 C C . THR B 1 264 ? 19.984 -7.484 -1.175 1 78.56 264 THR B C 1
ATOM 4826 O O . THR B 1 264 ? 20.828 -7.602 -0.278 1 78.56 264 THR B O 1
ATOM 4829 N N . THR B 1 265 ? 18.688 -7.535 -0.91 1 82.69 265 THR B N 1
ATOM 4830 C CA . THR B 1 265 ? 18.188 -7.426 0.455 1 82.69 265 THR B CA 1
ATOM 4831 C C . THR B 1 265 ? 17.844 -8.805 1.021 1 82.69 265 THR B C 1
ATOM 4833 O O . THR B 1 265 ? 17.734 -8.969 2.238 1 82.69 265 THR B O 1
ATOM 4836 N N . GLY B 1 266 ? 17.578 -9.734 0.14 1 88.56 266 GLY B N 1
ATOM 4837 C CA . GLY B 1 266 ? 17.219 -11.078 0.558 1 88.56 266 GLY B CA 1
ATOM 4838 C C . GLY B 1 266 ? 15.758 -11.211 0.947 1 88.56 266 GLY B C 1
ATOM 4839 O O . GLY B 1 266 ? 15.297 -12.297 1.312 1 88.56 266 GLY B O 1
ATOM 4840 N N . VAL B 1 267 ? 15.086 -10.133 0.968 1 91.25 267 VAL B N 1
ATOM 4841 C CA . VAL B 1 267 ? 13.664 -10.117 1.278 1 91.25 267 VAL B CA 1
ATOM 4842 C C . VAL B 1 267 ? 12.898 -9.398 0.168 1 91.25 267 VAL B C 1
ATOM 4844 O O . VAL B 1 267 ? 13.477 -8.625 -0.591 1 91.25 267 VAL B O 1
ATOM 4847 N N . SER B 1 268 ? 11.672 -9.742 0.068 1 93.44 268 SER B N 1
ATOM 4848 C CA . SER B 1 268 ? 10.898 -9.109 -0.996 1 93.44 268 SER B CA 1
ATOM 4849 C C . SER B 1 268 ? 10.695 -7.625 -0.714 1 93.44 268 SER B C 1
ATOM 4851 O O . SER B 1 268 ? 10.617 -7.211 0.446 1 93.44 268 SER B O 1
ATOM 4853 N N . PRO B 1 269 ? 10.562 -6.836 -1.76 1 93.44 269 PRO B N 1
ATOM 4854 C CA . PRO B 1 269 ? 10.297 -5.406 -1.578 1 93.44 269 PRO B CA 1
ATOM 4855 C C . PRO B 1 269 ? 9.047 -5.141 -0.741 1 93.44 269 PRO B C 1
ATOM 4857 O O . PRO B 1 269 ? 9.047 -4.238 0.101 1 93.44 269 PRO B O 1
ATOM 4860 N N . SER B 1 270 ? 8.016 -5.934 -0.917 1 92.81 270 SER B N 1
ATOM 4861 C CA . SER B 1 270 ? 6.793 -5.754 -0.142 1 92.81 270 SER B CA 1
ATOM 4862 C C . SER B 1 270 ? 7.027 -6.039 1.337 1 92.81 270 SER B C 1
ATOM 4864 O O . SER B 1 270 ? 6.504 -5.336 2.203 1 92.81 270 SER B O 1
ATOM 4866 N N . GLU B 1 271 ? 7.762 -7.027 1.605 1 90.94 271 GLU B N 1
ATOM 4867 C CA . GLU B 1 271 ? 8.055 -7.371 2.992 1 90.94 271 GLU B CA 1
ATOM 4868 C C . GLU B 1 271 ? 8.852 -6.262 3.68 1 90.94 271 GLU B C 1
ATOM 4870 O O . GLU B 1 271 ? 8.617 -5.957 4.848 1 90.94 271 GLU B O 1
ATOM 4875 N N . LEU B 1 272 ? 9.703 -5.742 2.959 1 90.62 272 LEU B N 1
ATOM 4876 C CA . LEU B 1 272 ? 10.539 -4.691 3.533 1 90.62 272 LEU B CA 1
ATOM 4877 C C . LEU B 1 272 ? 9.734 -3.406 3.721 1 90.62 272 LEU B C 1
ATOM 4879 O O . LEU B 1 272 ? 9.953 -2.67 4.688 1 90.62 272 LEU B O 1
ATOM 4883 N N . LEU B 1 273 ? 8.867 -3.16 2.836 1 90.88 273 LEU B N 1
ATOM 4884 C CA . LEU B 1 273 ? 8.117 -1.91 2.881 1 90.88 273 LEU B CA 1
ATOM 4885 C C . LEU B 1 273 ? 6.918 -2.031 3.816 1 90.88 273 LEU B C 1
ATOM 4887 O O . LEU B 1 273 ? 6.633 -1.11 4.586 1 90.88 273 LEU B O 1
ATOM 4891 N N . PHE B 1 274 ? 6.211 -3.203 3.754 1 89.06 274 PHE B N 1
ATOM 4892 C CA . PHE B 1 274 ? 4.93 -3.332 4.441 1 89.06 274 PHE B CA 1
ATOM 4893 C C . PHE B 1 274 ? 5.062 -4.238 5.66 1 89.06 274 PHE B C 1
ATOM 4895 O O . PHE B 1 274 ? 4.125 -4.359 6.453 1 89.06 274 PHE B O 1
ATOM 4902 N N . GLY B 1 275 ? 6.094 -4.926 5.812 1 84 275 GLY B N 1
ATOM 4903 C CA . GLY B 1 275 ? 6.285 -5.801 6.957 1 84 275 GLY B CA 1
ATOM 4904 C C . GLY B 1 275 ? 5.59 -7.137 6.809 1 84 275 GLY B C 1
ATOM 4905 O O . GLY B 1 275 ? 5.379 -7.848 7.797 1 84 275 GLY B O 1
ATOM 4906 N N . ARG B 1 276 ? 5.145 -7.367 5.566 1 82.5 276 ARG B N 1
ATOM 4907 C CA . ARG B 1 276 ? 4.473 -8.641 5.355 1 82.5 276 ARG B CA 1
ATOM 4908 C C . ARG B 1 276 ? 4.648 -9.125 3.92 1 82.5 276 ARG B C 1
ATOM 4910 O O . ARG B 1 276 ? 4.812 -8.312 3.006 1 82.5 276 ARG B O 1
ATOM 4917 N N . LYS B 1 277 ? 4.516 -10.438 3.787 1 84.75 277 LYS B N 1
ATOM 4918 C CA . LYS B 1 277 ? 4.516 -11.023 2.451 1 84.75 277 LYS B CA 1
ATOM 4919 C C . LYS B 1 277 ? 3.146 -10.883 1.788 1 84.75 277 LYS B C 1
ATOM 4921 O O . LYS B 1 277 ? 2.113 -11.008 2.449 1 84.75 277 LYS B O 1
ATOM 4926 N N . ILE B 1 278 ? 3.205 -10.633 0.537 1 85.69 278 ILE B N 1
ATOM 4927 C CA . ILE B 1 278 ? 1.93 -10.531 -0.163 1 85.69 278 ILE B CA 1
ATOM 4928 C C . ILE B 1 278 ? 1.608 -11.852 -0.854 1 85.69 278 ILE B C 1
ATOM 4930 O O . ILE B 1 278 ? 2.506 -12.523 -1.373 1 85.69 278 ILE B O 1
ATOM 4934 N N . ARG B 1 279 ? 0.397 -12.141 -0.896 1 84 279 ARG B N 1
ATOM 4935 C CA . ARG B 1 279 ? -0.071 -13.391 -1.482 1 84 279 ARG B CA 1
ATOM 4936 C C . ARG B 1 279 ? -0.101 -13.305 -3.004 1 84 279 ARG B C 1
ATOM 4938 O O . ARG B 1 279 ? -0.499 -12.281 -3.566 1 84 279 ARG B O 1
ATOM 4945 N N . THR B 1 280 ? 0.382 -14.367 -3.596 1 88.19 280 THR B N 1
ATOM 4946 C CA . THR B 1 280 ? 0.347 -14.492 -5.051 1 88.19 280 THR B CA 1
ATOM 4947 C C . THR B 1 280 ? -0.498 -15.695 -5.469 1 88.19 280 THR B C 1
ATOM 4949 O O . THR B 1 280 ? -1.189 -16.297 -4.641 1 88.19 280 THR B O 1
ATOM 4952 N N . LYS B 1 281 ? -0.455 -15.953 -6.758 1 87.62 281 LYS B N 1
ATOM 4953 C CA . LYS B 1 281 ? -1.231 -17.078 -7.285 1 87.62 281 LYS B CA 1
ATOM 4954 C C . LYS B 1 281 ? -0.549 -18.406 -6.98 1 87.62 281 LYS B C 1
ATOM 4956 O O . LYS B 1 281 ? -1.162 -19.469 -7.109 1 87.62 281 LYS B O 1
ATOM 4961 N N . LEU B 1 282 ? 0.696 -18.344 -6.574 1 90.25 282 LEU B N 1
ATOM 4962 C CA . LEU B 1 282 ? 1.426 -19.547 -6.23 1 90.25 282 LEU B CA 1
ATOM 4963 C C . LEU B 1 282 ? 0.971 -20.094 -4.883 1 90.25 282 LEU B C 1
ATOM 4965 O O . LEU B 1 282 ? 0.726 -19.328 -3.949 1 90.25 282 LEU B O 1
ATOM 4969 N N . PRO B 1 283 ? 0.886 -21.312 -4.797 1 87.25 283 PRO B N 1
ATOM 4970 C CA . PRO B 1 283 ? 0.396 -21.891 -3.547 1 87.25 283 PRO B CA 1
ATOM 4971 C C . PRO B 1 283 ? 1.427 -21.828 -2.424 1 87.25 283 PRO B C 1
ATOM 4973 O O . PRO B 1 283 ? 2.629 -21.938 -2.678 1 87.25 283 PRO B O 1
ATOM 4976 N N . GLU B 1 284 ? 0.875 -21.578 -1.253 1 83.69 284 GLU B N 1
ATOM 4977 C CA . GLU B 1 284 ? 1.681 -21.625 -0.036 1 83.69 284 GLU B CA 1
ATOM 4978 C C . GLU B 1 284 ? 0.961 -22.375 1.081 1 83.69 284 GLU B C 1
ATOM 4980 O O . GLU B 1 284 ? -0.27 -22.391 1.134 1 83.69 284 GLU B O 1
ATOM 4985 N N . LEU B 1 285 ? 1.733 -22.922 1.928 1 79.56 285 LEU B N 1
ATOM 4986 C CA . LEU B 1 285 ? 1.171 -23.734 3.002 1 79.56 285 LEU B CA 1
ATOM 4987 C C . LEU B 1 285 ? 0.265 -22.891 3.898 1 79.56 285 LEU B C 1
ATOM 4989 O O . LEU B 1 285 ? -0.735 -23.391 4.418 1 79.56 285 LEU B O 1
ATOM 4993 N N . ILE B 1 286 ? 0.624 -21.656 4.121 1 68.5 286 ILE B N 1
ATOM 4994 C CA . ILE B 1 286 ? -0.142 -20.781 5.008 1 68.5 286 ILE B CA 1
ATOM 4995 C C . ILE B 1 286 ? -1.579 -20.672 4.504 1 68.5 286 ILE B C 1
ATOM 4997 O O . ILE B 1 286 ? -2.506 -20.469 5.289 1 68.5 286 ILE B O 1
ATOM 5001 N N . ASP B 1 287 ? -1.74 -20.922 3.309 1 64.44 287 ASP B N 1
ATOM 5002 C CA . ASP B 1 287 ? -3.061 -20.828 2.695 1 64.44 287 ASP B CA 1
ATOM 5003 C C . ASP B 1 287 ? -3.934 -22.016 3.07 1 64.44 287 ASP B C 1
ATOM 5005 O O . ASP B 1 287 ? -5.156 -21.969 2.949 1 64.44 287 ASP B O 1
ATOM 5009 N N . TYR B 1 288 ? -3.27 -23.062 3.445 1 59.03 288 TYR B N 1
ATOM 5010 C CA . TYR B 1 288 ? -3.979 -24.281 3.789 1 59.03 288 TYR B CA 1
ATOM 5011 C C . TYR B 1 288 ? -4.82 -24.094 5.043 1 59.03 288 TYR B C 1
ATOM 5013 O O . TYR B 1 288 ? -5.949 -24.594 5.121 1 59.03 288 TYR B O 1
ATOM 5021 N N . ASN B 1 289 ? -4.266 -23.438 6.074 1 55.09 289 ASN B N 1
ATOM 5022 C CA . ASN B 1 289 ? -4.973 -23.25 7.34 1 55.09 289 ASN B CA 1
ATOM 5023 C C . ASN B 1 289 ? -6.148 -22.297 7.188 1 55.09 289 ASN B C 1
ATOM 5025 O O . ASN B 1 289 ? -7.172 -22.453 7.852 1 55.09 289 ASN B O 1
ATOM 5029 N N . ILE B 1 290 ? -5.953 -21.406 6.418 1 50.38 290 ILE B N 1
ATOM 5030 C CA . ILE B 1 290 ? -6.973 -20.359 6.344 1 50.38 290 ILE B CA 1
ATOM 5031 C C . ILE B 1 290 ? -8.227 -20.906 5.664 1 50.38 290 ILE B C 1
ATOM 5033 O O . ILE B 1 290 ? -9.344 -20.609 6.082 1 50.38 290 ILE B O 1
ATOM 5037 N N . ASN B 1 291 ? -8.047 -21.656 4.562 1 46.41 291 ASN B N 1
ATOM 5038 C CA . ASN B 1 291 ? -9.195 -22.172 3.82 1 46.41 291 ASN B CA 1
ATOM 5039 C C . ASN B 1 291 ? -10.055 -23.078 4.684 1 46.41 291 ASN B C 1
ATOM 5041 O O . ASN B 1 291 ? -11.281 -23.094 4.555 1 46.41 291 ASN B O 1
ATOM 5045 N N . ASP B 1 292 ? -9.469 -23.984 5.453 1 42.25 292 ASP B N 1
ATOM 5046 C CA . ASP B 1 292 ? -10.203 -25.047 6.137 1 42.25 292 ASP B CA 1
ATOM 5047 C C . ASP B 1 292 ? -10.906 -24.5 7.383 1 42.25 292 ASP B C 1
ATOM 5049 O O . ASP B 1 292 ? -12.039 -24.891 7.684 1 42.25 292 ASP B O 1
ATOM 5053 N N . PHE B 1 293 ? -10.188 -23.828 8.219 1 38.44 293 PHE B N 1
ATOM 5054 C CA . PHE B 1 293 ? -10.797 -23.594 9.523 1 38.44 293 PHE B CA 1
ATOM 5055 C C . PHE B 1 293 ? -11.961 -22.625 9.414 1 38.44 293 PHE B C 1
ATOM 5057 O O . PHE B 1 293 ? -13.008 -22.812 10.047 1 38.44 293 PHE B O 1
ATOM 5064 N N . GLU B 1 294 ? -11.734 -21.5 8.742 1 40.31 294 GLU B N 1
ATOM 5065 C CA . GLU B 1 294 ? -12.742 -20.453 8.875 1 40.31 294 GLU B CA 1
ATOM 5066 C C . GLU B 1 294 ? -14 -20.781 8.078 1 40.31 294 GLU B C 1
ATOM 5068 O O . GLU B 1 294 ? -15.109 -20.438 8.484 1 40.31 294 GLU B O 1
ATOM 5073 N N . VAL B 1 295 ? -13.898 -21.5 6.992 1 40.12 295 VAL B N 1
ATOM 5074 C CA . VAL B 1 295 ? -15.102 -21.953 6.293 1 40.12 295 VAL B CA 1
ATOM 5075 C C . VAL B 1 295 ? -15.758 -23.078 7.082 1 40.12 295 VAL B C 1
ATOM 5077 O O . VAL B 1 295 ? -16.984 -23.125 7.191 1 40.12 295 VAL B O 1
ATOM 5080 N N . ARG B 1 296 ? -15.094 -24.047 7.68 1 37.19 296 ARG B N 1
ATOM 5081 C CA . ARG B 1 296 ? -15.695 -25.141 8.438 1 37.19 296 ARG B CA 1
ATOM 5082 C C . ARG B 1 296 ? -16.266 -24.641 9.758 1 37.19 296 ARG B C 1
ATOM 5084 O O . ARG B 1 296 ? -17.359 -25.047 10.164 1 37.19 296 ARG B O 1
ATOM 5091 N N . ASP B 1 297 ? -15.492 -23.812 10.508 1 36.62 297 ASP B N 1
ATOM 5092 C CA . ASP B 1 297 ? -16.016 -23.469 11.828 1 36.62 297 ASP B CA 1
ATOM 5093 C C . ASP B 1 297 ? -17.188 -22.5 11.719 1 36.62 297 ASP B C 1
ATOM 5095 O O . ASP B 1 297 ? -18.094 -22.531 12.555 1 36.62 297 ASP B O 1
ATOM 5099 N N . ARG B 1 298 ? -17.203 -21.625 10.734 1 37.41 298 ARG B N 1
ATOM 5100 C CA . ARG B 1 298 ? -18.344 -20.719 10.57 1 37.41 298 ARG B CA 1
ATOM 5101 C C . ARG B 1 298 ? -19.547 -21.453 10.008 1 37.41 298 ARG B C 1
ATOM 5103 O O . ARG B 1 298 ? -20.688 -21.141 10.344 1 37.41 298 ARG B O 1
ATOM 5110 N N . ASP B 1 299 ? -19.359 -22.453 9.234 1 35.81 299 ASP B N 1
ATOM 5111 C CA . ASP B 1 299 ? -20.438 -23.344 8.836 1 35.81 299 ASP B CA 1
ATOM 5112 C C . ASP B 1 299 ? -20.969 -24.125 10.039 1 35.81 299 ASP B C 1
ATOM 5114 O O . ASP B 1 299 ? -22.172 -24.281 10.195 1 35.81 299 ASP B O 1
ATOM 5118 N N . ALA B 1 300 ? -20.094 -24.625 10.875 1 36.38 300 ALA B N 1
ATOM 5119 C CA . ALA B 1 300 ? -20.484 -25.406 12.047 1 36.38 300 ALA B CA 1
ATOM 5120 C C . ALA B 1 300 ? -21.109 -24.516 13.117 1 36.38 300 ALA B C 1
ATOM 5122 O O . ALA B 1 300 ? -22.125 -24.875 13.711 1 36.38 300 ALA B O 1
ATOM 5123 N N . GLU B 1 301 ? -20.5 -23.312 13.352 1 36.88 301 GLU B N 1
ATOM 5124 C CA . GLU B 1 301 ? -21.062 -22.469 14.406 1 36.88 301 GLU B CA 1
ATOM 5125 C C . GLU B 1 301 ? -22.328 -21.766 13.914 1 36.88 301 GLU B C 1
ATOM 5127 O O . GLU B 1 301 ? -23.297 -21.609 14.672 1 36.88 301 GLU B O 1
ATOM 5132 N N . THR B 1 302 ? -22.375 -21.344 12.648 1 37.09 302 THR B N 1
ATOM 5133 C CA . THR B 1 302 ? -23.609 -20.797 12.086 1 37.09 302 THR B CA 1
ATOM 5134 C C . THR B 1 302 ? -24.672 -21.906 11.961 1 37.09 302 THR B C 1
ATOM 5136 O O . THR B 1 302 ? -25.844 -21.672 12.266 1 37.09 302 THR B O 1
ATOM 5139 N N . LYS B 1 303 ? -24.25 -23.172 11.68 1 37.25 303 LYS B N 1
ATOM 5140 C CA . LYS B 1 303 ? -25.156 -24.312 11.781 1 37.25 303 LYS B CA 1
ATOM 5141 C C . LYS B 1 303 ? -25.547 -24.578 13.227 1 37.25 303 LYS B C 1
ATOM 5143 O O . LYS B 1 303 ? -26.719 -24.859 13.523 1 37.25 303 LYS B O 1
ATOM 5148 N N . ARG B 1 304 ? -24.578 -24.438 14.102 1 38.25 304 ARG B N 1
ATOM 5149 C CA . ARG B 1 304 ? -24.922 -24.672 15.5 1 38.25 304 ARG B CA 1
ATOM 5150 C C . ARG B 1 304 ? -25.75 -23.516 16.047 1 38.25 304 ARG B C 1
ATOM 5152 O O . ARG B 1 304 ? -26.719 -23.75 16.781 1 38.25 304 ARG B O 1
ATOM 5159 N N . LYS B 1 305 ? -25.359 -22.266 15.703 1 38.66 305 LYS B N 1
ATOM 5160 C CA . LYS B 1 305 ? -26.141 -21.141 16.234 1 38.66 305 LYS B CA 1
ATOM 5161 C C . LYS B 1 305 ? -27.438 -20.953 15.469 1 38.66 305 LYS B C 1
ATOM 5163 O O . LYS B 1 305 ? -28.469 -20.641 16.062 1 38.66 305 LYS B O 1
ATOM 5168 N N . LYS B 1 306 ? -27.438 -21.141 14.195 1 38.59 306 LYS B N 1
ATOM 5169 C CA . LYS B 1 306 ? -28.703 -21.219 13.477 1 38.59 306 LYS B CA 1
ATOM 5170 C C . LYS B 1 306 ? -29.562 -22.359 14 1 38.59 306 LYS B C 1
ATOM 5172 O O . LYS B 1 306 ? -30.781 -22.219 14.141 1 38.59 306 LYS B O 1
ATOM 5177 N N . GLU B 1 307 ? -28.891 -23.469 14.297 1 36.56 307 GLU B N 1
ATOM 5178 C CA . GLU B 1 307 ? -29.594 -24.547 14.969 1 36.56 307 GLU B CA 1
ATOM 5179 C C . GLU B 1 307 ? -30.109 -24.109 16.344 1 36.56 307 GLU B C 1
ATOM 5181 O O . GLU B 1 307 ? -31.25 -24.406 16.703 1 36.56 307 GLU B O 1
ATOM 5186 N N . LYS B 1 308 ? -29.25 -23.328 17.031 1 41.19 308 LYS B N 1
ATOM 5187 C CA . LYS B 1 308 ? -29.734 -22.859 18.328 1 41.19 308 LYS B CA 1
ATOM 5188 C C . LYS B 1 308 ? -30.75 -21.734 18.156 1 41.19 308 LYS B C 1
ATOM 5190 O O . LYS B 1 308 ? -31.766 -21.688 18.859 1 41.19 308 LYS B O 1
ATOM 5195 N N . TYR B 1 309 ? -30.5 -20.766 17.25 1 38.47 309 TYR B N 1
ATOM 5196 C CA . TYR B 1 309 ? -31.484 -19.719 16.969 1 38.47 309 TYR B CA 1
ATOM 5197 C C . TYR B 1 309 ? -32.75 -20.281 16.344 1 38.47 309 TYR B C 1
ATOM 5199 O O . TYR B 1 309 ? -33.844 -19.922 16.734 1 38.47 309 TYR B O 1
ATOM 5207 N N . MET B 1 310 ? -32.531 -21.172 15.383 1 38.25 310 MET B N 1
ATOM 5208 C CA . MET B 1 310 ? -33.719 -21.891 14.906 1 38.25 310 MET B CA 1
ATOM 5209 C C . MET B 1 310 ? -34.375 -22.672 16.047 1 38.25 310 MET B C 1
ATOM 5211 O O . MET B 1 310 ? -35.594 -22.734 16.125 1 38.25 310 MET B O 1
ATOM 5215 N N . ILE B 1 311 ? -33.5 -23.141 16.891 1 41.16 311 ILE B N 1
ATOM 5216 C CA . ILE B 1 311 ? -34.031 -23.812 18.078 1 41.16 311 ILE B CA 1
ATOM 5217 C C . ILE B 1 311 ? -34.688 -22.781 18.984 1 41.16 311 ILE B C 1
ATOM 5219 O O . ILE B 1 311 ? -35.781 -23.016 19.5 1 41.16 311 ILE B O 1
ATOM 5223 N N . ASP B 1 312 ? -33.969 -21.641 19.078 1 41.12 312 ASP B N 1
ATOM 5224 C CA . ASP B 1 312 ? -34.531 -20.656 19.984 1 41.12 312 ASP B CA 1
ATOM 5225 C C . ASP B 1 312 ? -35.781 -19.984 19.359 1 41.12 312 ASP B C 1
ATOM 5227 O O . ASP B 1 312 ? -36.75 -19.719 20.047 1 41.12 312 ASP B O 1
ATOM 5231 N N . VAL B 1 313 ? -35.719 -19.672 18.078 1 40.41 313 VAL B N 1
ATOM 5232 C CA . VAL B 1 313 ? -36.875 -19.156 17.391 1 40.41 313 VAL B CA 1
ATOM 5233 C C . VAL B 1 313 ? -38 -20.203 17.391 1 40.41 313 VAL B C 1
ATOM 5235 O O . VAL B 1 313 ? -39.156 -19.906 17.641 1 40.41 313 VAL B O 1
ATOM 5238 N N . VAL B 1 314 ? -37.531 -21.438 17.094 1 38.31 314 VAL B N 1
ATOM 5239 C CA . VAL B 1 314 ? -38.5 -22.516 17.188 1 38.31 314 VAL B CA 1
ATOM 5240 C C . VAL B 1 314 ? -38.969 -22.656 18.625 1 38.31 314 VAL B C 1
ATOM 5242 O O . VAL B 1 314 ? -40.156 -22.844 18.891 1 38.31 314 VAL B O 1
ATOM 5245 N N . VAL B 1 315 ? -37.906 -22.469 19.469 1 40.19 315 VAL B N 1
ATOM 5246 C CA . VAL B 1 315 ? -38.312 -22.562 20.859 1 40.19 315 VAL B CA 1
ATOM 5247 C C . VAL B 1 315 ? -39.156 -21.375 21.25 1 40.19 315 VAL B C 1
ATOM 5249 O O . VAL B 1 315 ? -40.188 -21.531 21.922 1 40.19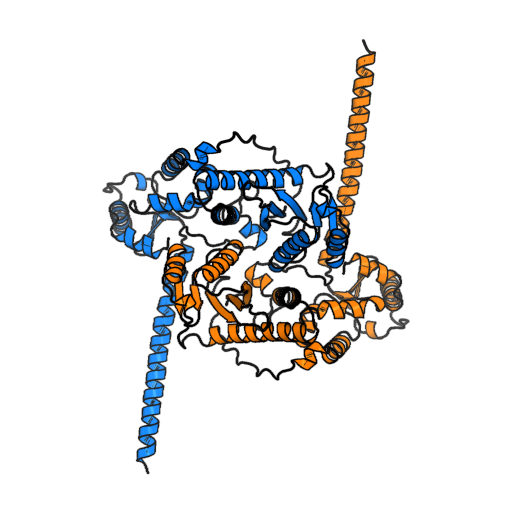 315 VAL B O 1
ATOM 5252 N N . ARG B 1 316 ? -38.781 -20.25 20.766 1 39.84 316 ARG B N 1
ATOM 5253 C CA . ARG B 1 316 ? -39.594 -19.094 21.109 1 39.84 316 ARG B CA 1
ATOM 5254 C C . ARG B 1 316 ? -40.875 -19.078 20.312 1 39.84 316 ARG B C 1
ATOM 5256 O O . ARG B 1 316 ? -41.938 -18.656 20.812 1 39.84 316 ARG B O 1
ATOM 5263 N N . ALA B 1 317 ? -40.719 -19.328 19.047 1 36.44 317 ALA B N 1
ATOM 5264 C CA . ALA B 1 317 ? -41.969 -19.516 18.328 1 36.44 317 ALA B CA 1
ATOM 5265 C C . ALA B 1 317 ? -42.875 -20.516 19.047 1 36.44 317 ALA B C 1
ATOM 5267 O O . ALA B 1 317 ? -44.094 -20.344 19.109 1 36.44 317 ALA B O 1
ATOM 5268 N N . ARG B 1 318 ? -42.094 -21.484 19.562 1 36.12 318 ARG B N 1
ATOM 5269 C CA . ARG B 1 318 ? -42.875 -22.438 20.328 1 36.12 318 ARG B CA 1
ATOM 5270 C C . ARG B 1 318 ? -43.406 -21.828 21.625 1 36.12 318 ARG B C 1
ATOM 5272 O O . ARG B 1 318 ? -44.5 -22.141 22.094 1 36.12 318 ARG B O 1
ATOM 5279 N N . VAL B 1 319 ? -42.5 -20.922 22.141 1 37.84 319 VAL B N 1
ATOM 5280 C CA . VAL B 1 319 ? -42.969 -20.391 23.422 1 37.84 319 VAL B CA 1
ATOM 5281 C C . VAL B 1 319 ? -44.125 -19.422 23.172 1 37.84 319 VAL B C 1
ATOM 5283 O O . VAL B 1 319 ? -45.062 -19.359 23.969 1 37.84 319 VAL B O 1
ATOM 5286 N N . ILE B 1 320 ? -44 -18.672 22.078 1 37.25 320 ILE B N 1
ATOM 5287 C CA . ILE B 1 320 ? -45.125 -17.781 21.859 1 37.25 320 ILE B CA 1
ATOM 5288 C C . ILE B 1 320 ? -46.406 -18.594 21.594 1 37.25 320 ILE B C 1
ATOM 5290 O O . ILE B 1 320 ? -47.5 -18.219 22.062 1 37.25 320 ILE B O 1
ATOM 5294 N N . PHE B 1 321 ? -46.188 -19.656 20.875 1 35.88 321 PHE B N 1
ATOM 5295 C CA . PHE B 1 321 ? -47.406 -20.438 20.656 1 35.88 321 PHE B CA 1
ATOM 5296 C C . PHE B 1 321 ? -47.938 -20.969 21.984 1 35.88 321 PHE B C 1
ATOM 5298 O O . PHE B 1 321 ? -49.156 -21.109 22.141 1 35.88 321 PHE B O 1
ATOM 5305 N N . VAL B 1 322 ? -46.969 -21.266 22.859 1 35.5 322 VAL B N 1
ATOM 5306 C CA . VAL B 1 322 ? -47.531 -21.875 24.078 1 35.5 322 VAL B CA 1
ATOM 5307 C C . VAL B 1 322 ? -48.219 -20.797 24.906 1 35.5 322 VAL B C 1
ATOM 5309 O O . VAL B 1 322 ? -49.219 -21.078 25.562 1 35.5 322 VAL B O 1
ATOM 5312 N N . SER B 1 323 ? -47.562 -19.625 24.922 1 35.81 323 SER B N 1
ATOM 5313 C CA . SER B 1 323 ? -48.219 -18.75 25.906 1 35.81 323 SER B CA 1
ATOM 5314 C C . SER B 1 323 ? -49.562 -18.266 25.438 1 35.81 323 SER B C 1
ATOM 5316 O O . SER B 1 323 ? -50.312 -17.625 26.188 1 35.81 323 SER B O 1
ATOM 5318 N N . THR B 1 324 ? -49.719 -18.172 24.125 1 34.62 324 THR B N 1
ATOM 5319 C CA . THR B 1 324 ? -51.031 -17.688 23.766 1 34.62 324 THR B CA 1
ATOM 5320 C C . THR B 1 324 ? -52.125 -18.703 24.125 1 34.62 324 THR B C 1
ATOM 5322 O O . THR B 1 324 ? -53.312 -18.422 24.016 1 34.62 324 THR B O 1
ATOM 5325 N N . ILE B 1 325 ? -51.688 -19.938 24.219 1 30.31 325 ILE B N 1
ATOM 5326 C CA . ILE B 1 325 ? -52.812 -20.812 24.469 1 30.31 325 ILE B CA 1
ATOM 5327 C C . ILE B 1 325 ? -53.312 -20.625 25.891 1 30.31 325 ILE B C 1
ATOM 5329 O O . ILE B 1 325 ? -54.406 -21.109 26.25 1 30.31 325 ILE B O 1
ATOM 5333 N N . LYS B 1 326 ? -52.406 -20.156 26.781 1 31.42 326 LYS B N 1
ATOM 5334 C CA . LYS B 1 326 ? -53.062 -20.25 28.078 1 31.42 326 LYS B CA 1
ATOM 5335 C C . LYS B 1 326 ? -54.094 -19.125 28.266 1 31.42 326 LYS B C 1
ATOM 5337 O O . LYS B 1 326 ? -54.781 -19.094 29.281 1 31.42 326 LYS B O 1
ATOM 5342 N N . PHE B 1 327 ? -54.344 -18.188 27.359 1 24.03 327 PHE B N 1
ATOM 5343 C CA . PHE B 1 327 ? -55.562 -17.547 27.844 1 24.03 327 PHE B CA 1
ATOM 5344 C C . PHE B 1 327 ? -56.781 -18.438 27.609 1 24.03 327 PHE B C 1
ATOM 5346 O O . PHE B 1 327 ? -56.844 -19.141 26.594 1 24.03 327 PHE B O 1
#

Secondary structure (DSSP, 8-state):
--HHHHHHHHHT-HHHHHHHHHHHH--GGG-S-GGGGGGGGGEEEETTEEEETTEEEPPHHHHHHHHHHHTTT---HHHHHHHHHTTEE-TTHHHHHHHHHHH-HHHHHH---------------SSTTSEEEEEEE---TTS-EEEEEEETTT--EEEEEES---HHHHHHHHHHHHHHH---SEEEE-S-GGGTSHHHHHHHHHTT-EEEE--TT-HHHHHHHHHHHHHHHHHHHHHHHTT--HHHHHHHHHHHHHTS--TTTSS-HHHHHHSSPPP-SS--THHHHHHHHHHHHHHHHHHHHHHHHHHHHHHHHHHHHHHHHT-/--HHHHHHHHHT-HHHHHHHHHHHH--GGG-S-GGGGGGGGGEEEETTEEEETTEEEPPHHHHHHHHHHHTTT---HHHHHHHHHTTEE-TTHHHHHHHHHHH-HHHHHH---------------SSTTSEEEEEEE---TTS-EEEEEEETTT--EEEEEES---HHHHHHHHHHHHHHH---SEEEE-S-GGGTSHHHHHHHHHTT-EEEE--TT-HHHHHHHHHHHHHHHHHHHHHHHTT--HHHHHHHHHHHHHTS--TTTSS-HHHHHHSSPPP-SS--THHHHHHHHHHHHHHHHHHHHHHHHHHHHHHHHHHHHHHHHT-

Radius of gyration: 29.57 Å; Cα contacts (8 Å, |Δi|>4): 924; chains: 2; bounding box: 116×85×70 Å

Foldseek 3Di:
DEPVVQLVLLQPFPQNVLLVVCQVVVPLVPGPPCLCVVQNVQWDDDRSWIDRPFETEGGPVCLVVLLVQLCQLHDDLVQSCQVRVRYHDDVCSSVVNNVSSVPDPLCVVLDDPDDDPDQDPDPFDPAWQAEKEWDKDDDDPVQKIWIWIATRRLRAIDIDIGNDLALVVNLVVVVVVCVVQNQYAEYEYAPDPSCVDPSNVVSCVVRNHHYDHDDVPPVNNVVSVVVVVVSLVSQLSSCVVVVHDSVVSSVSSSLSQQQTQDPVRRGGSVCRRVVDHDDGPRYGPVSVVVVPPVVVVCCVVCVVVCVVVVVVCVVVVVVVVVVVVVD/DEPVVQLVLLQPFPQNVLLVVCQVVVPLVPGPPCLCVVQNVQWDDDRSWIDRPFETEGGPVCLVVLLVQLCQLHDDLVQSCQVRVRYHDDRCSSVVNNVSSVPDPLCVVLDDPDDDPPQDPDPFDPAWQAEKEWDKDDDDPVQKIWIWIATRRLRQIDIDIGNDLALVVNLVVVVVVCVVQNQYAEYEYAPDPSCVDPSNVVSCVVRNHHYHHDDVPPVNNVVSVVVVVVSLVSQLSSCVVVVHDSVVSSVRSSLSQQQTQDPVRRGGSVCRRVVDHDDGPRYGPVSVVVVPPPVVVCCVVCCVVVVVVVVVCVVVVVVVVVVVVVD

pLDDT: mean 81.01, std 19.42, range [23.36, 97.94]

InterPro domains:
  IPR001584 Integrase, catalytic core [PF00665] (127-216)
  IPR001584 Integrase, catalytic core [PS50994] (124-277)
  IPR012337 Ribonuclease H-like superfamily [SSF53098] (126-281)
  IPR036397 Ribonuclease H superfamily [G3DSA:3.30.420.10] (118-315)
  IPR041588 Integrase zinc-binding domain [PF17921] (58-110)